Protein AF-A0A934ZP58-F1 (afdb_monomer)

Mean predicted aligned error: 9.8 Å

Structure (mmCIF, N/CA/C/O backbone):
data_AF-A0A934ZP58-F1
#
_entry.id   AF-A0A934ZP58-F1
#
loop_
_atom_site.group_PDB
_atom_site.id
_atom_site.type_symbol
_atom_site.label_atom_id
_atom_site.label_alt_id
_atom_site.label_comp_id
_atom_site.label_asym_id
_atom_site.label_entity_id
_atom_site.label_seq_id
_atom_site.pdbx_PDB_ins_code
_atom_site.Cartn_x
_atom_site.Cartn_y
_atom_site.Cartn_z
_atom_site.occupancy
_atom_site.B_iso_or_equiv
_atom_site.auth_seq_id
_atom_site.auth_comp_id
_atom_site.auth_asym_id
_atom_site.auth_atom_id
_atom_site.pdbx_PDB_model_num
ATOM 1 N N . MET A 1 1 ? -0.140 -4.435 23.234 1.00 43.53 1 MET A N 1
ATOM 2 C CA . MET A 1 1 ? -1.034 -4.916 22.160 1.00 43.53 1 MET A CA 1
ATOM 3 C C . MET A 1 1 ? -0.414 -6.176 21.585 1.00 43.53 1 MET A C 1
ATOM 5 O O . MET A 1 1 ? 0.806 -6.233 21.518 1.00 43.53 1 MET A O 1
ATOM 9 N N . THR A 1 2 ? -1.199 -7.201 21.257 1.00 48.31 2 THR A N 1
ATOM 10 C CA . THR A 1 2 ? -0.703 -8.308 20.422 1.00 48.31 2 THR A CA 1
ATOM 11 C C . THR A 1 2 ? -0.322 -7.741 19.063 1.00 48.31 2 THR A C 1
ATOM 13 O O . THR A 1 2 ? -1.124 -7.032 18.460 1.00 48.31 2 THR A O 1
ATOM 16 N N . THR A 1 3 ? 0.901 -8.007 18.623 1.00 63.03 3 THR A N 1
ATOM 17 C CA . THR A 1 3 ? 1.436 -7.567 17.336 1.00 63.03 3 THR A CA 1
ATOM 18 C C . THR A 1 3 ? 0.561 -8.101 16.199 1.00 63.03 3 THR A C 1
ATOM 20 O O . THR A 1 3 ? 0.217 -9.285 16.192 1.00 63.03 3 THR A O 1
ATOM 23 N N . LEU A 1 4 ? 0.135 -7.229 15.281 1.00 81.12 4 LEU A N 1
ATOM 24 C CA . LEU A 1 4 ? -0.734 -7.603 14.165 1.00 81.12 4 LEU A CA 1
ATOM 25 C C . LEU A 1 4 ? 0.115 -8.249 13.061 1.00 81.12 4 LEU A C 1
ATOM 27 O O . LEU A 1 4 ? 0.864 -7.563 12.376 1.00 81.12 4 LEU A O 1
ATOM 31 N N . ASP A 1 5 ? -0.010 -9.561 12.880 1.00 82.69 5 ASP A N 1
ATOM 32 C CA . ASP A 1 5 ? 0.773 -10.317 11.897 1.00 82.69 5 ASP A CA 1
ATOM 33 C C . ASP A 1 5 ? -0.050 -10.589 10.627 1.00 82.69 5 ASP A C 1
ATOM 35 O O . ASP A 1 5 ? -1.092 -11.259 10.673 1.00 82.69 5 ASP A O 1
ATOM 39 N N . ILE A 1 6 ? 0.447 -10.113 9.477 1.00 84.75 6 ILE A N 1
ATOM 40 C CA . ILE A 1 6 ? -0.181 -10.306 8.162 1.00 84.75 6 ILE A CA 1
ATOM 41 C C . ILE A 1 6 ? -0.447 -11.783 7.838 1.00 84.75 6 ILE A C 1
ATOM 43 O O . ILE A 1 6 ? -1.447 -12.113 7.193 1.00 84.75 6 ILE A O 1
ATOM 47 N N . THR A 1 7 ? 0.405 -12.688 8.324 1.00 82.75 7 THR A N 1
ATOM 48 C CA . THR A 1 7 ? 0.315 -14.129 8.067 1.00 82.75 7 THR A CA 1
ATOM 49 C C . THR A 1 7 ? -0.889 -14.774 8.757 1.00 82.75 7 THR A C 1
ATOM 51 O O . THR A 1 7 ? -1.311 -15.874 8.390 1.00 82.75 7 THR A O 1
ATOM 54 N N . THR A 1 8 ? -1.497 -14.065 9.711 1.00 86.25 8 THR A N 1
ATOM 55 C CA . THR A 1 8 ? -2.640 -14.537 10.499 1.00 86.25 8 THR A CA 1
ATOM 56 C C . THR A 1 8 ? -3.971 -13.896 10.102 1.00 86.25 8 THR A C 1
ATOM 58 O O . THR A 1 8 ? -5.020 -14.358 10.555 1.00 86.25 8 THR A O 1
ATOM 61 N N . LEU A 1 9 ? -3.973 -12.892 9.211 1.00 90.31 9 LEU A N 1
ATOM 62 C CA . LEU A 1 9 ? -5.184 -12.140 8.835 1.00 90.31 9 LEU A CA 1
ATOM 63 C C . LEU A 1 9 ? -6.309 -13.013 8.259 1.00 90.31 9 LEU A C 1
ATOM 65 O O . LEU A 1 9 ? -7.483 -12.679 8.411 1.00 90.31 9 LEU A O 1
ATOM 69 N N . PHE A 1 10 ? -5.961 -14.138 7.626 1.00 89.50 10 PHE A N 1
ATOM 70 C CA . PHE A 1 10 ? -6.914 -15.071 7.013 1.00 89.50 10 PHE A CA 1
ATOM 71 C C . PHE A 1 10 ? -7.105 -16.365 7.808 1.00 89.50 10 PHE A C 1
ATOM 73 O O . PHE A 1 10 ? -7.679 -17.321 7.282 1.00 89.50 10 PHE A O 1
ATOM 80 N N . ALA A 1 11 ? -6.655 -16.422 9.066 1.00 82.38 11 ALA A N 1
ATOM 81 C CA . ALA A 1 11 ? -6.848 -17.595 9.911 1.00 82.38 11 ALA A CA 1
ATOM 82 C C . ALA A 1 11 ? -8.332 -18.048 9.917 1.00 82.38 11 ALA A C 1
ATOM 84 O O . ALA A 1 11 ? -9.234 -17.210 9.975 1.00 82.38 11 ALA A O 1
ATOM 85 N N . PRO A 1 12 ? -8.612 -19.367 9.854 1.00 88.88 12 PRO A N 1
ATOM 86 C CA . PRO A 1 12 ? -7.671 -20.485 9.972 1.00 88.88 12 PRO A CA 1
ATOM 87 C C . PRO A 1 12 ? -6.934 -20.861 8.671 1.00 88.88 12 PRO A C 1
ATOM 89 O O . PRO A 1 12 ? -6.197 -21.847 8.668 1.00 88.88 12 PRO A O 1
ATOM 92 N N . LEU A 1 13 ? -7.115 -20.131 7.563 1.00 86.06 13 LEU A N 1
ATOM 93 C CA . LEU A 1 13 ? -6.308 -20.344 6.360 1.00 86.06 13 LEU A CA 1
ATOM 94 C C . LEU A 1 13 ? -4.852 -19.979 6.670 1.00 86.06 13 LEU A C 1
ATOM 96 O O . LEU A 1 13 ? -4.566 -18.860 7.090 1.00 86.06 13 LEU A O 1
ATOM 100 N N . SER A 1 14 ? -3.932 -20.921 6.459 1.00 83.25 14 SER A N 1
ATOM 101 C CA . SER A 1 14 ? -2.504 -20.644 6.620 1.00 83.25 14 SER A CA 1
ATOM 102 C C . SER A 1 14 ? -2.036 -19.617 5.586 1.00 83.25 14 SER A C 1
ATOM 104 O O . SER A 1 14 ? -2.527 -19.601 4.452 1.00 83.25 14 SER A O 1
ATOM 106 N N . PHE A 1 15 ? -1.035 -18.806 5.930 1.00 85.81 15 PHE A N 1
ATOM 107 C CA . PHE A 1 15 ? -0.452 -17.864 4.975 1.00 85.81 15 PHE A CA 1
ATOM 108 C C . PHE A 1 15 ? 0.101 -18.565 3.725 1.00 85.81 15 PHE A C 1
ATOM 110 O O . PHE A 1 15 ? -0.093 -18.101 2.605 1.00 85.81 15 PHE A O 1
ATOM 117 N N . THR A 1 16 ? 0.698 -19.749 3.883 1.00 81.50 16 THR A N 1
ATOM 118 C CA . THR A 1 16 ? 1.153 -20.573 2.754 1.00 81.50 16 THR A CA 1
ATOM 119 C C . THR A 1 16 ? 0.005 -20.964 1.819 1.00 81.50 16 THR A C 1
ATOM 121 O O . THR A 1 16 ? 0.153 -20.898 0.596 1.00 81.50 16 THR A O 1
ATOM 124 N N . ASP A 1 17 ? -1.153 -21.356 2.357 1.00 80.56 17 ASP A N 1
ATOM 125 C CA . ASP A 1 17 ? -2.325 -21.664 1.534 1.00 80.56 17 ASP A CA 1
ATOM 126 C C . ASP A 1 17 ? -2.921 -20.413 0.885 1.00 80.56 17 ASP A C 1
ATOM 128 O O . ASP A 1 17 ? -3.345 -20.480 -0.272 1.00 80.56 17 ASP A O 1
ATOM 132 N N . PHE A 1 18 ? -2.917 -19.277 1.586 1.00 89.31 18 PHE A N 1
ATOM 133 C CA . PHE A 1 18 ? -3.287 -17.985 1.014 1.00 89.31 18 PHE A CA 1
ATOM 134 C C . PHE A 1 18 ? -2.409 -17.650 -0.201 1.00 89.31 18 PHE A C 1
ATOM 136 O O . PHE A 1 18 ? -2.935 -17.447 -1.298 1.00 89.31 18 PHE A O 1
ATOM 143 N N . VAL A 1 19 ? -1.081 -17.697 -0.055 1.00 86.44 19 VAL A N 1
ATOM 144 C CA . VAL A 1 19 ? -0.133 -17.429 -1.150 1.00 86.44 19 VAL A CA 1
ATOM 145 C C . VAL A 1 19 ? -0.348 -18.393 -2.319 1.00 86.44 19 VAL A C 1
ATOM 147 O O . VAL A 1 19 ? -0.372 -17.996 -3.485 1.00 86.44 19 VAL A O 1
ATOM 150 N N . LYS A 1 20 ? -0.567 -19.678 -2.029 1.00 84.56 20 LYS A N 1
ATOM 151 C CA . LYS A 1 20 ? -0.747 -20.704 -3.062 1.00 84.56 20 LYS A CA 1
ATOM 152 C C . LYS A 1 20 ? -2.055 -20.555 -3.846 1.00 84.56 20 LYS A C 1
ATOM 154 O O . LYS A 1 20 ? -2.086 -20.884 -5.033 1.00 84.56 20 LYS A O 1
ATOM 159 N N . ARG A 1 21 ? -3.145 -20.140 -3.193 1.00 89.81 21 ARG A N 1
ATOM 160 C CA . ARG A 1 21 ? -4.510 -20.226 -3.754 1.00 89.81 21 ARG A CA 1
ATOM 161 C C . ARG A 1 21 ? -5.129 -18.874 -4.109 1.00 89.81 21 ARG A C 1
ATOM 163 O O . ARG A 1 21 ? -5.981 -18.837 -4.997 1.00 89.81 21 ARG A O 1
ATOM 170 N N . HIS A 1 22 ? -4.716 -17.800 -3.441 1.00 93.31 22 HIS A N 1
ATOM 171 C CA . HIS A 1 22 ? -5.360 -16.486 -3.516 1.00 93.31 22 HIS A CA 1
ATOM 172 C C . HIS A 1 22 ? -4.432 -15.394 -4.025 1.00 93.31 22 HIS A C 1
ATOM 174 O O . HIS A 1 22 ? -4.843 -14.655 -4.917 1.00 93.31 22 HIS A O 1
ATOM 180 N N . TRP A 1 23 ? -3.191 -15.331 -3.536 1.00 90.69 23 TRP A N 1
ATOM 181 C CA . TRP A 1 23 ? -2.236 -14.298 -3.942 1.00 90.69 23 TRP A CA 1
ATOM 182 C C . TRP A 1 23 ? -2.124 -14.188 -5.473 1.00 90.69 23 TRP A C 1
ATOM 184 O O . TRP A 1 23 ? -1.882 -15.188 -6.160 1.00 90.69 23 TRP A O 1
ATOM 194 N N . GLU A 1 24 ? -2.376 -12.982 -5.990 1.00 90.25 24 GLU A N 1
ATOM 195 C CA . GLU A 1 24 ? -2.442 -12.591 -7.409 1.00 90.25 24 GLU A CA 1
ATOM 196 C C . GLU A 1 24 ? -3.440 -13.384 -8.275 1.00 90.25 24 GLU A C 1
ATOM 198 O O . GLU A 1 24 ? -3.350 -13.394 -9.503 1.00 90.25 24 GLU A O 1
ATOM 203 N N . ARG A 1 25 ? -4.396 -14.090 -7.659 1.00 93.56 25 ARG A N 1
ATOM 204 C CA . ARG A 1 25 ? -5.281 -15.034 -8.363 1.00 93.56 25 ARG A CA 1
ATOM 205 C C . ARG A 1 25 ? -6.749 -14.875 -8.020 1.00 93.56 25 ARG A C 1
ATOM 207 O O . ARG A 1 25 ? -7.585 -14.941 -8.919 1.00 93.56 25 ARG A O 1
ATOM 214 N N . ARG A 1 26 ? -7.081 -14.765 -6.734 1.00 96.69 26 ARG A N 1
ATOM 215 C CA . ARG A 1 26 ? -8.465 -14.804 -6.252 1.00 96.69 26 ARG A CA 1
ATOM 216 C C . ARG A 1 26 ? -8.662 -13.909 -5.047 1.00 96.69 26 ARG A C 1
ATOM 218 O O . ARG A 1 26 ? -7.870 -13.956 -4.110 1.00 96.69 26 ARG A O 1
ATOM 225 N N . SER A 1 27 ? -9.771 -13.187 -5.057 1.00 98.12 27 SER A N 1
ATOM 226 C CA . SER A 1 27 ? -10.231 -12.399 -3.917 1.00 98.12 27 SER A CA 1
ATOM 227 C C . SER A 1 27 ? -10.552 -13.303 -2.724 1.00 98.12 27 SER A C 1
ATOM 229 O O . SER A 1 27 ? -10.900 -14.478 -2.897 1.00 98.12 27 SER A O 1
ATOM 231 N N . LEU A 1 28 ? -10.418 -12.773 -1.508 1.00 98.25 28 LEU A N 1
ATOM 232 C CA . LEU A 1 28 ? -10.682 -13.519 -0.277 1.00 98.25 28 LEU A CA 1
ATOM 233 C C . LEU A 1 28 ? -11.200 -12.602 0.825 1.00 98.25 28 LEU A C 1
ATOM 235 O O . LEU A 1 28 ? -10.528 -11.652 1.204 1.00 98.25 28 LEU A O 1
ATOM 239 N N . TYR A 1 29 ? -12.361 -12.935 1.378 1.00 98.44 29 TYR A N 1
ATOM 240 C CA . TYR A 1 29 ? -12.896 -12.305 2.580 1.00 98.44 29 TYR A CA 1
ATOM 241 C C . TYR A 1 29 ? -12.623 -13.182 3.806 1.00 98.44 29 TYR A C 1
ATOM 243 O O . TYR A 1 29 ? -12.811 -14.400 3.745 1.00 98.44 29 TYR A O 1
ATOM 251 N N . ALA A 1 30 ? -12.222 -12.561 4.914 1.00 97.12 30 ALA A N 1
ATOM 252 C CA . ALA A 1 30 ? -12.108 -13.201 6.217 1.00 97.12 30 ALA A CA 1
ATOM 253 C C . ALA A 1 30 ? -12.729 -12.316 7.311 1.00 97.12 30 ALA A C 1
ATOM 255 O O . ALA A 1 30 ? -12.262 -11.191 7.520 1.00 97.12 30 ALA A O 1
ATOM 256 N N . PRO A 1 31 ? -13.744 -12.811 8.045 1.00 97.25 31 PRO A N 1
ATOM 257 C CA . PRO A 1 31 ? -14.305 -12.076 9.168 1.00 97.25 31 PRO A CA 1
ATOM 258 C C . PRO A 1 31 ? -13.328 -12.016 10.349 1.00 97.25 31 PRO A C 1
ATOM 260 O O . PRO A 1 31 ? -12.405 -12.838 10.466 1.00 97.25 31 PRO A O 1
ATOM 263 N N . GLY A 1 32 ? -13.543 -11.065 11.256 1.00 95.19 32 GLY A N 1
ATOM 264 C CA . GLY A 1 32 ? -12.750 -10.945 12.478 1.00 95.19 32 GLY A CA 1
ATOM 265 C C . GLY A 1 32 ? -13.500 -10.480 13.715 1.00 95.19 32 GLY A C 1
ATOM 266 O O . GLY A 1 32 ? -14.628 -10.002 13.612 1.00 95.19 32 GLY A O 1
ATOM 267 N N . PRO A 1 33 ? -12.890 -10.633 14.907 1.00 95.50 33 PRO A N 1
ATOM 268 C CA . PRO A 1 33 ? -13.387 -9.967 16.100 1.00 95.50 33 PRO A CA 1
ATOM 269 C C . PRO A 1 33 ? -13.279 -8.451 15.912 1.00 95.50 33 PRO A C 1
ATOM 271 O O . PRO A 1 33 ? -12.327 -7.968 15.296 1.00 95.50 33 PRO A O 1
ATOM 274 N N . ARG A 1 34 ? -14.248 -7.707 16.452 1.00 96.38 34 ARG A N 1
ATOM 275 C CA . ARG A 1 34 ? -14.384 -6.256 16.254 1.00 96.38 34 ARG A CA 1
ATOM 276 C C . ARG A 1 34 ? -13.103 -5.503 16.612 1.00 96.38 34 ARG A C 1
ATOM 278 O O . ARG A 1 34 ? -12.711 -4.575 15.916 1.00 96.38 34 ARG A O 1
ATOM 285 N N . GLU A 1 35 ? -12.483 -5.942 17.693 1.00 94.81 35 GLU A N 1
ATOM 286 C CA . GLU A 1 35 ? -11.302 -5.379 18.329 1.00 94.81 35 GLU A CA 1
ATOM 287 C C . GLU A 1 35 ? -9.980 -5.735 17.626 1.00 94.81 35 GLU A C 1
ATOM 289 O O . GLU A 1 35 ? -8.920 -5.299 18.069 1.00 94.81 35 GLU A O 1
ATOM 294 N N . ARG A 1 36 ? -10.005 -6.527 16.536 1.00 94.56 36 ARG A N 1
ATOM 295 C CA . ARG A 1 36 ? -8.788 -7.026 15.857 1.00 94.56 36 ARG A CA 1
ATOM 296 C C . ARG A 1 36 ? -7.808 -5.906 15.495 1.00 94.56 36 ARG A C 1
ATOM 298 O O . ARG A 1 36 ? -6.604 -6.131 15.548 1.00 94.56 36 ARG A O 1
ATOM 305 N N . PHE A 1 37 ? -8.320 -4.736 15.117 1.00 95.44 37 PHE A N 1
ATOM 306 C CA . PHE A 1 37 ? -7.513 -3.584 14.705 1.00 95.44 37 PHE A CA 1
ATOM 307 C C . PHE A 1 37 ? -7.629 -2.391 15.660 1.00 95.44 37 PHE A C 1
ATOM 309 O O . PHE A 1 37 ? -7.291 -1.268 15.277 1.00 95.44 37 PHE A O 1
ATOM 316 N N . ASP A 1 38 ? -8.109 -2.604 16.888 1.00 93.06 38 ASP A N 1
ATOM 317 C CA . ASP A 1 38 ? -8.183 -1.534 17.882 1.00 93.06 38 ASP A CA 1
ATOM 318 C C . ASP A 1 38 ? -6.792 -0.925 18.096 1.00 93.06 38 ASP A C 1
ATOM 320 O O . ASP A 1 38 ? -5.803 -1.637 18.259 1.00 93.06 38 ASP A O 1
ATOM 324 N N . GLY A 1 39 ? -6.711 0.406 18.067 1.00 90.75 39 GLY A N 1
ATOM 325 C CA . GLY A 1 39 ? -5.463 1.154 18.232 1.00 90.75 39 GLY A CA 1
ATOM 326 C C . GLY A 1 39 ? -4.531 1.172 17.013 1.00 90.75 39 GLY A C 1
ATOM 327 O O . GLY A 1 39 ? -3.530 1.887 17.054 1.00 90.75 39 GLY A O 1
ATOM 328 N N . LEU A 1 40 ? -4.845 0.456 15.922 1.00 94.06 40 LEU A N 1
ATOM 329 C CA . LEU A 1 40 ? -4.023 0.489 14.706 1.00 94.06 40 LEU A CA 1
ATOM 330 C C . LEU A 1 40 ? -4.012 1.894 14.092 1.00 94.06 40 LEU A C 1
ATOM 332 O O . LEU A 1 40 ? -2.947 2.479 13.906 1.00 94.06 40 LEU A O 1
ATOM 336 N N . PHE A 1 41 ? -5.199 2.434 13.805 1.00 96.94 41 PHE A N 1
ATOM 337 C CA . PHE A 1 41 ? -5.390 3.755 13.208 1.00 96.94 41 PHE A CA 1
ATOM 338 C C . PHE A 1 41 ? -6.845 4.209 13.367 1.00 96.94 41 PHE A C 1
ATOM 340 O O . PHE A 1 41 ? -7.756 3.379 13.417 1.00 96.94 41 PHE A O 1
ATOM 347 N N . ASP A 1 42 ? -7.080 5.517 13.435 1.00 96.75 42 ASP A N 1
ATOM 348 C CA . ASP A 1 42 ? -8.413 6.086 13.637 1.00 96.75 42 ASP A CA 1
ATOM 349 C C . ASP A 1 42 ? -8.614 7.400 12.860 1.00 96.75 42 ASP A C 1
ATOM 351 O O . ASP A 1 42 ? -7.750 7.860 12.109 1.00 96.75 42 ASP A O 1
ATOM 355 N N . ARG A 1 43 ? -9.807 7.992 13.006 1.00 95.81 43 ARG A N 1
ATOM 356 C CA . ARG A 1 43 ? -10.176 9.248 12.340 1.00 95.81 43 ARG A CA 1
ATOM 357 C C . ARG A 1 43 ? -9.272 10.405 12.763 1.00 95.81 43 ARG A C 1
ATOM 359 O O . ARG A 1 43 ? -8.945 11.234 11.921 1.00 95.81 43 ARG A O 1
ATOM 366 N N . GLU A 1 44 ? -8.918 10.499 14.042 1.00 94.88 44 GLU A N 1
ATOM 367 C CA . GLU A 1 44 ? -8.103 11.601 14.557 1.00 94.88 44 GLU A CA 1
ATOM 368 C C . GLU A 1 44 ? -6.698 11.545 13.957 1.00 94.88 44 GLU A C 1
ATOM 370 O O . GLU A 1 44 ? -6.212 12.547 13.432 1.00 94.88 44 GLU A O 1
ATOM 375 N N . ARG A 1 45 ? -6.111 10.348 13.905 1.00 95.06 45 ARG A N 1
ATOM 376 C CA . ARG A 1 45 ? -4.800 10.106 13.293 1.00 95.06 45 ARG A CA 1
ATOM 377 C C . ARG A 1 45 ? -4.807 10.354 11.789 1.00 95.06 45 ARG A C 1
ATOM 379 O O . ARG A 1 45 ? -3.865 10.948 11.279 1.00 95.06 45 ARG A O 1
ATOM 386 N N . LEU A 1 46 ? -5.888 10.027 11.073 1.00 95.56 46 LEU A N 1
ATOM 387 C CA . LEU A 1 46 ? -6.040 10.427 9.665 1.00 95.56 46 LEU A CA 1
ATOM 388 C C . LEU A 1 46 ? -5.988 11.951 9.492 1.00 95.56 46 LEU A C 1
ATOM 390 O O . LEU A 1 46 ? -5.342 12.449 8.568 1.00 95.56 46 LEU A O 1
ATOM 394 N N . LEU A 1 47 ? -6.663 12.698 10.369 1.00 91.88 47 LEU A N 1
ATOM 395 C CA . LEU A 1 47 ? -6.663 14.159 10.315 1.00 91.88 47 LEU A CA 1
ATOM 396 C C . LEU A 1 47 ? -5.305 14.761 10.695 1.00 91.88 47 LEU A C 1
ATOM 398 O O . LEU A 1 47 ? -4.914 15.759 10.089 1.00 91.88 47 LEU A O 1
ATOM 402 N N . ASP A 1 48 ? -4.589 14.178 11.657 1.00 89.12 48 ASP A N 1
ATOM 403 C CA . ASP A 1 48 ? -3.228 14.601 12.004 1.00 89.12 48 ASP A CA 1
ATOM 404 C C . ASP A 1 48 ? -2.258 14.332 10.846 1.00 89.12 48 ASP A C 1
ATOM 406 O O . ASP A 1 48 ? -1.589 15.257 10.379 1.00 89.12 48 ASP A O 1
ATOM 410 N N . VAL A 1 49 ? -2.302 13.125 10.268 1.00 89.81 49 VAL A N 1
ATOM 411 C CA . VAL A 1 49 ? -1.546 12.757 9.061 1.00 89.81 49 VAL A CA 1
ATOM 412 C C . VAL A 1 49 ? -1.813 13.738 7.922 1.00 89.81 49 VAL A C 1
ATOM 414 O O . VAL A 1 49 ? -0.877 14.137 7.228 1.00 89.81 49 VAL A O 1
ATOM 417 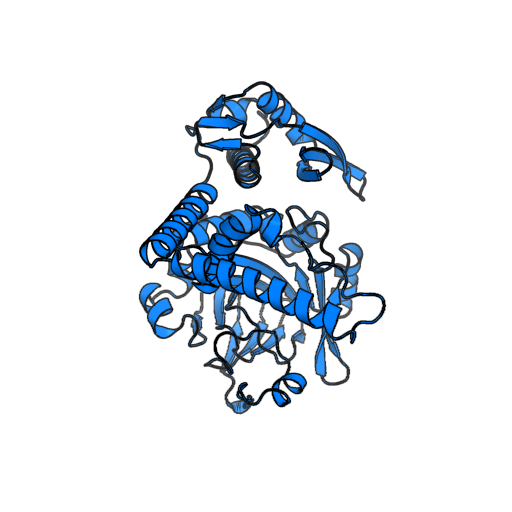N N . ALA A 1 50 ? -3.066 14.154 7.720 1.00 88.94 50 ALA A N 1
ATOM 418 C CA . ALA A 1 50 ? -3.414 15.124 6.689 1.00 88.94 50 ALA A CA 1
ATOM 419 C C . ALA A 1 50 ? -2.785 16.508 6.938 1.00 88.94 50 ALA A C 1
ATOM 421 O O . ALA A 1 50 ? -2.370 17.166 5.984 1.00 88.94 50 ALA A O 1
ATOM 422 N N . ARG A 1 51 ? -2.711 16.958 8.197 1.00 86.69 51 ARG A N 1
ATOM 423 C CA . ARG A 1 51 ? -2.189 18.284 8.579 1.00 86.69 51 ARG A CA 1
ATOM 424 C C . ARG A 1 51 ? -0.668 18.342 8.642 1.00 86.69 51 ARG A C 1
ATOM 426 O O . ARG A 1 51 ? -0.093 19.388 8.348 1.00 86.69 51 ARG A O 1
ATOM 433 N N . ARG A 1 52 ? -0.025 17.248 9.046 1.00 82.81 52 ARG A N 1
ATOM 434 C CA . ARG A 1 52 ? 1.406 17.196 9.371 1.00 82.81 52 ARG A CA 1
ATOM 435 C C . ARG A 1 52 ? 2.119 16.105 8.568 1.00 82.81 52 ARG A C 1
ATOM 437 O O . ARG A 1 52 ? 2.684 15.193 9.165 1.00 82.81 52 ARG A O 1
ATOM 444 N N . PRO A 1 53 ? 2.105 16.170 7.224 1.00 77.44 53 PRO A N 1
ATOM 445 C CA . PRO A 1 53 ? 2.760 15.160 6.408 1.00 77.44 53 PRO A CA 1
ATOM 446 C C . PRO A 1 53 ? 4.265 15.105 6.705 1.00 77.44 53 PRO A C 1
ATOM 448 O O . PRO A 1 53 ? 4.942 16.134 6.756 1.00 77.44 53 PRO A O 1
ATOM 451 N N . LYS A 1 54 ? 4.784 13.890 6.859 1.00 72.00 54 LYS A N 1
ATOM 452 C CA . LYS A 1 54 ? 6.211 13.567 6.965 1.00 72.00 54 LYS A CA 1
ATOM 453 C C . LYS A 1 54 ? 6.579 12.501 5.933 1.00 72.00 54 LYS A C 1
ATOM 455 O O . LYS A 1 54 ? 5.689 11.880 5.358 1.00 72.00 54 LYS A O 1
ATOM 460 N N . GLY A 1 55 ? 7.882 12.334 5.718 1.00 72.44 55 GLY A N 1
ATOM 461 C CA . GLY A 1 55 ? 8.451 11.344 4.809 1.00 72.44 55 GLY A CA 1
ATOM 462 C C . GLY A 1 55 ? 8.742 11.867 3.407 1.00 72.44 55 GLY A C 1
ATOM 463 O O . GLY A 1 55 ? 8.578 13.059 3.103 1.00 72.44 55 GLY A O 1
ATOM 464 N N . ALA A 1 56 ? 9.202 10.947 2.560 1.00 70.94 56 ALA A N 1
ATOM 465 C CA . ALA A 1 56 ? 9.653 11.220 1.201 1.00 70.94 56 ALA A CA 1
ATOM 466 C C . ALA A 1 56 ? 8.548 11.845 0.335 1.00 70.94 56 ALA A C 1
ATOM 468 O O . ALA A 1 56 ? 8.841 12.660 -0.544 1.00 70.94 56 ALA A O 1
ATOM 469 N N . HIS A 1 57 ? 7.280 11.532 0.625 1.00 82.88 57 HIS A N 1
ATOM 470 C CA . HIS A 1 57 ? 6.126 12.010 -0.139 1.00 82.88 57 HIS A CA 1
ATOM 471 C C . HIS A 1 57 ? 5.412 13.207 0.508 1.00 82.88 57 HIS A C 1
ATOM 473 O O . HIS A 1 57 ? 4.322 13.589 0.079 1.00 82.88 57 HIS A O 1
ATOM 479 N N . SER A 1 58 ? 6.009 13.848 1.518 1.00 76.69 58 SER A N 1
ATOM 480 C CA . SER A 1 58 ? 5.370 14.954 2.251 1.00 76.69 58 SER A CA 1
ATOM 481 C C . SER A 1 58 ? 4.964 16.152 1.376 1.00 76.69 58 SER A C 1
ATOM 483 O O . SER A 1 58 ? 3.950 16.795 1.647 1.00 76.69 58 SER A O 1
ATOM 485 N N . GLY A 1 59 ? 5.719 16.436 0.310 1.00 70.69 59 GLY A N 1
ATOM 486 C CA . GLY A 1 59 ? 5.419 17.492 -0.664 1.00 70.69 59 GLY A CA 1
ATOM 487 C C . GLY A 1 59 ? 4.555 17.052 -1.853 1.00 70.69 59 GLY A C 1
ATOM 488 O O . GLY A 1 59 ? 4.303 17.866 -2.744 1.00 70.69 59 GLY A O 1
ATOM 489 N N . ASP A 1 60 ? 4.131 15.786 -1.911 1.00 79.25 60 ASP A N 1
ATOM 490 C CA . ASP A 1 60 ? 3.397 15.251 -3.055 1.00 79.25 60 ASP A CA 1
ATOM 491 C C . ASP A 1 60 ? 1.911 15.659 -3.007 1.00 79.25 60 ASP A C 1
ATOM 493 O O . ASP A 1 60 ? 1.194 15.297 -2.067 1.00 79.25 60 ASP A O 1
ATOM 497 N N . PRO A 1 61 ? 1.384 16.362 -4.028 1.00 79.00 61 PRO A N 1
ATOM 498 C CA . PRO A 1 61 ? -0.025 16.753 -4.063 1.00 79.00 61 PRO A CA 1
ATOM 499 C C . PRO A 1 61 ? -0.994 15.563 -4.161 1.00 79.00 61 PRO A C 1
ATOM 501 O O . PRO A 1 61 ? -2.201 15.739 -3.997 1.00 79.00 61 PRO A O 1
ATOM 504 N N . ARG A 1 62 ? -0.512 14.351 -4.456 1.00 84.81 62 ARG A N 1
ATOM 505 C CA . ARG A 1 62 ? -1.325 13.126 -4.527 1.00 84.81 62 ARG A CA 1
ATOM 506 C C . ARG A 1 62 ? -1.616 12.529 -3.154 1.00 84.81 62 ARG A C 1
ATOM 508 O O . ARG A 1 62 ? -2.461 11.646 -3.072 1.00 84.81 62 ARG A O 1
ATOM 515 N N . ARG A 1 63 ? -0.954 13.010 -2.098 1.00 91.06 63 ARG A N 1
ATOM 516 C CA . ARG A 1 63 ? -1.049 12.442 -0.751 1.00 91.06 63 ARG A CA 1
ATOM 517 C C . ARG A 1 63 ? -2.448 12.504 -0.155 1.00 91.06 63 ARG A C 1
ATOM 519 O O . ARG A 1 63 ? -2.821 11.625 0.609 1.00 91.06 63 ARG A O 1
ATOM 526 N N . LEU A 1 64 ? -3.213 13.541 -0.484 1.00 95.06 64 LEU A N 1
ATOM 527 C CA . LEU A 1 64 ? -4.600 13.672 -0.063 1.00 95.06 64 LEU A CA 1
ATOM 528 C C . LEU A 1 64 ? -5.492 13.821 -1.283 1.00 95.06 64 LEU A C 1
ATOM 530 O O . LEU A 1 64 ? -5.271 14.695 -2.127 1.00 95.06 64 LEU A O 1
ATOM 534 N N . LYS A 1 65 ? -6.537 13.000 -1.337 1.00 96.56 65 LYS A N 1
ATOM 535 C CA . LYS A 1 65 ? -7.532 13.031 -2.405 1.00 96.56 65 LYS A CA 1
ATOM 536 C C . LYS A 1 65 ? -8.938 13.051 -1.831 1.00 96.56 65 LYS A C 1
ATOM 538 O O . LYS A 1 65 ? -9.194 12.498 -0.762 1.00 96.56 65 LYS A O 1
ATOM 543 N N . ALA A 1 66 ? -9.860 13.651 -2.573 1.00 96.69 66 ALA A N 1
ATOM 544 C CA . ALA A 1 66 ? -11.287 13.440 -2.383 1.00 96.69 66 ALA A CA 1
ATOM 545 C C . ALA A 1 66 ? -11.859 12.671 -3.575 1.00 96.69 66 ALA A C 1
ATOM 547 O O . ALA A 1 66 ? -11.838 13.159 -4.706 1.00 96.69 66 ALA A O 1
ATOM 548 N N . GLY A 1 67 ? -12.368 11.473 -3.302 1.00 94.12 67 GLY A N 1
ATOM 549 C CA . GLY A 1 67 ? -13.066 10.617 -4.248 1.00 94.12 67 GLY A CA 1
ATOM 550 C C . GLY A 1 67 ? -14.573 10.857 -4.217 1.00 94.12 67 GLY A C 1
ATOM 551 O O . GLY A 1 67 ? -15.193 10.950 -3.152 1.00 94.12 67 GLY A O 1
ATOM 552 N N . PHE A 1 68 ? -15.180 10.930 -5.397 1.00 90.19 68 PHE A N 1
ATOM 553 C CA . PHE A 1 68 ? -16.620 11.087 -5.571 1.00 90.19 68 PHE A CA 1
ATOM 554 C C . PHE A 1 68 ? -17.105 10.339 -6.818 1.00 90.19 68 PHE A C 1
ATOM 556 O O . PHE A 1 68 ? -16.314 9.815 -7.608 1.00 90.19 68 PHE A O 1
ATOM 563 N N . ARG A 1 69 ? -18.430 10.262 -6.978 1.00 84.19 69 ARG A N 1
ATOM 564 C CA . ARG A 1 69 ? -19.056 9.814 -8.224 1.00 84.19 69 ARG A CA 1
ATOM 565 C C . ARG A 1 69 ? -19.492 11.026 -9.028 1.00 84.19 69 ARG A C 1
ATOM 567 O O . ARG A 1 69 ? -20.176 11.897 -8.488 1.00 84.19 69 ARG A O 1
ATOM 574 N N . ASP A 1 70 ? -19.087 11.089 -10.289 1.00 82.69 70 ASP A N 1
ATOM 575 C CA . ASP A 1 70 ? -19.469 12.178 -11.183 1.00 82.69 70 ASP A CA 1
ATOM 576 C C . ASP A 1 70 ? -20.945 12.069 -11.625 1.00 82.69 70 ASP A C 1
ATOM 578 O O . ASP A 1 70 ? -21.696 11.187 -11.202 1.00 82.69 70 ASP A O 1
ATOM 582 N N . GLN A 1 71 ? -21.386 12.975 -12.501 1.00 79.69 71 GLN A N 1
ATOM 583 C CA . GLN A 1 71 ? -22.767 12.990 -13.006 1.00 79.69 71 GLN A CA 1
ATOM 584 C C . GLN A 1 71 ? -23.138 11.754 -13.842 1.00 79.69 71 GLN A C 1
ATOM 586 O O . GLN A 1 71 ? -24.323 11.486 -14.037 1.00 79.69 71 GLN A O 1
ATOM 591 N N . ARG A 1 72 ? -22.146 11.011 -14.344 1.00 77.81 72 ARG A N 1
ATOM 592 C CA . ARG A 1 72 ? -22.322 9.751 -15.075 1.00 77.81 72 ARG A CA 1
ATOM 593 C C . ARG A 1 72 ? -22.312 8.545 -14.128 1.00 77.81 72 ARG A C 1
ATOM 595 O O . ARG A 1 72 ? -22.592 7.437 -14.571 1.00 77.81 72 ARG A O 1
ATOM 602 N N . GLY A 1 73 ? -22.052 8.761 -12.836 1.00 74.00 73 GLY A N 1
ATOM 603 C CA . GLY A 1 73 ? -21.902 7.714 -11.829 1.00 74.00 73 GLY A CA 1
ATOM 604 C C . GLY A 1 73 ? -20.508 7.085 -11.803 1.00 74.00 73 GLY A C 1
ATOM 605 O O . GLY A 1 73 ? -20.301 6.137 -11.038 1.00 74.00 73 GLY A O 1
ATOM 606 N N . GLU A 1 74 ? -19.578 7.617 -12.599 1.00 77.69 74 GLU A N 1
ATOM 607 C CA . GLU A 1 74 ? -18.206 7.138 -12.722 1.00 77.69 74 GLU A CA 1
ATOM 608 C C . GLU A 1 74 ? -17.343 7.651 -11.576 1.00 77.69 74 GLU A C 1
ATOM 610 O O . GLU A 1 74 ? -17.633 8.665 -10.936 1.00 77.69 74 GLU A O 1
ATOM 615 N N . HIS A 1 75 ? -16.264 6.927 -11.308 1.00 82.88 75 HIS A N 1
ATOM 616 C CA . HIS A 1 75 ? -15.300 7.320 -10.299 1.00 82.88 75 HIS A CA 1
ATOM 617 C C . HIS A 1 75 ? -14.490 8.550 -10.750 1.00 82.88 75 HIS A C 1
ATOM 619 O O . HIS A 1 75 ? -13.920 8.556 -11.841 1.00 82.88 75 HIS A O 1
ATOM 625 N N . ALA A 1 76 ? -14.418 9.570 -9.892 1.00 85.69 76 ALA A N 1
ATOM 626 C CA . ALA A 1 76 ? -13.566 10.738 -10.071 1.00 85.69 76 ALA A CA 1
ATOM 627 C C . ALA A 1 76 ? -12.849 11.115 -8.766 1.00 85.69 76 ALA A C 1
ATOM 629 O O . ALA A 1 76 ? -13.346 10.849 -7.667 1.00 85.69 76 ALA A O 1
ATOM 630 N N . GLU A 1 77 ? -11.696 11.770 -8.903 1.00 91.75 77 GLU A N 1
ATOM 631 C CA . GLU A 1 77 ? -10.857 12.220 -7.791 1.00 91.75 77 GLU A CA 1
ATOM 632 C C . GLU A 1 77 ? -10.332 13.631 -8.029 1.00 91.75 77 GLU A C 1
ATOM 634 O O . GLU A 1 77 ? -10.132 14.060 -9.168 1.00 91.75 77 GLU A O 1
ATOM 639 N N . LEU A 1 78 ? -10.049 14.330 -6.934 1.00 92.88 78 LEU A N 1
ATOM 640 C CA . LEU A 1 78 ? -9.245 15.544 -6.935 1.00 92.88 78 LEU A CA 1
ATOM 641 C C . LEU A 1 78 ? -8.200 15.487 -5.821 1.00 92.88 78 LEU A C 1
ATOM 643 O O . LEU A 1 78 ? -8.489 14.997 -4.732 1.00 92.88 78 LEU A O 1
ATOM 647 N N . SER A 1 79 ? -7.012 16.034 -6.080 1.00 95.38 79 SER A N 1
ATOM 648 C CA . SER A 1 79 ? -6.042 16.357 -5.030 1.00 95.38 79 SER A CA 1
ATOM 649 C C . SER A 1 79 ? -6.584 17.470 -4.137 1.00 95.38 79 SER A C 1
ATOM 651 O O . SER A 1 79 ? -7.163 18.439 -4.638 1.00 95.38 79 SER A O 1
ATOM 653 N N . ILE A 1 80 ? -6.389 17.342 -2.825 1.00 95.12 80 ILE A N 1
ATOM 654 C CA . ILE A 1 80 ? -6.920 18.276 -1.822 1.00 95.12 80 ILE A CA 1
ATOM 655 C C . ILE A 1 80 ? -5.844 18.678 -0.814 1.00 95.12 80 ILE A C 1
ATOM 657 O O . ILE A 1 80 ? -4.810 18.029 -0.686 1.00 95.12 80 ILE A O 1
ATOM 661 N N . THR A 1 81 ? -6.105 19.740 -0.059 1.00 92.44 81 THR A N 1
ATOM 662 C CA . THR A 1 81 ? -5.296 20.139 1.096 1.00 92.44 81 THR A CA 1
ATOM 663 C C . THR A 1 81 ? -5.960 19.725 2.409 1.00 92.44 81 THR A C 1
ATOM 665 O O . THR A 1 81 ? -7.169 19.486 2.473 1.00 92.44 81 THR A O 1
ATOM 668 N N . ALA A 1 82 ? -5.185 19.718 3.497 1.00 90.56 82 ALA A N 1
ATOM 669 C CA . ALA A 1 82 ? -5.680 19.421 4.842 1.00 90.56 82 ALA A CA 1
ATOM 670 C C . ALA A 1 82 ? -6.890 20.284 5.250 1.00 90.56 82 ALA A C 1
ATOM 672 O O . ALA A 1 82 ? -7.836 19.792 5.862 1.00 90.56 82 ALA A O 1
ATOM 673 N N . SER A 1 83 ? -6.896 21.568 4.871 1.00 92.81 83 SER A N 1
ATOM 674 C CA . SER A 1 83 ? -7.983 22.500 5.197 1.00 92.81 83 SER A CA 1
ATOM 675 C C . SER A 1 83 ? -9.297 22.196 4.471 1.00 92.81 83 SER A C 1
ATOM 677 O O . SER A 1 83 ? -10.351 22.660 4.903 1.00 92.81 83 SER A O 1
ATOM 679 N N . GLN A 1 84 ? -9.262 21.409 3.392 1.00 96.12 84 GLN A N 1
ATOM 680 C CA . GLN A 1 84 ? -10.446 21.034 2.617 1.00 96.12 84 GLN A CA 1
ATOM 681 C C . GLN A 1 84 ? -11.111 19.744 3.120 1.00 96.12 84 GLN A C 1
ATOM 683 O O . GLN A 1 84 ? -12.285 19.529 2.820 1.00 96.12 84 GLN A O 1
ATOM 688 N N . VAL A 1 85 ? -10.407 18.914 3.901 1.00 95.44 85 VAL A N 1
ATOM 689 C CA . VAL A 1 85 ? -10.847 17.568 4.325 1.00 95.44 85 VAL A CA 1
ATOM 690 C C . VAL A 1 85 ? -12.256 17.574 4.922 1.00 95.44 85 VAL A C 1
ATOM 692 O O . VAL A 1 85 ? -13.146 16.907 4.401 1.00 95.44 85 VAL A O 1
ATOM 695 N N . GLU A 1 86 ? -12.493 18.372 5.965 1.00 95.25 86 GLU A N 1
ATOM 696 C CA . GLU A 1 86 ? -13.791 18.401 6.659 1.00 95.25 86 GLU A CA 1
ATOM 697 C C . GLU A 1 86 ? -14.929 18.892 5.749 1.00 95.25 86 GLU A C 1
ATOM 699 O O . GLU A 1 86 ? -16.032 18.348 5.764 1.00 95.25 86 GLU A O 1
ATOM 704 N N . SER A 1 87 ? -14.658 19.886 4.896 1.00 96.88 87 SER A N 1
ATOM 705 C CA . SER A 1 87 ? -15.668 20.417 3.969 1.00 96.88 87 SER A CA 1
ATOM 706 C C . SER A 1 87 ? -16.047 19.403 2.887 1.00 96.88 87 SER A C 1
ATOM 708 O O . SER A 1 87 ? -17.209 19.332 2.492 1.00 96.88 87 SER A O 1
ATOM 710 N N . LEU A 1 88 ? -15.090 18.600 2.415 1.00 97.25 88 LEU A N 1
ATOM 711 C CA . LEU A 1 88 ? -15.335 17.592 1.381 1.00 97.25 88 LEU A CA 1
ATOM 712 C C . LEU A 1 88 ? -15.996 16.330 1.949 1.00 97.25 88 LEU A C 1
ATOM 714 O O . LEU A 1 88 ? -16.878 15.770 1.296 1.00 97.25 88 LEU A O 1
ATOM 718 N N . LEU A 1 89 ? -15.682 15.947 3.191 1.00 96.69 89 LEU A N 1
ATOM 719 C CA . LEU A 1 89 ? -16.457 14.941 3.929 1.00 96.69 89 LEU A CA 1
ATOM 720 C C . LEU A 1 89 ? -17.911 15.401 4.117 1.00 96.69 89 LEU A C 1
ATOM 722 O O . LEU A 1 89 ? -18.841 14.648 3.832 1.00 96.69 89 LEU A O 1
ATOM 726 N N . ALA A 1 90 ? -18.133 16.660 4.512 1.00 96.56 90 ALA A N 1
ATOM 727 C CA . ALA A 1 90 ? -19.480 17.229 4.620 1.00 96.56 90 ALA A CA 1
ATOM 728 C C . ALA A 1 90 ? -20.215 17.287 3.264 1.00 96.56 90 ALA A C 1
ATOM 730 O O . ALA A 1 90 ? -21.439 17.164 3.216 1.00 96.56 90 ALA A O 1
ATOM 731 N N . ALA A 1 91 ? -19.476 17.407 2.157 1.00 95.56 91 ALA A N 1
ATOM 732 C CA . ALA A 1 91 ? -19.992 17.302 0.792 1.00 95.56 91 ALA A CA 1
ATOM 733 C C . ALA A 1 91 ? -20.190 15.846 0.311 1.00 95.56 91 ALA A C 1
ATOM 735 O O . ALA A 1 91 ? -20.416 15.616 -0.877 1.00 95.56 91 ALA A O 1
ATOM 736 N N . ASN A 1 92 ? -20.135 14.868 1.223 1.00 95.12 92 ASN A N 1
ATOM 737 C CA . ASN A 1 92 ? -20.326 13.440 0.966 1.00 95.12 92 ASN A CA 1
ATOM 738 C C . ASN A 1 92 ? -19.284 12.819 0.012 1.00 95.12 92 ASN A C 1
ATOM 740 O O . ASN A 1 92 ? -19.582 11.872 -0.721 1.00 95.12 92 ASN A O 1
ATOM 744 N N . MET A 1 93 ? -18.057 13.344 0.022 1.00 96.75 93 MET A N 1
ATOM 745 C CA . MET A 1 93 ? -16.911 12.754 -0.672 1.00 96.75 93 MET A CA 1
ATOM 746 C C . MET A 1 93 ? -16.130 11.839 0.272 1.00 96.75 93 MET A C 1
ATOM 748 O O . MET A 1 93 ? -16.103 12.053 1.482 1.00 96.75 93 MET A O 1
ATOM 752 N N . THR A 1 94 ? -15.484 10.812 -0.278 1.00 97.19 94 THR A N 1
ATOM 753 C CA . THR A 1 94 ? -14.522 10.002 0.479 1.00 97.19 94 THR A CA 1
ATOM 754 C C . THR A 1 94 ? -13.173 10.698 0.482 1.00 97.19 94 THR A C 1
ATOM 756 O O . THR A 1 94 ? -12.698 11.088 -0.577 1.00 97.19 94 THR A O 1
ATOM 759 N N . VAL A 1 95 ? -12.547 10.830 1.647 1.00 97.88 95 VAL A N 1
ATOM 760 C CA . VAL A 1 95 ? -11.171 11.320 1.755 1.00 97.88 95 VAL A CA 1
ATOM 761 C C . VAL A 1 95 ? -10.223 10.133 1.798 1.00 97.88 95 VAL A C 1
ATOM 763 O O . VAL A 1 95 ? -10.410 9.224 2.606 1.00 97.88 95 VAL A O 1
ATOM 766 N N . GLN A 1 96 ? -9.212 10.167 0.937 1.00 97.31 96 GLN A N 1
ATOM 767 C CA . GLN A 1 96 ? -8.101 9.226 0.907 1.00 97.31 96 GLN A CA 1
ATOM 768 C C . GLN A 1 96 ? -6.817 9.942 1.320 1.00 97.31 96 GLN A C 1
ATOM 770 O O . GLN A 1 96 ? -6.526 11.028 0.813 1.00 97.31 96 GLN A O 1
ATOM 775 N N . ALA A 1 97 ? -6.054 9.316 2.211 1.00 97.06 97 ALA A N 1
ATOM 776 C CA . ALA A 1 97 ? -4.690 9.695 2.546 1.00 97.06 97 ALA A CA 1
ATOM 777 C C . ALA A 1 97 ? -3.738 8.571 2.120 1.00 97.06 97 ALA A C 1
ATOM 779 O O . ALA A 1 97 ? -3.908 7.441 2.565 1.00 97.06 97 ALA A O 1
ATOM 780 N N . GLU A 1 98 ? -2.773 8.873 1.258 1.00 95.31 98 GLU A N 1
ATOM 781 C CA . GLU A 1 98 ? -1.731 7.949 0.785 1.00 95.31 98 GLU A CA 1
ATOM 782 C C . GLU A 1 98 ? -0.501 8.011 1.704 1.00 95.31 98 GLU A C 1
ATOM 784 O O . GLU A 1 98 ? -0.292 9.017 2.397 1.00 95.31 98 GLU A O 1
ATOM 789 N N . TRP A 1 99 ? 0.338 6.969 1.681 1.00 94.25 99 TRP A N 1
ATOM 790 C CA . TRP A 1 99 ? 1.591 6.899 2.442 1.00 94.25 99 TRP A CA 1
ATOM 791 C C . TRP A 1 99 ? 1.416 7.260 3.922 1.00 94.25 99 TRP A C 1
ATOM 793 O O . TRP A 1 99 ? 2.216 7.997 4.508 1.00 94.25 99 TRP A O 1
ATOM 803 N N . VAL A 1 100 ? 0.333 6.787 4.552 1.00 95.31 100 VAL A N 1
ATOM 804 C CA . VAL A 1 100 ? 0.050 7.160 5.952 1.00 95.31 100 VAL A CA 1
ATOM 805 C C . VAL A 1 100 ? 1.109 6.600 6.902 1.00 95.31 100 VAL A C 1
ATOM 807 O O . VAL A 1 100 ? 1.411 7.228 7.911 1.00 95.31 100 VAL A O 1
ATOM 810 N N . HIS A 1 101 ? 1.741 5.486 6.523 1.00 92.50 101 HIS A N 1
ATOM 811 C CA . HIS A 1 101 ? 2.861 4.861 7.224 1.00 92.50 101 HIS A CA 1
ATOM 812 C C . HIS A 1 101 ? 4.114 5.751 7.315 1.00 92.50 101 HIS A C 1
ATOM 814 O O . HIS A 1 101 ? 4.913 5.565 8.219 1.00 92.50 101 HIS A O 1
ATOM 820 N N . GLU A 1 102 ? 4.283 6.747 6.439 1.00 87.31 102 GLU A N 1
ATOM 821 C CA . GLU A 1 102 ? 5.415 7.688 6.517 1.00 87.31 102 GLU A CA 1
ATOM 822 C C . GLU A 1 102 ? 5.252 8.755 7.609 1.00 87.31 102 GLU A C 1
ATOM 824 O O . GLU A 1 102 ? 6.172 9.517 7.900 1.00 87.31 102 GLU A O 1
ATOM 829 N N . THR A 1 103 ? 4.046 8.898 8.155 1.00 85.69 103 THR A N 1
ATOM 830 C CA . THR A 1 103 ? 3.725 9.938 9.143 1.00 85.69 103 THR A CA 1
ATOM 831 C C . THR A 1 103 ? 3.182 9.366 10.434 1.00 85.69 103 THR A C 1
ATOM 833 O O . THR A 1 103 ? 3.395 9.965 11.481 1.00 85.69 103 THR A O 1
ATOM 836 N N . ASP A 1 104 ? 2.464 8.249 10.360 1.00 89.69 104 ASP A N 1
ATOM 837 C CA . ASP A 1 104 ? 1.804 7.638 11.495 1.00 89.69 104 ASP A CA 1
ATOM 838 C C . ASP A 1 104 ? 2.635 6.478 12.084 1.00 89.69 104 ASP A C 1
ATOM 840 O O . ASP A 1 104 ? 2.733 5.421 11.456 1.00 89.69 104 ASP A O 1
ATOM 844 N N . PRO A 1 105 ? 3.170 6.632 13.310 1.00 83.50 105 PRO A N 1
ATOM 845 C CA . PRO A 1 105 ? 3.915 5.609 14.042 1.00 83.50 105 PRO A CA 1
ATOM 846 C C . PRO A 1 105 ? 3.306 4.209 14.102 1.00 83.50 105 PRO A C 1
ATOM 848 O O . PRO A 1 105 ? 4.010 3.215 13.945 1.00 83.50 105 PRO A O 1
ATOM 851 N N . GLY A 1 106 ? 2.002 4.099 14.367 1.00 87.31 106 GLY A N 1
ATOM 852 C CA . GLY A 1 106 ? 1.372 2.790 14.548 1.00 87.31 106 GLY A CA 1
ATOM 853 C C . GLY A 1 106 ? 1.196 2.045 13.230 1.00 87.31 106 GLY A C 1
ATOM 854 O O . GLY A 1 106 ? 1.391 0.831 13.193 1.00 87.31 106 GLY A O 1
ATOM 855 N N . ILE A 1 107 ? 0.889 2.755 12.140 1.00 93.31 107 ILE A N 1
ATOM 856 C CA . ILE A 1 107 ? 0.925 2.163 10.806 1.00 93.31 107 ILE A CA 1
ATOM 857 C C . ILE A 1 107 ? 2.372 1.843 10.409 1.00 93.31 107 ILE A C 1
ATOM 859 O O . ILE A 1 107 ? 2.586 0.765 9.869 1.00 93.31 107 ILE A O 1
ATOM 863 N N . ALA A 1 108 ? 3.354 2.709 10.685 1.00 88.50 108 ALA A N 1
ATOM 864 C CA . ALA A 1 108 ? 4.767 2.430 10.398 1.00 88.50 108 ALA A CA 1
ATOM 865 C C . ALA A 1 108 ? 5.228 1.122 11.062 1.00 88.50 108 ALA A C 1
ATOM 867 O O . ALA A 1 108 ? 5.702 0.212 10.386 1.00 88.50 108 ALA A O 1
ATOM 868 N N . ALA A 1 109 ? 4.956 0.971 12.362 1.00 85.56 109 ALA A N 1
ATOM 869 C CA . ALA A 1 109 ? 5.258 -0.250 13.102 1.00 85.56 109 ALA A CA 1
ATOM 870 C C . ALA A 1 109 ? 4.559 -1.482 12.504 1.00 85.56 109 ALA A C 1
ATOM 872 O O . ALA A 1 109 ? 5.181 -2.537 12.373 1.00 85.56 109 ALA A O 1
ATOM 873 N N . PHE A 1 110 ? 3.293 -1.342 12.087 1.00 90.62 110 PHE A N 1
ATOM 874 C CA . PHE A 1 110 ? 2.573 -2.404 11.386 1.00 90.62 110 PHE A CA 1
ATOM 875 C C . PHE A 1 110 ? 3.229 -2.758 10.042 1.00 90.62 110 PHE A C 1
ATOM 877 O O . PHE A 1 110 ? 3.387 -3.937 9.739 1.00 90.62 110 PHE A O 1
ATOM 884 N N . VAL A 1 111 ? 3.646 -1.775 9.242 1.00 90.94 111 VAL A N 1
ATOM 885 C CA . VAL A 1 111 ? 4.374 -2.009 7.985 1.00 90.94 111 VAL A CA 1
ATOM 886 C C . VAL A 1 111 ? 5.674 -2.770 8.236 1.00 90.94 111 VAL A C 1
ATOM 888 O O . VAL A 1 111 ? 5.972 -3.725 7.515 1.00 90.94 111 VAL A O 1
ATOM 891 N N . ASP A 1 112 ? 6.411 -2.414 9.284 1.00 86.12 112 ASP A N 1
ATOM 892 C CA . ASP A 1 112 ? 7.644 -3.109 9.643 1.00 86.12 112 ASP A CA 1
ATOM 893 C C . ASP A 1 112 ? 7.372 -4.543 10.126 1.00 86.12 112 ASP A C 1
ATOM 895 O O . ASP A 1 112 ? 8.102 -5.466 9.763 1.00 86.12 112 ASP A O 1
ATOM 899 N N . ASP A 1 113 ? 6.287 -4.778 10.875 1.00 86.44 113 ASP A N 1
ATOM 900 C CA . ASP A 1 113 ? 5.810 -6.131 11.200 1.00 86.44 113 ASP A CA 1
ATOM 901 C C . ASP A 1 113 ? 5.510 -6.950 9.939 1.00 86.44 113 ASP A C 1
ATOM 903 O O . ASP A 1 113 ? 5.892 -8.123 9.852 1.00 86.44 113 ASP A O 1
ATOM 907 N N . VAL A 1 114 ? 4.857 -6.342 8.943 1.00 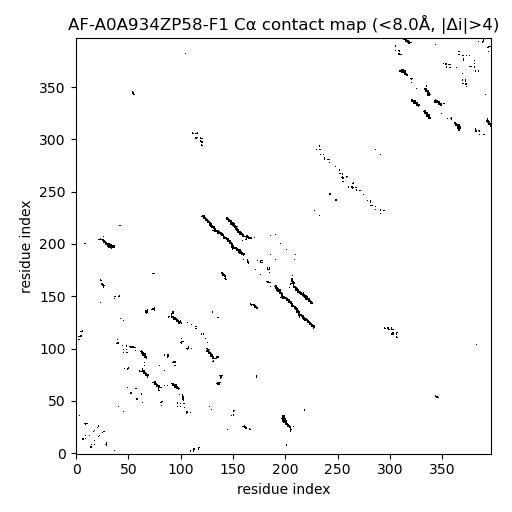88.81 114 VAL A N 1
ATOM 908 C CA . VAL A 1 114 ? 4.576 -6.993 7.659 1.00 88.81 114 VAL A CA 1
ATOM 909 C C . VAL A 1 114 ? 5.872 -7.362 6.941 1.00 88.81 114 VAL A C 1
ATOM 911 O O . VAL A 1 114 ? 6.015 -8.518 6.538 1.00 88.81 114 VAL A O 1
ATOM 914 N N . ARG A 1 115 ? 6.830 -6.434 6.820 1.00 87.06 115 ARG A N 1
ATOM 915 C CA . ARG A 1 115 ? 8.135 -6.693 6.184 1.00 87.06 115 ARG A CA 1
ATOM 916 C C . ARG A 1 115 ? 8.859 -7.864 6.844 1.00 87.06 115 ARG A C 1
ATOM 918 O O . ARG A 1 115 ? 9.229 -8.820 6.161 1.00 87.06 115 ARG A O 1
ATOM 925 N N . ARG A 1 116 ? 8.952 -7.854 8.179 1.00 83.12 116 ARG A N 1
ATOM 926 C CA . ARG A 1 116 ? 9.565 -8.945 8.960 1.00 83.12 116 ARG A CA 1
ATOM 927 C C . ARG A 1 116 ? 8.871 -10.287 8.738 1.00 83.12 116 ARG A C 1
ATOM 929 O O . ARG A 1 116 ? 9.535 -11.315 8.642 1.00 83.12 116 ARG A O 1
ATOM 936 N N . SER A 1 117 ? 7.542 -10.285 8.665 1.00 83.69 117 SER A N 1
ATOM 937 C CA . SER A 1 117 ? 6.752 -11.513 8.524 1.00 83.69 117 SER A CA 1
ATOM 938 C C . SER A 1 117 ? 6.833 -12.115 7.117 1.00 83.69 117 SER A C 1
ATOM 940 O O . SER A 1 117 ? 6.741 -13.333 6.962 1.00 83.69 117 SER A O 1
ATOM 942 N N . LEU A 1 118 ? 6.994 -11.277 6.088 1.00 83.25 118 LEU A N 1
ATOM 943 C CA . LEU A 1 118 ? 7.117 -11.715 4.696 1.00 83.25 118 LEU A CA 1
ATOM 944 C C . LEU A 1 118 ? 8.535 -12.183 4.349 1.00 83.25 118 LEU A C 1
ATOM 946 O O . LEU A 1 118 ? 8.666 -13.159 3.607 1.00 83.25 118 LEU A O 1
ATOM 950 N N . ALA A 1 119 ? 9.564 -11.512 4.883 1.00 77.38 119 ALA A N 1
ATOM 951 C CA . ALA A 1 119 ? 10.982 -11.816 4.662 1.00 77.38 119 ALA A CA 1
ATOM 952 C C . ALA A 1 119 ? 11.368 -11.951 3.170 1.00 77.38 119 ALA A C 1
ATOM 954 O O . ALA A 1 119 ? 12.171 -12.805 2.788 1.00 77.38 119 ALA A O 1
ATOM 955 N N . VAL A 1 120 ? 10.752 -11.130 2.316 1.00 79.56 120 VAL A N 1
ATOM 956 C CA . VAL A 1 120 ? 11.032 -11.023 0.878 1.00 79.56 120 VAL A CA 1
ATOM 957 C C . VAL A 1 120 ? 10.921 -9.562 0.448 1.00 79.56 120 VAL A C 1
ATOM 959 O O . VAL A 1 120 ? 10.130 -8.845 1.063 1.00 79.56 120 VAL A O 1
ATOM 962 N N . PRO A 1 121 ? 11.618 -9.139 -0.624 1.00 80.50 121 PRO A N 1
ATOM 963 C CA . PRO A 1 121 ? 11.616 -7.760 -1.067 1.00 80.50 121 PRO A CA 1
ATOM 964 C C . PRO A 1 121 ? 10.229 -7.388 -1.577 1.00 80.50 121 PRO A C 1
ATOM 966 O O . PRO A 1 121 ? 9.703 -7.996 -2.528 1.00 80.50 121 PRO A O 1
ATOM 969 N N . VAL A 1 122 ? 9.612 -6.413 -0.925 1.00 84.38 122 VAL A N 1
ATOM 970 C CA . VAL A 1 122 ? 8.251 -5.994 -1.228 1.00 84.38 122 VAL A CA 1
ATOM 971 C C . VAL A 1 122 ? 8.118 -4.491 -1.101 1.00 84.38 122 VAL A C 1
ATOM 973 O O . VAL A 1 122 ? 8.300 -3.892 -0.044 1.00 84.38 122 VAL A O 1
ATOM 976 N N . GLU A 1 123 ? 7.688 -3.875 -2.195 1.00 86.12 123 GLU A N 1
ATOM 977 C CA . GLU A 1 123 ? 7.236 -2.500 -2.134 1.00 86.12 123 GLU A CA 1
ATOM 978 C C . GLU A 1 123 ? 5.840 -2.473 -1.517 1.00 86.12 123 GLU A C 1
ATOM 980 O O . GLU A 1 123 ? 4.917 -3.174 -1.954 1.00 86.12 123 GLU A O 1
ATOM 985 N N . LEU A 1 124 ? 5.708 -1.676 -0.465 1.00 90.62 124 LEU A N 1
ATOM 986 C CA . LEU A 1 124 ? 4.544 -1.640 0.397 1.00 90.62 124 LEU A CA 1
ATOM 987 C C . LEU A 1 124 ? 4.088 -0.198 0.553 1.00 90.62 124 LEU A C 1
ATOM 989 O O . LEU A 1 124 ? 4.898 0.693 0.791 1.00 90.62 124 LEU A O 1
ATOM 993 N N . ASP A 1 125 ? 2.785 0.014 0.424 1.00 93.62 125 ASP A N 1
ATOM 994 C CA . ASP A 1 125 ? 2.163 1.298 0.726 1.00 93.62 125 ASP A CA 1
ATOM 995 C C . ASP A 1 125 ? 0.853 1.091 1.490 1.00 93.62 125 ASP A C 1
ATOM 997 O O . ASP A 1 125 ? 0.180 0.067 1.337 1.00 93.62 125 ASP A O 1
ATOM 1001 N N . VAL A 1 126 ? 0.497 2.068 2.320 1.00 96.69 126 VAL A N 1
ATOM 1002 C CA . VAL A 1 126 ? -0.731 2.079 3.109 1.00 96.69 126 VAL A CA 1
ATOM 1003 C C . VAL A 1 126 ? -1.497 3.360 2.826 1.00 96.69 126 VAL A C 1
ATOM 1005 O O . VAL A 1 126 ? -1.034 4.458 3.143 1.00 96.69 126 VAL A O 1
ATOM 1008 N N . ALA A 1 127 ? -2.706 3.185 2.305 1.00 97.31 127 ALA A N 1
ATOM 1009 C CA . ALA A 1 127 ? -3.670 4.253 2.098 1.00 97.31 127 ALA A CA 1
ATOM 1010 C C . ALA A 1 127 ? -4.814 4.139 3.111 1.00 97.31 127 ALA A C 1
ATOM 1012 O O . ALA A 1 127 ? -5.325 3.046 3.350 1.00 97.31 127 ALA A O 1
ATOM 1013 N N . ALA A 1 128 ? -5.250 5.251 3.696 1.00 98.25 128 ALA A N 1
ATOM 1014 C CA . ALA A 1 128 ? -6.403 5.305 4.589 1.00 98.25 128 ALA A CA 1
ATOM 1015 C C . ALA A 1 128 ? -7.581 6.011 3.918 1.00 98.25 128 ALA A C 1
ATOM 1017 O O . ALA A 1 128 ? -7.408 7.038 3.267 1.00 98.25 128 ALA A O 1
ATOM 1018 N N . PHE A 1 129 ? -8.791 5.495 4.124 1.00 98.25 129 PHE A N 1
ATOM 1019 C CA . PHE A 1 129 ? -10.002 6.001 3.485 1.00 98.25 129 PHE A CA 1
ATOM 1020 C C . PHE A 1 129 ? -11.099 6.263 4.509 1.00 98.25 129 PHE A C 1
ATOM 1022 O O . PHE A 1 129 ? -11.617 5.324 5.125 1.00 98.25 129 PHE A O 1
ATOM 1029 N N . LEU A 1 130 ? -11.516 7.522 4.611 1.00 98.44 130 LEU A N 1
ATOM 1030 C CA . LEU A 1 130 ? -12.636 7.966 5.432 1.00 98.44 130 LEU A CA 1
ATOM 1031 C C . LEU A 1 130 ? -13.827 8.331 4.545 1.00 98.44 130 LEU A C 1
ATOM 1033 O O . LEU A 1 130 ? -13.766 9.258 3.739 1.00 98.44 130 LEU A O 1
ATOM 1037 N N . SER A 1 131 ? -14.923 7.594 4.701 1.00 98.19 131 SER A N 1
ATOM 1038 C CA . SER A 1 131 ? -16.117 7.714 3.866 1.00 98.19 131 SER A CA 1
ATOM 1039 C C . SER A 1 131 ? -17.354 8.033 4.704 1.00 98.19 131 SER A C 1
ATOM 1041 O O . SER A 1 131 ? -17.751 7.197 5.520 1.00 98.19 131 SER A O 1
ATOM 1043 N N . PRO A 1 132 ? -18.025 9.171 4.464 1.00 97.75 132 PRO A N 1
ATOM 1044 C CA . PRO A 1 132 ? -19.371 9.428 4.970 1.00 97.75 132 PRO A CA 1
ATOM 1045 C C . PRO A 1 132 ? -20.390 8.399 4.458 1.00 97.75 132 PRO A C 1
ATOM 1047 O O . PRO A 1 132 ? -20.183 7.768 3.415 1.00 97.75 132 PRO A O 1
ATOM 1050 N N . VAL A 1 133 ? -21.519 8.257 5.159 1.00 97.56 133 VAL A N 1
ATOM 1051 C CA . VAL A 1 133 ? -22.604 7.330 4.789 1.00 97.56 133 VAL A CA 1
ATOM 1052 C C . VAL A 1 133 ? -23.051 7.557 3.344 1.00 97.56 133 VAL A C 1
ATOM 1054 O O . VAL A 1 133 ? -23.428 8.656 2.954 1.00 97.56 133 VAL A O 1
ATOM 1057 N N . GLY A 1 134 ? -23.082 6.493 2.547 1.00 94.75 134 GLY A N 1
ATOM 1058 C CA . GLY A 1 134 ? -23.554 6.534 1.167 1.00 94.75 134 GLY A CA 1
ATOM 1059 C C . GLY A 1 134 ? -22.517 6.997 0.142 1.00 94.75 134 GLY A C 1
ATOM 1060 O O . GLY A 1 134 ? -22.790 6.860 -1.053 1.00 94.75 134 GLY A O 1
ATOM 1061 N N . SER A 1 135 ? -21.349 7.478 0.576 1.00 94.69 135 SER A N 1
ATOM 1062 C CA . SER A 1 135 ? -20.200 7.760 -0.293 1.00 94.69 135 SER A CA 1
ATOM 1063 C C . SER A 1 135 ? -19.391 6.491 -0.604 1.00 94.69 135 SER A C 1
ATOM 1065 O O . SER A 1 135 ? -19.589 5.436 0.005 1.00 94.69 135 SER A O 1
ATOM 1067 N N . GLY A 1 136 ? -18.482 6.574 -1.573 1.00 90.50 136 GLY A N 1
ATOM 1068 C CA . GLY A 1 136 ? -17.587 5.485 -1.954 1.00 90.50 136 GLY A CA 1
ATOM 1069 C C . GLY A 1 136 ? -17.105 5.627 -3.393 1.00 90.50 136 GLY A C 1
ATOM 1070 O O . GLY A 1 136 ? -17.298 6.667 -4.022 1.00 90.50 136 GLY A O 1
ATOM 1071 N N . TYR A 1 137 ? -16.510 4.562 -3.920 1.00 91.31 137 TYR A N 1
ATOM 1072 C CA . TYR A 1 137 ? -15.891 4.554 -5.242 1.00 91.31 137 TYR A CA 1
ATOM 1073 C C . TYR A 1 137 ? -16.788 3.874 -6.282 1.00 91.31 137 TYR A C 1
ATOM 1075 O O . TYR A 1 137 ? -17.596 2.991 -5.966 1.00 91.31 137 TYR A O 1
ATOM 1083 N N . GLY A 1 138 ? -16.690 4.349 -7.527 1.00 90.88 138 GLY A N 1
ATOM 1084 C CA . GLY A 1 138 ? -17.280 3.703 -8.702 1.00 90.88 138 GLY A CA 1
ATOM 1085 C C . GLY A 1 138 ? -16.576 2.385 -9.030 1.00 90.88 138 GLY A C 1
ATOM 1086 O O . GLY A 1 138 ? -15.644 1.986 -8.337 1.00 90.88 138 GLY A O 1
ATOM 1087 N N . LEU A 1 139 ? -17.036 1.691 -10.068 1.00 92.31 139 LEU A N 1
ATOM 1088 C CA . LEU A 1 139 ? -16.409 0.443 -10.493 1.00 92.31 139 LEU A CA 1
ATOM 1089 C C . LEU A 1 139 ? -15.047 0.708 -11.131 1.00 92.31 139 LEU A C 1
ATOM 1091 O O . LEU A 1 139 ? -14.941 1.517 -12.046 1.00 92.31 139 LEU A O 1
ATOM 1095 N N . HIS A 1 140 ? -14.020 0.029 -10.633 1.00 93.75 140 HIS A N 1
ATOM 1096 C CA . HIS A 1 140 ? -12.656 0.105 -11.143 1.00 93.75 140 HIS A CA 1
ATOM 1097 C C . HIS A 1 140 ? -11.871 -1.160 -10.777 1.00 93.75 140 HIS A C 1
ATOM 1099 O O . HIS A 1 140 ? -12.368 -2.027 -10.057 1.00 93.75 140 HIS A O 1
ATOM 1105 N N . PHE A 1 141 ? -10.653 -1.283 -11.292 1.00 94.88 141 PHE A N 1
ATOM 1106 C CA . PHE A 1 141 ? -9.630 -2.139 -10.703 1.00 94.88 141 PHE A CA 1
ATOM 1107 C C . PHE A 1 141 ? -8.294 -1.401 -10.638 1.00 94.88 141 PHE A C 1
ATOM 1109 O O . PHE A 1 141 ? -8.032 -0.502 -11.447 1.00 94.88 141 PHE A O 1
ATOM 1116 N N . ASP A 1 142 ? -7.426 -1.864 -9.742 1.00 93.75 142 ASP A N 1
ATOM 1117 C CA . ASP A 1 142 ? -6.095 -1.302 -9.521 1.00 93.75 142 ASP A CA 1
ATOM 1118 C C . ASP A 1 142 ? -4.976 -2.202 -10.044 1.00 93.75 142 ASP A C 1
ATOM 1120 O O . ASP A 1 142 ? -5.158 -3.406 -10.260 1.00 93.75 142 ASP A O 1
ATOM 1124 N N . THR A 1 143 ? -3.796 -1.613 -10.234 1.00 91.75 143 THR A N 1
ATOM 1125 C CA . THR A 1 143 ? -2.559 -2.314 -10.620 1.00 91.75 143 THR A CA 1
ATOM 1126 C C . THR A 1 143 ? -1.930 -3.130 -9.498 1.00 91.75 143 THR A C 1
ATOM 1128 O O . THR A 1 143 ? -1.105 -4.001 -9.779 1.00 91.75 143 THR A O 1
ATOM 1131 N N . THR A 1 144 ? -2.296 -2.874 -8.244 1.00 91.50 144 THR A N 1
ATOM 1132 C CA . THR A 1 144 ? -1.701 -3.504 -7.064 1.00 91.50 144 THR A CA 1
ATOM 1133 C C . THR A 1 144 ? -2.685 -4.439 -6.374 1.00 91.50 144 THR A C 1
ATOM 1135 O O . THR A 1 144 ? -3.901 -4.279 -6.450 1.00 91.50 144 THR A O 1
ATOM 1138 N N . SER A 1 145 ? -2.146 -5.468 -5.716 1.00 93.62 145 SER A N 1
ATOM 1139 C CA . SER A 1 145 ? -2.946 -6.306 -4.824 1.00 93.62 145 SER A CA 1
ATOM 1140 C C . SER A 1 145 ? -3.077 -5.604 -3.475 1.00 93.62 145 SER A C 1
ATOM 1142 O O . SER A 1 145 ? -2.090 -5.063 -2.972 1.00 93.62 145 SER A O 1
ATOM 1144 N N . MET A 1 146 ? -4.266 -5.645 -2.876 1.00 95.44 146 MET A N 1
ATOM 1145 C CA . MET A 1 146 ? -4.563 -4.925 -1.638 1.00 95.44 146 MET A CA 1
ATOM 1146 C C . MET A 1 146 ? -5.201 -5.811 -0.570 1.00 95.44 146 MET A C 1
ATOM 1148 O O . MET A 1 146 ? -6.007 -6.696 -0.867 1.00 95.44 146 MET A O 1
ATOM 1152 N N . PHE A 1 147 ? -4.860 -5.523 0.683 1.00 97.69 147 PHE A N 1
ATOM 1153 C CA . PHE A 1 147 ? -5.528 -6.003 1.885 1.00 97.69 147 PHE A CA 1
ATOM 1154 C C . PHE A 1 147 ? -6.289 -4.832 2.497 1.00 97.69 147 PHE A C 1
ATOM 1156 O O . PHE A 1 147 ? -5.700 -3.892 3.026 1.00 97.69 147 PHE A O 1
ATOM 1163 N N . VAL A 1 148 ? -7.607 -4.901 2.414 1.00 98.44 148 VAL A N 1
ATOM 1164 C CA . VAL A 1 148 ? -8.537 -3.965 3.034 1.00 98.44 148 VAL A CA 1
ATOM 1165 C C . VAL A 1 148 ? -8.729 -4.393 4.485 1.00 98.44 148 VAL A C 1
ATOM 1167 O O . VAL A 1 148 ? -9.256 -5.479 4.735 1.00 98.44 148 VAL A O 1
ATOM 1170 N N . LEU A 1 149 ? -8.325 -3.548 5.432 1.00 98.44 149 LEU A N 1
ATOM 1171 C CA . LEU A 1 149 ? -8.537 -3.740 6.868 1.00 98.44 149 LEU A CA 1
ATOM 1172 C C . LEU A 1 149 ? -9.616 -2.761 7.335 1.00 98.44 149 LEU A C 1
ATOM 1174 O O . LEU A 1 149 ? -9.397 -1.546 7.364 1.00 98.44 149 LEU A O 1
ATOM 1178 N N . GLN A 1 150 ? -10.802 -3.269 7.668 1.00 98.69 150 GLN A N 1
ATOM 1179 C CA . GLN A 1 150 ? -11.918 -2.426 8.093 1.00 98.69 150 GLN A CA 1
ATOM 1180 C C . GLN A 1 150 ? -11.735 -2.028 9.564 1.00 98.69 150 GLN A C 1
ATOM 1182 O O . GLN A 1 150 ? -11.750 -2.886 10.445 1.00 98.69 150 GLN A O 1
ATOM 1187 N N . LEU A 1 151 ? -11.576 -0.730 9.838 1.00 98.38 151 LEU A N 1
ATOM 1188 C CA . LEU A 1 151 ? -11.215 -0.219 11.169 1.00 98.38 151 LEU A CA 1
ATOM 1189 C C . LEU A 1 151 ? -12.413 0.347 11.930 1.00 98.38 151 LEU A C 1
ATOM 1191 O O . LEU A 1 151 ? -12.579 0.101 13.119 1.00 98.38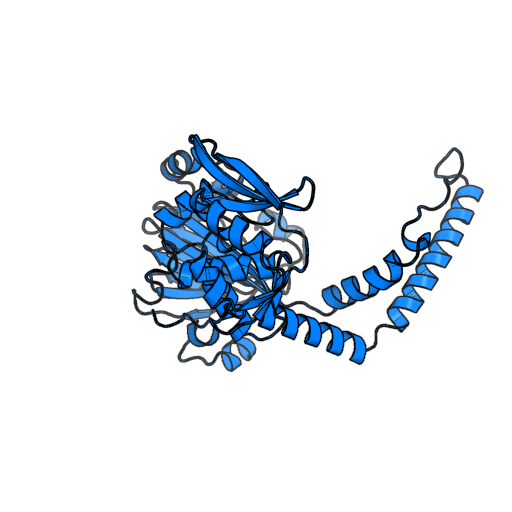 151 LEU A O 1
ATOM 1195 N N . ALA A 1 152 ? -13.278 1.097 11.246 1.00 98.50 152 ALA A N 1
ATOM 1196 C CA . ALA A 1 152 ? -14.463 1.685 11.857 1.00 98.50 152 ALA A CA 1
ATOM 1197 C C . ALA A 1 152 ? -15.653 1.670 10.902 1.00 98.50 152 ALA A C 1
ATOM 1199 O O . ALA A 1 152 ? -15.511 1.800 9.682 1.00 98.50 152 ALA A O 1
ATOM 1200 N N . GLY A 1 153 ? -16.845 1.537 11.483 1.00 98.38 153 GLY A N 1
ATOM 1201 C CA . GLY A 1 153 ? -18.096 1.499 10.740 1.00 98.38 153 GLY A CA 1
ATOM 1202 C C . GLY A 1 153 ? -18.167 0.381 9.705 1.00 98.38 153 GLY A C 1
ATOM 1203 O O . GLY A 1 153 ? -17.466 -0.622 9.806 1.00 98.38 153 GLY A O 1
ATOM 1204 N N . THR A 1 154 ? -19.031 0.557 8.709 1.00 98.69 154 THR A N 1
ATOM 1205 C CA . THR A 1 154 ? -19.381 -0.479 7.738 1.00 98.69 154 THR A CA 1
ATOM 1206 C C . THR A 1 154 ? -19.320 0.035 6.309 1.00 98.69 154 THR A C 1
ATOM 1208 O O . THR A 1 154 ? -19.722 1.167 6.009 1.00 98.69 154 THR A O 1
ATOM 1211 N N . LYS A 1 155 ? -18.822 -0.814 5.410 1.00 98.69 155 LYS A N 1
ATOM 1212 C CA . LYS A 1 155 ? -18.741 -0.524 3.979 1.00 98.69 155 LYS A CA 1
ATOM 1213 C C . LYS A 1 155 ? -19.097 -1.765 3.179 1.00 98.69 155 LYS A C 1
ATOM 1215 O O . LYS A 1 155 ? -18.576 -2.850 3.423 1.00 98.69 155 LYS A O 1
ATOM 1220 N N . ARG A 1 156 ? -19.991 -1.594 2.208 1.00 98.69 156 ARG A N 1
ATOM 1221 C CA . ARG A 1 156 ? -20.386 -2.640 1.272 1.00 98.69 156 ARG A CA 1
ATOM 1222 C C . ARG A 1 156 ? -19.454 -2.637 0.075 1.00 98.69 156 ARG A C 1
ATOM 1224 O O . ARG A 1 156 ? -19.383 -1.644 -0.648 1.00 98.69 156 ARG A O 1
ATOM 1231 N N . TRP A 1 157 ? -18.799 -3.762 -0.138 1.00 98.62 157 TRP A N 1
ATOM 1232 C CA . TRP A 1 157 ? -17.930 -4.042 -1.266 1.00 98.62 157 TRP A CA 1
ATOM 1233 C C . TRP A 1 157 ? -18.669 -4.937 -2.249 1.00 98.62 157 TRP A C 1
ATOM 1235 O O . TRP A 1 157 ? -19.269 -5.927 -1.830 1.00 98.62 157 TRP A O 1
ATOM 1245 N N . HIS A 1 158 ? -18.612 -4.600 -3.537 1.00 98.31 158 HIS A N 1
ATOM 1246 C CA . HIS A 1 158 ? -18.865 -5.584 -4.587 1.00 98.31 158 HIS A CA 1
ATOM 1247 C C . HIS A 1 158 ? -17.567 -5.782 -5.345 1.00 98.31 158 HIS A C 1
ATOM 1249 O O . HIS A 1 158 ? -16.923 -4.794 -5.696 1.00 98.31 158 HIS A O 1
ATOM 1255 N N . TYR A 1 159 ? -17.156 -7.028 -5.541 1.00 98.38 159 TYR A N 1
ATOM 1256 C CA . TYR A 1 159 ? -15.846 -7.342 -6.095 1.00 98.38 159 TYR A CA 1
ATOM 1257 C C . TYR A 1 159 ? -15.854 -8.649 -6.881 1.00 98.38 159 TYR A C 1
ATOM 1259 O O . TYR A 1 159 ? -16.582 -9.593 -6.572 1.00 98.38 159 TYR A O 1
ATOM 1267 N N . ALA A 1 160 ? -15.020 -8.715 -7.910 1.00 97.81 160 ALA A N 1
ATOM 1268 C CA . ALA A 1 160 ? -14.861 -9.907 -8.715 1.00 97.81 160 ALA A CA 1
ATOM 1269 C C . ALA A 1 160 ? -14.104 -10.990 -7.923 1.00 97.81 160 ALA A C 1
ATOM 1271 O O . ALA A 1 160 ? -13.140 -10.685 -7.213 1.00 97.81 160 ALA A O 1
ATOM 1272 N N . PRO A 1 161 ? -14.482 -12.273 -8.059 1.00 96.88 161 PRO A N 1
ATOM 1273 C CA . PRO A 1 161 ? -13.763 -13.375 -7.418 1.00 96.88 161 PRO A CA 1
ATOM 1274 C C . PRO A 1 161 ? -12.363 -13.605 -8.014 1.00 96.88 161 PRO A C 1
ATOM 1276 O O . PRO A 1 161 ? -11.499 -14.180 -7.352 1.00 96.88 161 PRO A O 1
ATOM 1279 N N . THR A 1 162 ? -12.136 -13.174 -9.256 1.00 96.44 162 THR A N 1
ATOM 1280 C CA . THR A 1 162 ? -10.881 -13.309 -10.010 1.00 96.44 162 THR A CA 1
ATOM 1281 C C . THR A 1 162 ? -10.575 -12.014 -10.762 1.00 96.44 162 THR A C 1
ATOM 1283 O O . THR A 1 162 ? -11.515 -11.309 -11.137 1.00 96.44 162 THR A O 1
ATOM 1286 N N . PRO A 1 163 ? -9.296 -11.709 -11.035 1.00 95.31 163 PRO A N 1
ATOM 1287 C CA . PRO A 1 163 ? -8.924 -10.510 -11.768 1.00 95.31 163 PRO A CA 1
ATOM 1288 C C . PRO A 1 163 ? -9.379 -10.567 -13.230 1.00 95.31 163 PRO A C 1
ATOM 1290 O O . PRO A 1 163 ? -9.362 -11.622 -13.866 1.00 95.31 163 PRO A O 1
ATOM 1293 N N . ALA A 1 164 ? -9.749 -9.408 -13.765 1.00 94.62 164 ALA A N 1
ATOM 1294 C CA . ALA A 1 164 ? -10.071 -9.206 -15.173 1.00 94.62 164 ALA A CA 1
ATOM 1295 C C . ALA A 1 164 ? -8.843 -9.263 -16.084 1.00 94.62 164 ALA A C 1
ATOM 1297 O O . ALA A 1 164 ? -8.950 -9.592 -17.263 1.00 94.62 164 ALA A O 1
ATOM 1298 N N . VAL A 1 165 ? -7.679 -8.923 -15.538 1.00 92.38 165 VAL A N 1
ATOM 1299 C CA . VAL A 1 165 ? -6.377 -9.037 -16.186 1.00 92.38 165 VAL A CA 1
ATOM 1300 C C . VAL A 1 165 ? -5.327 -9.252 -15.102 1.00 92.38 165 VAL A C 1
ATOM 1302 O O . VAL A 1 165 ? -5.343 -8.584 -14.072 1.00 92.38 165 VAL A O 1
ATOM 1305 N N . ALA A 1 166 ? -4.419 -10.201 -15.309 1.00 87.44 166 ALA A N 1
ATOM 1306 C CA . ALA A 1 166 ? -3.319 -10.417 -14.377 1.00 87.44 166 ALA A CA 1
ATOM 1307 C C . ALA A 1 166 ? -2.254 -9.327 -14.559 1.00 87.44 166 ALA A C 1
ATOM 1309 O O . ALA A 1 166 ? -1.809 -9.099 -15.685 1.00 87.44 166 ALA A O 1
ATOM 1310 N N . ARG A 1 167 ? -1.807 -8.719 -13.450 1.00 83.38 167 ARG A N 1
ATOM 1311 C CA . ARG A 1 167 ? -0.749 -7.688 -13.408 1.00 83.38 167 ARG A CA 1
ATOM 1312 C C . ARG A 1 167 ? -1.018 -6.529 -14.386 1.00 83.38 167 ARG A C 1
ATOM 1314 O O . ARG A 1 167 ? -0.293 -6.377 -15.373 1.00 83.38 167 ARG A O 1
ATOM 1321 N N . PRO A 1 168 ? -2.080 -5.736 -14.154 1.00 88.88 168 PRO A N 1
ATOM 1322 C CA . PRO A 1 168 ? -2.379 -4.593 -15.002 1.00 88.88 168 PRO A CA 1
ATOM 1323 C C . PRO A 1 168 ? -1.265 -3.547 -14.921 1.00 88.88 168 PRO A C 1
ATOM 1325 O O . PRO A 1 168 ? -0.624 -3.379 -13.889 1.00 88.88 168 PRO A O 1
ATOM 1328 N N . VAL A 1 169 ? -1.076 -2.804 -16.009 1.00 85.19 169 VAL A N 1
ATOM 1329 C CA . VAL A 1 169 ? -0.080 -1.719 -16.093 1.00 85.19 169 VAL A CA 1
ATOM 1330 C C . VAL A 1 169 ? -0.657 -0.340 -15.755 1.00 85.19 169 VAL A C 1
ATOM 1332 O O . VAL A 1 169 ? 0.084 0.632 -15.657 1.00 85.19 169 VAL A O 1
ATOM 1335 N N . SER A 1 170 ? -1.977 -0.242 -15.595 1.00 87.88 170 SER A N 1
ATOM 1336 C CA . SER A 1 170 ? -2.690 0.978 -15.214 1.00 87.88 170 SER A CA 1
ATOM 1337 C C . SER A 1 170 ? -3.982 0.638 -14.473 1.00 87.88 170 SER A C 1
ATOM 1339 O O . SER A 1 170 ? -4.566 -0.416 -14.729 1.00 87.88 170 SER A O 1
ATOM 1341 N N . ASN A 1 171 ? -4.444 1.541 -13.606 1.00 89.94 171 ASN A N 1
ATOM 1342 C CA . ASN A 1 171 ? -5.787 1.468 -13.027 1.00 89.94 171 ASN A CA 1
ATOM 1343 C C . ASN A 1 171 ? -6.818 1.723 -14.132 1.00 89.94 171 ASN A C 1
ATOM 1345 O O . ASN A 1 171 ? -6.553 2.484 -15.070 1.00 89.94 171 ASN A O 1
ATOM 1349 N N . VAL A 1 172 ? -7.979 1.075 -14.053 1.00 89.81 172 VAL A N 1
ATOM 1350 C CA . VAL A 1 172 ? -8.966 1.104 -15.142 1.00 89.81 172 VAL A CA 1
ATOM 1351 C C . VAL A 1 172 ? -10.381 1.248 -14.602 1.00 89.81 172 VAL A C 1
ATOM 1353 O O . VAL A 1 172 ? -10.785 0.544 -13.682 1.00 89.81 172 VAL A O 1
ATOM 1356 N N . ILE A 1 173 ? -11.146 2.125 -15.253 1.00 88.56 173 ILE A N 1
ATOM 1357 C CA . ILE A 1 173 ? -12.609 2.224 -15.160 1.00 88.56 173 ILE A CA 1
ATOM 1358 C C . ILE A 1 173 ? -13.262 1.557 -16.391 1.00 88.56 173 ILE A C 1
ATOM 1360 O O . ILE A 1 173 ? -12.602 1.444 -17.432 1.00 88.56 173 ILE A O 1
ATOM 1364 N N . PRO A 1 174 ? -14.541 1.138 -16.337 1.00 83.94 174 PRO A N 1
ATOM 1365 C CA . PRO A 1 174 ? -15.212 0.419 -17.426 1.00 83.94 174 PRO A CA 1
ATOM 1366 C C . PRO A 1 174 ? -15.075 1.056 -18.818 1.00 83.94 174 PRO A C 1
ATOM 1368 O O . PRO A 1 174 ? -14.728 0.365 -19.778 1.00 83.94 174 PRO A O 1
ATOM 1371 N N . ASP A 1 175 ? -15.251 2.377 -18.930 1.00 75.06 175 ASP A N 1
ATOM 1372 C CA . ASP A 1 175 ? -15.120 3.113 -20.201 1.00 75.06 175 ASP A CA 1
ATOM 1373 C C . ASP A 1 175 ? -13.710 2.984 -20.822 1.00 75.06 175 ASP A C 1
ATOM 1375 O O . ASP A 1 175 ? -13.548 2.998 -22.048 1.00 75.06 175 ASP A O 1
ATOM 1379 N N . ALA A 1 176 ? -12.671 2.852 -19.990 1.00 67.88 176 ALA A N 1
ATOM 1380 C CA . ALA A 1 176 ? -11.293 2.660 -20.435 1.00 67.88 176 ALA A CA 1
ATOM 1381 C C . ALA A 1 176 ? -10.998 1.191 -20.790 1.00 67.88 176 ALA A C 1
ATOM 1383 O O . ALA A 1 176 ? -10.275 0.942 -21.756 1.00 67.88 176 ALA A O 1
ATOM 1384 N N . ALA A 1 177 ? -11.601 0.227 -20.083 1.00 66.06 177 ALA A N 1
ATOM 1385 C CA . ALA A 1 177 ? -11.438 -1.206 -20.354 1.00 66.06 177 ALA A CA 1
ATOM 1386 C C . ALA A 1 177 ? -11.882 -1.601 -21.767 1.00 66.06 177 ALA A C 1
ATOM 1388 O O . ALA A 1 177 ? -11.231 -2.421 -22.410 1.00 66.06 177 ALA A O 1
ATOM 1389 N N . ALA A 1 178 ? -12.929 -0.959 -22.298 1.00 64.31 178 ALA A N 1
ATOM 1390 C CA . ALA A 1 178 ? -13.413 -1.194 -23.662 1.00 64.31 178 ALA A CA 1
ATOM 1391 C C . ALA A 1 178 ? -12.351 -0.946 -24.758 1.00 64.31 178 ALA A C 1
ATOM 1393 O O . ALA A 1 178 ? -12.544 -1.338 -25.910 1.00 64.31 178 ALA A O 1
ATOM 1394 N N . ARG A 1 179 ? -11.233 -0.290 -24.420 1.00 71.00 179 ARG A N 1
ATOM 1395 C CA . ARG A 1 179 ? -10.139 0.043 -25.343 1.00 71.00 179 ARG A CA 1
ATOM 1396 C C . ARG A 1 179 ? -9.017 -0.997 -25.364 1.00 71.00 179 ARG A C 1
ATOM 1398 O O . ARG A 1 179 ? -8.155 -0.910 -26.236 1.00 71.00 179 ARG A O 1
ATOM 1405 N N . ASP A 1 180 ? -9.022 -1.967 -24.449 1.00 79.75 180 ASP A N 1
ATOM 1406 C CA . ASP A 1 180 ? -8.012 -3.022 -24.368 1.00 79.75 180 ASP A CA 1
ATOM 1407 C C . ASP A 1 180 ? -8.666 -4.408 -24.355 1.00 79.75 180 ASP A C 1
ATOM 1409 O O . ASP A 1 180 ? -9.227 -4.851 -23.357 1.00 79.75 180 ASP A O 1
ATOM 1413 N N . ALA A 1 181 ? -8.538 -5.130 -25.469 1.00 81.25 181 ALA A N 1
ATOM 1414 C CA . ALA A 1 181 ? -9.119 -6.462 -25.645 1.00 81.25 181 ALA A CA 1
ATOM 1415 C C . ALA A 1 181 ? -8.559 -7.530 -24.682 1.00 81.25 181 ALA A C 1
ATOM 1417 O O . ALA A 1 181 ? -9.099 -8.634 -24.619 1.00 81.25 181 ALA A O 1
ATOM 1418 N N . ARG A 1 182 ? -7.474 -7.233 -23.954 1.00 85.25 182 ARG A N 1
ATOM 1419 C CA . ARG A 1 182 ? -6.901 -8.124 -22.932 1.00 85.25 182 ARG A CA 1
ATOM 1420 C C . ARG A 1 182 ? -7.649 -8.046 -21.604 1.00 85.25 182 ARG A C 1
ATOM 1422 O O . ARG A 1 182 ? -7.485 -8.939 -20.778 1.00 85.25 182 ARG A O 1
ATOM 1429 N N . ILE A 1 183 ? -8.420 -6.982 -21.384 1.00 87.62 183 ILE A N 1
ATOM 1430 C CA . ILE A 1 183 ? -9.173 -6.773 -20.153 1.00 87.62 183 ILE A CA 1
ATOM 1431 C C . ILE A 1 183 ? -10.520 -7.472 -20.293 1.00 87.62 183 ILE A C 1
ATOM 1433 O O . ILE A 1 183 ? -11.346 -7.110 -21.132 1.00 87.62 183 ILE A O 1
ATOM 1437 N N . HIS A 1 184 ? -10.761 -8.473 -19.450 1.00 86.88 184 HIS A N 1
ATOM 1438 C CA . HIS A 1 184 ? -12.082 -9.075 -19.365 1.00 86.88 184 HIS A CA 1
ATOM 1439 C C . HIS A 1 184 ? -13.074 -8.079 -18.747 1.00 86.88 184 HIS A C 1
ATOM 1441 O O . HIS A 1 184 ? -12.794 -7.431 -17.736 1.00 86.88 184 HIS A O 1
ATOM 1447 N N . GLY A 1 185 ? -14.248 -7.949 -19.366 1.00 85.94 185 GLY A N 1
ATOM 1448 C CA . GLY A 1 185 ? -15.338 -7.157 -18.802 1.00 85.94 185 GLY A CA 1
ATOM 1449 C C . GLY A 1 185 ? -15.810 -7.706 -17.453 1.00 85.94 185 GLY A C 1
ATOM 1450 O O . GLY A 1 185 ? -15.335 -8.736 -16.970 1.00 85.94 185 GLY A O 1
ATOM 1451 N N . TYR A 1 186 ? -16.776 -7.023 -16.857 1.00 86.50 186 TYR A N 1
ATOM 1452 C CA . TYR A 1 186 ? -17.425 -7.465 -15.630 1.00 86.50 186 TYR A CA 1
ATOM 1453 C C . TYR A 1 186 ? -18.886 -7.835 -15.902 1.00 86.50 186 TYR A C 1
ATOM 1455 O O . TYR A 1 186 ? -19.516 -7.307 -16.818 1.00 86.50 186 TYR A O 1
ATOM 1463 N N . ASP A 1 187 ? -19.412 -8.740 -15.083 1.00 87.94 187 ASP A N 1
ATOM 1464 C CA . ASP A 1 187 ? -20.842 -8.995 -14.949 1.00 87.94 187 ASP A CA 1
ATOM 1465 C C . ASP A 1 187 ? -21.228 -8.596 -13.526 1.00 87.94 187 ASP A C 1
ATOM 1467 O O . ASP A 1 187 ? -20.746 -9.191 -12.562 1.00 87.94 187 ASP A O 1
ATOM 1471 N N . GLU A 1 188 ? -22.070 -7.572 -13.399 1.00 89.44 188 GLU A N 1
ATOM 1472 C CA . GLU A 1 188 ? -22.522 -7.051 -12.106 1.00 89.44 188 GLU A CA 1
ATOM 1473 C C . GLU A 1 188 ? -23.153 -8.154 -11.240 1.00 89.44 188 GLU A C 1
ATOM 1475 O O . GLU A 1 188 ? -22.973 -8.175 -10.025 1.00 89.44 188 GLU A O 1
ATOM 1480 N N . SER A 1 189 ? -23.846 -9.115 -11.863 1.00 92.44 189 SER A N 1
ATOM 1481 C CA . SER A 1 189 ? -24.479 -10.236 -11.159 1.00 92.44 189 SER A CA 1
ATOM 1482 C C . SER A 1 189 ? -23.486 -11.302 -10.683 1.00 92.44 189 SER A C 1
ATOM 1484 O O . SER A 1 189 ? -23.821 -12.111 -9.817 1.00 92.44 189 SER A O 1
ATOM 1486 N N . ALA A 1 190 ? -22.262 -11.289 -11.220 1.00 93.38 190 ALA A N 1
ATOM 1487 C CA . ALA A 1 190 ? -21.176 -12.184 -10.834 1.00 93.38 190 ALA A CA 1
ATOM 1488 C C . ALA A 1 190 ? -20.253 -11.584 -9.759 1.00 93.38 190 ALA A C 1
ATOM 1490 O O . ALA A 1 190 ? -19.361 -12.283 -9.266 1.00 93.38 190 ALA A O 1
ATOM 1491 N N . LEU A 1 191 ? -20.437 -10.309 -9.392 1.00 97.31 191 LEU A N 1
ATOM 1492 C CA . LEU A 1 191 ? -19.692 -9.697 -8.298 1.00 97.31 191 LEU A CA 1
ATOM 1493 C C . LEU A 1 191 ? -20.145 -10.288 -6.959 1.00 97.31 191 LEU A C 1
ATOM 1495 O O . LEU A 1 191 ? -21.334 -10.398 -6.659 1.00 97.31 191 LEU A O 1
ATOM 1499 N N . LEU A 1 192 ? -19.173 -10.647 -6.126 1.00 98.25 192 LEU A N 1
ATOM 1500 C CA . LEU A 1 192 ? -19.418 -11.012 -4.738 1.00 98.25 192 LEU A CA 1
ATOM 1501 C C . LEU A 1 192 ? -19.753 -9.750 -3.954 1.00 98.25 192 LEU A C 1
ATOM 1503 O O . LEU A 1 192 ? -19.084 -8.736 -4.126 1.00 98.25 192 LEU A O 1
ATOM 1507 N N . VAL A 1 193 ? -20.748 -9.824 -3.071 1.00 98.44 193 VAL A N 1
ATOM 1508 C CA . VAL A 1 193 ? -21.161 -8.701 -2.223 1.00 98.44 193 VAL A CA 1
ATOM 1509 C C . VAL A 1 193 ? -20.836 -9.020 -0.775 1.00 98.44 193 VAL A C 1
ATOM 1511 O O . VAL A 1 193 ? -21.317 -10.019 -0.244 1.00 98.44 193 VAL A O 1
ATOM 1514 N N . GLN A 1 194 ? -20.049 -8.163 -0.129 1.00 98.62 194 GLN A N 1
ATOM 1515 C CA . GLN A 1 194 ? -19.702 -8.302 1.282 1.00 98.62 194 GLN A CA 1
ATOM 1516 C C . GLN A 1 194 ? -19.850 -6.966 2.005 1.00 98.62 194 GLN A C 1
ATOM 1518 O O . GLN A 1 194 ? -19.354 -5.938 1.550 1.00 98.62 194 GLN A O 1
ATOM 1523 N N . GLU A 1 195 ? -20.519 -6.980 3.153 1.00 98.62 195 GLU A N 1
ATOM 1524 C CA . GLU A 1 195 ? -20.508 -5.858 4.088 1.00 98.62 195 GLU A CA 1
ATOM 1525 C C . GLU A 1 195 ? -19.365 -6.093 5.077 1.00 98.62 195 GLU A C 1
ATOM 1527 O O . GLU A 1 195 ? -19.393 -7.073 5.821 1.00 98.62 195 GLU A O 1
ATOM 1532 N N . LEU A 1 196 ? -18.330 -5.252 5.021 1.00 98.75 196 LEU A N 1
ATOM 1533 C CA . LEU A 1 196 ? -17.216 -5.309 5.964 1.00 98.75 196 LEU A CA 1
ATOM 1534 C C . LEU A 1 196 ? -17.577 -4.524 7.221 1.00 98.75 196 LEU A C 1
ATOM 1536 O O . LEU A 1 196 ? -18.057 -3.390 7.126 1.00 98.75 196 LEU A O 1
ATOM 1540 N N . SER A 1 197 ? -17.307 -5.121 8.378 1.00 98.62 197 SER A N 1
ATOM 1541 C CA . SER A 1 197 ? -17.405 -4.503 9.708 1.00 98.62 197 SER A CA 1
ATOM 1542 C C . SER A 1 197 ? -16.024 -4.421 10.370 1.00 98.62 197 SER A C 1
ATOM 1544 O O . SER A 1 197 ? -15.092 -5.052 9.874 1.00 98.62 197 SER A O 1
ATOM 1546 N N . PRO A 1 198 ? -15.841 -3.648 11.461 1.00 98.62 198 PRO A N 1
ATOM 1547 C CA . PRO A 1 198 ? -14.535 -3.534 12.104 1.00 98.62 198 PRO A CA 1
ATOM 1548 C C . PRO A 1 198 ? -13.953 -4.907 12.440 1.00 98.62 198 PRO A C 1
ATOM 1550 O O . PRO A 1 198 ? -14.680 -5.769 12.932 1.00 98.62 198 PRO A O 1
ATOM 1553 N N . GLY A 1 199 ? -12.674 -5.103 12.132 1.00 97.69 199 GLY A N 1
ATOM 1554 C CA . GLY A 1 199 ? -11.972 -6.375 12.302 1.00 97.69 199 GLY A CA 1
ATOM 1555 C C . GLY A 1 199 ? -11.986 -7.293 11.079 1.00 97.69 199 GLY A C 1
ATOM 1556 O O . GLY A 1 199 ? -11.170 -8.214 10.999 1.00 97.69 199 GLY A O 1
ATOM 1557 N N . ASP A 1 200 ? -12.840 -7.035 10.093 1.00 98.56 200 ASP A N 1
ATOM 1558 C CA . ASP A 1 200 ? -12.872 -7.808 8.854 1.00 98.56 200 ASP A CA 1
ATOM 1559 C C . ASP A 1 200 ? -11.707 -7.471 7.914 1.00 98.56 200 ASP A C 1
ATOM 1561 O O . ASP A 1 200 ? -11.220 -6.336 7.865 1.00 98.56 200 ASP A O 1
ATOM 1565 N N . VAL A 1 201 ? -11.312 -8.465 7.114 1.00 98.38 201 VAL A N 1
ATOM 1566 C CA . VAL A 1 201 ? -10.284 -8.343 6.075 1.00 98.38 201 VAL A CA 1
ATOM 1567 C C . VAL A 1 201 ? -10.845 -8.755 4.721 1.00 98.38 201 VAL A C 1
ATOM 1569 O O . VAL A 1 201 ? -11.499 -9.793 4.596 1.00 98.38 201 VAL A O 1
ATOM 1572 N N . LEU A 1 202 ? -10.536 -7.978 3.684 1.00 98.69 202 LEU A N 1
ATOM 1573 C CA . LEU A 1 202 ? -10.767 -8.352 2.290 1.00 98.69 202 LEU A CA 1
ATOM 1574 C C . LEU A 1 202 ? -9.464 -8.231 1.496 1.00 98.69 202 LEU A C 1
ATOM 1576 O O . LEU A 1 202 ? -8.872 -7.162 1.417 1.00 98.69 202 LEU A O 1
ATOM 1580 N N . TYR A 1 203 ? -9.031 -9.325 0.881 1.00 98.31 203 TYR A N 1
ATOM 1581 C CA . TYR A 1 203 ? -7.962 -9.330 -0.109 1.00 98.31 203 TYR A CA 1
ATOM 1582 C C . TYR A 1 203 ? -8.541 -9.224 -1.517 1.00 98.31 203 TYR A C 1
ATOM 1584 O O . TYR A 1 203 ? -9.418 -10.015 -1.885 1.00 98.31 203 TYR A O 1
ATOM 1592 N N . LEU A 1 204 ? -7.996 -8.303 -2.311 1.00 97.69 204 LEU A N 1
ATOM 1593 C CA . LEU A 1 204 ? -8.277 -8.161 -3.736 1.00 97.69 204 LEU A CA 1
ATOM 1594 C C . LEU A 1 204 ? -6.960 -8.258 -4.521 1.00 97.69 204 LEU A C 1
ATOM 1596 O O . LEU A 1 204 ? -6.040 -7.480 -4.257 1.00 97.69 204 LEU A O 1
ATOM 1600 N N . PRO A 1 205 ? -6.832 -9.193 -5.480 1.00 95.94 205 PRO A N 1
ATOM 1601 C CA . PRO A 1 205 ? -5.672 -9.226 -6.355 1.00 95.94 205 PRO A CA 1
ATOM 1602 C C . PRO A 1 205 ? -5.722 -8.064 -7.356 1.00 95.94 205 PRO A C 1
ATOM 1604 O O . PRO A 1 205 ? -6.802 -7.636 -7.772 1.00 95.94 205 PRO A O 1
ATOM 1607 N N . ALA A 1 206 ? -4.548 -7.619 -7.802 1.00 94.25 206 ALA A N 1
ATOM 1608 C CA . ALA A 1 206 ? -4.421 -6.653 -8.890 1.00 94.25 206 ALA A CA 1
ATOM 1609 C C . ALA A 1 206 ? -5.289 -7.049 -10.099 1.00 94.25 206 ALA A C 1
ATOM 1611 O O . ALA A 1 206 ? -5.257 -8.199 -10.546 1.00 94.25 206 ALA A O 1
ATOM 1612 N N . GLY A 1 207 ? -6.056 -6.098 -10.634 1.00 94.88 207 GLY A N 1
ATOM 1613 C CA . GLY A 1 207 ? -6.976 -6.327 -11.749 1.00 94.88 207 GLY A CA 1
ATOM 1614 C C . GLY A 1 207 ? -8.364 -6.854 -11.371 1.00 94.88 207 GLY A C 1
ATOM 1615 O O . GLY A 1 207 ? -9.167 -7.107 -12.269 1.00 94.88 207 GLY A O 1
ATOM 1616 N N . ALA A 1 208 ? -8.685 -7.048 -10.089 1.00 96.75 208 ALA A N 1
ATOM 1617 C CA . ALA A 1 208 ? -10.040 -7.410 -9.667 1.00 96.75 208 ALA A CA 1
ATOM 1618 C C . ALA A 1 208 ? -10.986 -6.202 -9.717 1.00 96.75 208 ALA A C 1
ATOM 1620 O O . ALA A 1 208 ? -10.805 -5.234 -8.979 1.00 96.75 208 ALA A O 1
ATOM 1621 N N . TRP A 1 209 ? -12.022 -6.282 -10.562 1.00 96.75 209 TRP A N 1
ATOM 1622 C CA . TRP A 1 209 ? -13.104 -5.296 -10.590 1.00 96.75 209 TRP A CA 1
ATOM 1623 C C . TRP A 1 209 ? -13.752 -5.176 -9.218 1.00 96.75 209 TRP A C 1
ATOM 1625 O O . TRP A 1 209 ? -14.127 -6.193 -8.635 1.00 96.75 209 TRP A O 1
ATOM 1635 N N . HIS A 1 210 ? -13.923 -3.957 -8.723 1.00 96.94 210 HIS A N 1
ATOM 1636 C CA . HIS A 1 210 ? -14.616 -3.705 -7.475 1.00 96.94 210 HIS A CA 1
ATOM 1637 C C . HIS A 1 210 ? -15.205 -2.293 -7.411 1.00 96.94 210 HIS A C 1
ATOM 1639 O O . HIS A 1 210 ? -14.755 -1.360 -8.075 1.00 96.94 210 HIS A O 1
ATOM 1645 N N . HIS A 1 211 ? -16.252 -2.143 -6.607 1.00 95.44 211 HIS A N 1
ATOM 1646 C CA . HIS A 1 211 ? -16.791 -0.850 -6.208 1.00 95.44 211 HIS A CA 1
ATOM 1647 C C . HIS A 1 211 ? -17.251 -0.902 -4.755 1.00 95.44 211 HIS A C 1
ATOM 1649 O O . HIS A 1 211 ? -17.455 -1.979 -4.181 1.00 95.44 211 HIS A O 1
ATOM 1655 N N . VAL A 1 212 ? -17.421 0.264 -4.137 1.00 96.06 212 VAL A N 1
ATOM 1656 C CA . VAL A 1 212 ? -17.742 0.319 -2.710 1.00 96.06 212 VAL A CA 1
ATOM 1657 C C . VAL A 1 212 ? -18.735 1.410 -2.385 1.00 96.06 212 VAL A C 1
ATOM 1659 O O . VAL A 1 212 ? -18.774 2.460 -3.028 1.00 96.06 212 VAL A O 1
ATOM 1662 N N . LYS A 1 213 ? -19.513 1.173 -1.331 1.00 96.50 213 LYS A N 1
ATOM 1663 C CA . LYS A 1 213 ? -20.406 2.167 -0.748 1.00 96.50 213 LYS A CA 1
ATOM 1664 C C . LYS A 1 213 ? -20.429 2.026 0.765 1.00 96.50 213 LYS A C 1
ATOM 1666 O O . LYS A 1 213 ? -20.738 0.958 1.288 1.00 96.50 213 LYS A O 1
ATOM 1671 N N . ALA A 1 214 ? -20.107 3.100 1.468 1.00 98.06 214 ALA A N 1
ATOM 1672 C CA . ALA A 1 214 ? -20.174 3.152 2.917 1.00 98.06 214 ALA A CA 1
ATOM 1673 C C . ALA A 1 214 ? -21.638 3.051 3.379 1.00 98.06 214 ALA A C 1
ATOM 1675 O O . ALA A 1 214 ? -22.515 3.747 2.858 1.00 98.06 214 ALA A O 1
ATOM 1676 N N . THR A 1 215 ? -21.913 2.158 4.325 1.00 98.25 215 THR A N 1
ATOM 1677 C CA . THR A 1 215 ? -23.252 1.920 4.899 1.00 98.25 215 THR A CA 1
ATOM 1678 C C . THR A 1 215 ? -23.412 2.574 6.271 1.00 98.25 215 THR A C 1
ATOM 1680 O O . THR A 1 215 ? -24.532 2.850 6.692 1.00 98.25 215 THR A O 1
ATOM 1683 N N . SER A 1 216 ? -22.299 2.921 6.916 1.00 98.25 216 SER A N 1
ATOM 1684 C CA . SER A 1 216 ? -22.197 3.935 7.969 1.00 98.25 216 SER A CA 1
ATOM 1685 C C . SER A 1 216 ? -21.059 4.907 7.615 1.00 98.25 216 SER A C 1
ATOM 1687 O O . SER A 1 216 ? -20.442 4.755 6.563 1.00 98.25 216 SER A O 1
ATOM 1689 N N . GLU A 1 217 ? -20.733 5.879 8.473 1.00 97.81 217 GLU A N 1
ATOM 1690 C CA . GLU A 1 217 ? -19.398 6.487 8.390 1.00 97.81 217 GLU A CA 1
ATOM 1691 C C . GLU A 1 217 ? -18.368 5.366 8.552 1.00 97.81 217 GLU A C 1
ATOM 1693 O O . GLU A 1 217 ? -18.535 4.521 9.434 1.00 97.81 217 GLU A O 1
ATOM 1698 N N . SER A 1 218 ? -17.387 5.293 7.656 1.00 98.56 218 SER A N 1
ATOM 1699 C CA . SER A 1 218 ? -16.484 4.151 7.545 1.00 98.56 218 SER A CA 1
ATOM 1700 C C . SER A 1 218 ? -15.036 4.593 7.407 1.00 98.56 218 SER A C 1
ATOM 1702 O O . SER A 1 218 ? -14.727 5.446 6.578 1.00 98.56 218 SER A O 1
ATOM 1704 N N . LEU A 1 219 ? -14.161 3.930 8.164 1.00 98.62 219 LEU A N 1
ATOM 1705 C CA . LEU A 1 219 ? -12.711 4.026 8.052 1.00 98.62 219 LEU A CA 1
ATOM 1706 C C . LEU A 1 219 ? -12.138 2.645 7.735 1.00 98.62 219 LEU A C 1
ATOM 1708 O O . LEU A 1 219 ? -12.442 1.670 8.426 1.00 98.62 219 LEU A O 1
ATOM 1712 N N . HIS A 1 220 ? -11.296 2.573 6.714 1.00 98.69 220 HIS A N 1
ATOM 1713 C CA . HIS A 1 220 ? -10.463 1.404 6.451 1.00 98.69 220 HIS A CA 1
ATOM 1714 C C . HIS A 1 220 ? -9.080 1.845 5.987 1.00 98.69 220 HIS A C 1
ATOM 1716 O O . HIS A 1 220 ? -8.920 2.965 5.494 1.00 98.69 220 HIS A O 1
ATOM 1722 N N . VAL A 1 221 ? -8.106 0.952 6.128 1.00 98.31 221 VAL A N 1
ATOM 1723 C CA . VAL A 1 221 ? -6.796 1.090 5.490 1.00 98.31 221 VAL A CA 1
ATOM 1724 C C . VAL A 1 221 ? -6.632 0.005 4.434 1.00 98.31 221 VAL A C 1
ATOM 1726 O O . VAL A 1 221 ? -7.077 -1.126 4.627 1.00 98.31 221 VAL A O 1
ATOM 1729 N N . CYS A 1 222 ? -6.012 0.356 3.316 1.00 97.75 222 CYS A N 1
ATOM 1730 C CA . CYS A 1 222 ? -5.585 -0.575 2.286 1.00 97.75 222 CYS A CA 1
ATOM 1731 C C . CYS A 1 222 ? -4.073 -0.708 2.370 1.00 97.75 222 CYS A C 1
ATOM 1733 O O . CYS A 1 222 ? -3.348 0.228 2.040 1.00 97.75 222 CYS A O 1
ATOM 1735 N N . LEU A 1 223 ? -3.616 -1.880 2.792 1.00 96.75 223 LEU A N 1
ATOM 1736 C CA . LEU A 1 223 ? -2.230 -2.286 2.653 1.00 96.75 223 LEU A CA 1
ATOM 1737 C C . LEU A 1 223 ? -2.040 -2.835 1.240 1.00 96.75 223 LEU A C 1
ATOM 1739 O O . LEU A 1 223 ? -2.624 -3.862 0.891 1.00 96.75 223 LEU A O 1
ATOM 1743 N N . THR A 1 224 ? -1.231 -2.171 0.431 1.00 94.50 224 THR A N 1
ATOM 1744 C CA . THR A 1 224 ? -0.853 -2.656 -0.894 1.00 94.50 224 THR A CA 1
ATOM 1745 C C . THR A 1 224 ? 0.503 -3.330 -0.820 1.00 94.50 224 THR A C 1
ATOM 1747 O O . THR A 1 224 ? 1.423 -2.829 -0.180 1.00 94.50 224 THR A O 1
ATOM 1750 N N . LEU A 1 225 ? 0.609 -4.489 -1.462 1.00 87.75 225 LEU A N 1
ATOM 1751 C CA . LEU A 1 225 ? 1.853 -5.237 -1.568 1.00 87.75 225 LEU A CA 1
ATOM 1752 C C . LEU A 1 225 ? 2.173 -5.436 -3.044 1.00 87.75 225 LEU A C 1
ATOM 1754 O O . LEU A 1 225 ? 1.367 -5.995 -3.800 1.00 87.75 225 LEU A O 1
ATOM 1758 N N . ARG A 1 226 ? 3.372 -5.021 -3.440 1.00 85.12 226 ARG A N 1
ATOM 1759 C CA . ARG A 1 226 ? 3.943 -5.311 -4.747 1.00 85.12 226 ARG A CA 1
ATOM 1760 C C . ARG A 1 226 ? 5.295 -5.990 -4.552 1.00 85.12 226 ARG A C 1
ATOM 1762 O O . ARG A 1 226 ? 6.280 -5.315 -4.266 1.00 85.12 226 ARG A O 1
ATOM 1769 N N . PRO A 1 227 ? 5.356 -7.319 -4.724 1.00 78.69 227 PRO A N 1
ATOM 1770 C CA . PRO A 1 227 ? 6.617 -8.031 -4.714 1.00 78.69 227 PRO A CA 1
ATOM 1771 C C . PRO A 1 227 ? 7.537 -7.428 -5.766 1.00 78.69 227 PRO A C 1
ATOM 1773 O O . PRO A 1 227 ? 7.104 -7.175 -6.900 1.00 78.69 227 PRO A O 1
ATOM 1776 N N . VAL A 1 228 ? 8.799 -7.240 -5.394 1.00 82.88 228 VAL A N 1
ATOM 1777 C CA . VAL A 1 228 ? 9.846 -6.993 -6.380 1.00 82.88 228 VAL A CA 1
ATOM 1778 C C . VAL A 1 228 ? 9.795 -8.149 -7.379 1.00 82.88 228 VAL A C 1
ATOM 1780 O O . VAL A 1 228 ? 9.500 -9.296 -7.031 1.00 82.88 228 VAL A O 1
ATOM 1783 N N . ASN A 1 229 ? 9.988 -7.864 -8.659 1.00 82.56 229 ASN A N 1
ATOM 1784 C CA . ASN A 1 229 ? 10.027 -8.906 -9.675 1.00 82.56 229 ASN A CA 1
ATOM 1785 C C . ASN A 1 229 ? 11.341 -8.863 -10.458 1.00 82.56 229 ASN A C 1
ATOM 1787 O O . ASN A 1 229 ? 12.173 -7.973 -10.303 1.00 82.56 229 ASN A O 1
ATOM 1791 N N . VAL A 1 230 ? 11.536 -9.854 -11.329 1.00 85.06 230 VAL A N 1
ATOM 1792 C CA . VAL A 1 230 ? 12.767 -9.977 -12.118 1.00 85.06 230 VAL A CA 1
ATOM 1793 C C . VAL A 1 230 ? 13.049 -8.744 -12.982 1.00 85.06 230 VAL A C 1
ATOM 1795 O O . VAL A 1 230 ? 14.213 -8.448 -13.230 1.00 85.06 230 VAL A O 1
ATOM 1798 N N . LEU A 1 231 ? 12.021 -8.021 -13.441 1.00 84.06 231 LEU A N 1
ATOM 1799 C CA . LEU A 1 231 ? 12.198 -6.797 -14.222 1.00 84.06 231 LEU A CA 1
ATOM 1800 C C . LEU A 1 231 ? 12.706 -5.652 -13.349 1.00 84.06 231 LEU A C 1
ATOM 1802 O O . LEU A 1 231 ? 13.558 -4.906 -13.819 1.00 84.06 231 LEU A O 1
ATOM 1806 N N . ASP A 1 232 ? 12.233 -5.546 -12.107 1.00 83.75 232 ASP A N 1
ATOM 1807 C CA . ASP A 1 232 ? 12.706 -4.540 -11.150 1.00 83.75 232 ASP A CA 1
ATOM 1808 C C . ASP A 1 232 ? 14.184 -4.786 -10.816 1.00 83.75 232 ASP A C 1
ATOM 1810 O O . ASP A 1 232 ? 15.018 -3.914 -11.044 1.00 83.75 232 ASP A O 1
ATOM 1814 N N . LEU A 1 233 ? 14.541 -6.023 -10.442 1.00 85.25 233 LEU A N 1
ATOM 1815 C CA . LEU A 1 233 ? 15.938 -6.404 -10.195 1.00 85.25 233 LEU A CA 1
ATOM 1816 C C . LEU A 1 233 ? 16.832 -6.182 -11.422 1.00 85.25 233 LEU A C 1
ATOM 1818 O O . LEU A 1 233 ? 17.943 -5.670 -11.315 1.00 85.25 233 LEU A O 1
ATOM 1822 N N . SER A 1 234 ? 16.358 -6.590 -12.606 1.00 85.75 234 SER A N 1
ATOM 1823 C CA . SER A 1 234 ? 17.126 -6.436 -13.846 1.00 85.75 234 SER A CA 1
ATOM 1824 C C . SER A 1 234 ? 17.322 -4.966 -14.183 1.00 85.75 234 SER A C 1
ATOM 1826 O O . SER A 1 234 ? 18.398 -4.593 -14.638 1.00 85.75 234 SER A O 1
ATOM 1828 N N . ARG A 1 235 ? 16.300 -4.128 -13.975 1.00 85.38 235 ARG A N 1
ATOM 1829 C CA . ARG A 1 235 ? 16.398 -2.681 -14.169 1.00 85.38 235 ARG A CA 1
ATOM 1830 C C . ARG A 1 235 ? 17.490 -2.114 -13.273 1.00 85.38 235 ARG A C 1
ATOM 1832 O O . ARG A 1 235 ? 18.358 -1.430 -13.799 1.00 85.38 235 ARG A O 1
ATOM 1839 N N . ASP A 1 236 ? 17.464 -2.413 -11.981 1.00 81.94 236 ASP A N 1
ATOM 1840 C CA . ASP A 1 236 ? 18.386 -1.813 -11.014 1.00 81.94 236 ASP A CA 1
ATOM 1841 C C . ASP A 1 236 ? 19.837 -2.246 -11.297 1.00 81.94 236 ASP A C 1
ATOM 1843 O O . ASP A 1 236 ? 20.710 -1.399 -11.487 1.00 81.94 236 ASP A O 1
ATOM 1847 N N . LEU A 1 237 ? 20.073 -3.547 -11.516 1.00 82.12 237 LEU A N 1
ATOM 1848 C CA . LEU A 1 237 ? 21.398 -4.075 -11.872 1.00 82.12 237 LEU A CA 1
ATOM 1849 C C . LEU A 1 237 ? 21.932 -3.538 -13.212 1.00 82.12 237 LEU A C 1
ATOM 1851 O O . LEU A 1 237 ? 23.131 -3.293 -13.355 1.00 82.12 237 LEU A O 1
ATOM 1855 N N . LEU A 1 238 ? 21.065 -3.368 -14.218 1.00 82.69 238 LEU A N 1
ATOM 1856 C CA . LEU A 1 238 ? 21.468 -2.798 -15.509 1.00 82.69 238 LEU A CA 1
ATOM 1857 C C . LEU A 1 238 ? 21.722 -1.297 -15.410 1.00 82.69 238 LEU A C 1
ATOM 1859 O O . LEU A 1 238 ? 22.625 -0.798 -16.079 1.00 82.69 238 LEU A O 1
ATOM 1863 N N . LEU A 1 239 ? 20.920 -0.567 -14.632 1.00 74.75 239 LEU A N 1
ATOM 1864 C CA . LEU A 1 239 ? 21.097 0.868 -14.449 1.00 74.75 239 LEU A CA 1
ATOM 1865 C C . LEU A 1 239 ? 22.419 1.162 -13.752 1.00 74.75 239 LEU A C 1
ATOM 1867 O O . LEU A 1 239 ? 23.127 2.044 -14.227 1.00 74.75 239 LEU A O 1
ATOM 1871 N N . ASP A 1 240 ? 22.799 0.413 -12.722 1.00 70.44 240 ASP A N 1
ATOM 1872 C CA . ASP A 1 240 ? 24.085 0.608 -12.043 1.00 70.44 240 ASP A CA 1
ATOM 1873 C C . ASP A 1 240 ? 25.267 0.478 -13.014 1.00 70.44 240 ASP A C 1
ATOM 1875 O O . ASP A 1 240 ? 26.139 1.350 -13.089 1.00 70.44 240 ASP A O 1
ATOM 1879 N N . ASP A 1 241 ? 25.246 -0.565 -13.841 1.00 68.81 241 ASP A N 1
ATOM 1880 C CA . ASP A 1 241 ? 26.278 -0.832 -14.839 1.00 68.81 241 ASP A CA 1
ATOM 1881 C C . ASP A 1 241 ? 26.284 0.237 -15.953 1.00 68.81 241 ASP A C 1
ATOM 1883 O O . ASP A 1 241 ? 27.325 0.815 -16.276 1.00 68.81 241 ASP A O 1
ATOM 1887 N N . LEU A 1 242 ? 25.114 0.597 -16.493 1.00 67.69 242 LEU A N 1
ATOM 1888 C CA . LEU A 1 242 ? 24.986 1.554 -17.601 1.00 67.69 242 LEU A CA 1
ATOM 1889 C C . LEU A 1 242 ? 25.177 3.020 -17.181 1.00 67.69 242 LEU A C 1
ATOM 1891 O O . LEU A 1 242 ? 25.662 3.823 -17.984 1.00 67.69 242 LEU A O 1
ATOM 1895 N N . LEU A 1 243 ? 24.805 3.397 -15.954 1.00 64.69 243 LEU A N 1
ATOM 1896 C CA . LEU A 1 243 ? 25.004 4.746 -15.409 1.00 64.69 243 LEU A CA 1
ATOM 1897 C C . LEU A 1 243 ? 26.466 4.984 -15.023 1.00 64.69 243 LEU A C 1
ATOM 1899 O O . LEU A 1 243 ? 26.952 6.120 -15.160 1.00 64.69 243 LEU A O 1
ATOM 1903 N N . SER A 1 244 ? 27.182 3.929 -14.616 1.00 64.19 244 SER A N 1
ATOM 1904 C CA . SER A 1 244 ? 28.627 3.995 -14.378 1.00 64.19 244 SER A CA 1
ATOM 1905 C C . SER A 1 244 ? 29.393 4.428 -15.641 1.00 64.19 244 SER A C 1
ATOM 1907 O O . SER A 1 244 ? 30.370 5.181 -15.563 1.00 64.19 244 SER A O 1
ATOM 1909 N N . GLU A 1 245 ? 28.884 4.097 -16.833 1.00 65.50 245 GLU A N 1
ATOM 1910 C CA . GLU A 1 245 ? 29.436 4.557 -18.103 1.00 65.50 245 GLU A CA 1
ATOM 1911 C C . GLU A 1 245 ? 28.931 5.963 -18.493 1.00 65.50 245 GLU A C 1
ATOM 1913 O O . GLU A 1 245 ? 27.779 6.173 -18.873 1.00 65.50 245 GLU A O 1
ATOM 1918 N N . VAL A 1 246 ? 29.827 6.960 -18.535 1.00 56.59 246 VAL A N 1
ATOM 1919 C CA . VAL A 1 246 ? 29.531 8.340 -19.008 1.00 56.59 246 VAL A CA 1
ATOM 1920 C C . VAL A 1 246 ? 28.850 8.356 -20.391 1.00 56.59 246 VAL A C 1
ATOM 1922 O O . VAL A 1 246 ? 28.007 9.204 -20.693 1.00 56.59 246 VAL A O 1
ATOM 1925 N N . ARG A 1 247 ? 29.189 7.382 -21.242 1.00 58.91 247 ARG A N 1
ATOM 1926 C CA . ARG A 1 247 ? 28.637 7.217 -22.592 1.00 58.91 247 ARG A CA 1
ATOM 1927 C C . ARG A 1 247 ? 27.203 6.674 -22.613 1.00 58.91 247 ARG A C 1
ATOM 1929 O O . ARG A 1 247 ? 26.500 6.951 -23.586 1.00 58.91 247 ARG A O 1
ATOM 1936 N N . GLY A 1 248 ? 26.774 5.947 -21.579 1.00 59.62 248 GLY A N 1
ATOM 1937 C CA . GLY A 1 248 ? 25.391 5.487 -21.404 1.00 59.62 248 GLY A CA 1
ATOM 1938 C C . GLY A 1 248 ? 24.420 6.633 -21.105 1.00 59.62 248 GLY A C 1
ATOM 1939 O O . GLY A 1 248 ? 23.245 6.554 -21.442 1.00 59.62 248 GLY A O 1
ATOM 1940 N N . ARG A 1 249 ? 24.940 7.746 -20.571 1.00 65.50 249 ARG A N 1
ATOM 1941 C CA . ARG A 1 249 ? 24.185 8.964 -20.226 1.00 65.50 249 ARG A CA 1
ATOM 1942 C C . ARG A 1 249 ? 24.202 10.051 -21.308 1.00 65.50 249 ARG A C 1
ATOM 1944 O O . ARG A 1 249 ? 23.591 11.101 -21.141 1.00 65.50 249 ARG A O 1
ATOM 1951 N N . SER A 1 250 ? 24.942 9.841 -22.396 1.00 69.50 250 SER A N 1
ATOM 1952 C CA . SER A 1 250 ? 25.121 10.843 -23.454 1.00 69.50 250 SER A CA 1
ATOM 1953 C C . SER A 1 250 ? 24.009 10.760 -24.501 1.00 69.50 250 SER A C 1
ATOM 1955 O O . SER A 1 250 ? 23.534 9.674 -24.813 1.00 69.50 250 SER A O 1
ATOM 1957 N N . LEU A 1 251 ? 23.635 11.892 -25.096 1.00 72.12 251 LEU A N 1
ATOM 1958 C CA . LEU A 1 251 ? 22.793 11.916 -26.295 1.00 72.12 251 LEU A CA 1
ATOM 1959 C C . LEU A 1 251 ? 23.641 11.653 -27.551 1.00 72.12 251 LEU A C 1
ATOM 1961 O O . LEU A 1 251 ? 24.840 11.961 -27.548 1.00 72.12 251 LEU A O 1
ATOM 1965 N N . PRO A 1 252 ? 23.054 11.117 -28.640 1.00 74.06 252 PRO A N 1
ATOM 1966 C CA . PRO A 1 252 ? 23.727 11.134 -29.931 1.00 74.06 252 PRO A CA 1
ATOM 1967 C C . PRO A 1 252 ? 24.028 12.583 -30.334 1.00 74.06 252 PRO A C 1
ATOM 1969 O O . PRO A 1 252 ? 23.270 13.503 -30.016 1.00 74.06 252 PRO A O 1
ATOM 1972 N N . GLU A 1 253 ? 25.123 12.795 -31.063 1.00 70.31 253 GLU A N 1
ATOM 1973 C CA . GLU A 1 253 ? 25.404 14.104 -31.654 1.00 70.31 253 GLU A CA 1
ATOM 1974 C C . GLU A 1 253 ? 24.230 14.562 -32.531 1.00 70.31 253 GLU A C 1
ATOM 1976 O O . GLU A 1 253 ? 23.570 13.750 -33.188 1.00 70.31 253 GLU A O 1
ATOM 1981 N N . ARG A 1 254 ? 23.974 15.877 -32.553 1.00 68.44 254 ARG A N 1
ATOM 1982 C CA . ARG A 1 254 ? 22.863 16.466 -33.309 1.00 68.44 254 ARG A CA 1
ATOM 1983 C C . ARG A 1 254 ? 22.917 15.998 -34.778 1.00 68.44 254 ARG A C 1
ATOM 1985 O O . ARG A 1 254 ? 23.933 16.236 -35.441 1.00 68.44 254 ARG A O 1
ATOM 1992 N N . PRO A 1 255 ? 21.841 15.392 -35.321 1.00 63.66 255 PRO A N 1
ATOM 1993 C CA . PRO A 1 255 ? 21.783 14.950 -36.712 1.00 63.66 255 PRO A CA 1
ATOM 1994 C C . PRO A 1 255 ? 21.603 16.161 -37.638 1.00 63.66 255 PRO A C 1
ATOM 1996 O O . PRO A 1 255 ? 20.528 16.416 -38.164 1.00 63.66 255 PRO A O 1
ATOM 1999 N N . GLY A 1 256 ? 22.658 16.965 -37.784 1.00 66.44 256 GLY A N 1
ATOM 2000 C CA . GLY A 1 256 ? 22.678 18.121 -38.675 1.00 66.44 256 GLY A CA 1
ATOM 2001 C C . GLY A 1 256 ? 21.593 19.178 -38.383 1.00 66.44 256 GLY A C 1
ATOM 2002 O O . GLY A 1 256 ? 21.009 19.227 -37.294 1.00 66.44 256 GLY A O 1
ATOM 2003 N N . PRO A 1 257 ? 21.338 20.091 -39.337 1.00 67.81 257 PRO A N 1
ATOM 2004 C CA . PRO A 1 257 ? 20.339 21.146 -39.179 1.00 67.81 257 PRO A CA 1
ATOM 2005 C C . PRO A 1 257 ? 18.890 20.638 -39.281 1.00 67.81 257 PRO A C 1
ATOM 2007 O O . PRO A 1 257 ? 18.009 21.292 -38.726 1.00 67.81 257 PRO A O 1
ATOM 2010 N N . HIS A 1 258 ? 18.640 19.493 -39.935 1.00 68.38 258 HIS A N 1
ATOM 2011 C CA . HIS A 1 258 ? 17.299 18.943 -40.164 1.00 68.38 258 HIS A CA 1
ATOM 2012 C C . HIS A 1 258 ? 17.196 17.472 -39.707 1.00 68.38 258 HIS A C 1
ATOM 2014 O O . HIS A 1 258 ? 18.058 16.680 -40.087 1.00 68.38 258 HIS A O 1
ATOM 2020 N N . PRO A 1 259 ? 16.126 17.056 -38.993 1.00 63.72 259 PRO A N 1
ATOM 2021 C CA . PRO A 1 259 ? 15.959 15.687 -38.470 1.00 63.72 259 PRO A CA 1
ATOM 2022 C C . PRO A 1 259 ? 15.987 14.559 -39.515 1.00 63.72 259 PRO A C 1
ATOM 2024 O O . PRO A 1 259 ? 16.122 13.392 -39.162 1.00 63.72 259 PRO A O 1
ATOM 2027 N N . THR A 1 260 ? 15.832 14.894 -40.798 1.00 70.81 260 THR A N 1
ATOM 2028 C CA . THR A 1 260 ? 15.789 13.942 -41.919 1.00 70.81 260 THR A CA 1
ATOM 2029 C C . THR A 1 260 ? 17.057 13.950 -42.781 1.00 70.81 260 THR A C 1
ATOM 2031 O O . THR A 1 260 ? 17.037 13.358 -43.858 1.00 70.81 260 THR A O 1
ATOM 2034 N N . ASP A 1 261 ? 18.136 14.630 -42.364 1.00 79.56 261 ASP A N 1
ATOM 2035 C CA . ASP A 1 261 ? 19.430 14.557 -43.060 1.00 79.56 261 ASP A CA 1
ATOM 2036 C C . ASP A 1 261 ? 19.932 13.098 -43.073 1.00 79.56 261 ASP A C 1
ATOM 2038 O O . ASP A 1 261 ? 20.185 12.543 -41.998 1.00 79.56 261 ASP A O 1
ATOM 2042 N N . PRO A 1 262 ? 20.104 12.459 -44.249 1.00 79.69 262 PRO A N 1
ATOM 2043 C CA . PRO A 1 262 ? 20.534 11.064 -44.333 1.00 79.69 262 PRO A CA 1
ATOM 2044 C C . PRO A 1 262 ? 21.874 10.801 -43.637 1.00 79.69 262 PRO A C 1
ATOM 2046 O O . PRO A 1 262 ? 22.060 9.743 -43.036 1.00 79.69 262 PRO A O 1
ATOM 2049 N N . THR A 1 263 ? 22.794 11.771 -43.671 1.00 80.38 263 THR A N 1
ATOM 2050 C CA . THR A 1 263 ? 24.123 11.628 -43.054 1.00 80.38 263 THR A CA 1
ATOM 2051 C C . THR A 1 263 ? 24.034 11.730 -41.532 1.00 80.38 263 THR A C 1
ATOM 2053 O O . THR A 1 263 ? 24.638 10.928 -40.817 1.00 80.38 263 THR A O 1
ATOM 2056 N N . GLY A 1 264 ? 23.259 12.693 -41.023 1.00 80.75 264 GLY A N 1
ATOM 2057 C CA . GLY A 1 264 ? 22.912 12.802 -39.608 1.00 80.75 264 GLY A CA 1
ATOM 2058 C C . GLY A 1 264 ? 22.233 11.539 -39.087 1.00 80.75 264 GLY A C 1
ATOM 2059 O O . GLY A 1 264 ? 22.679 10.983 -38.085 1.00 80.75 264 GLY A O 1
ATOM 2060 N N . ARG A 1 265 ? 21.233 11.029 -39.817 1.00 82.81 265 ARG A N 1
ATOM 2061 C CA . ARG A 1 265 ? 20.523 9.794 -39.469 1.00 82.81 265 ARG A CA 1
ATOM 2062 C C . ARG A 1 265 ? 21.464 8.591 -39.377 1.00 82.81 265 ARG A C 1
ATOM 2064 O O . ARG A 1 265 ? 21.416 7.884 -38.377 1.00 82.81 265 ARG A O 1
ATOM 2071 N N . ALA A 1 266 ? 22.347 8.384 -40.356 1.00 84.50 266 ALA A N 1
ATOM 2072 C CA . ALA A 1 266 ? 23.290 7.262 -40.340 1.00 84.50 266 ALA A CA 1
ATOM 2073 C C . ALA A 1 266 ? 24.254 7.311 -39.136 1.00 84.50 266 ALA A C 1
ATOM 2075 O O . ALA A 1 266 ? 24.525 6.283 -38.514 1.00 84.50 266 ALA A O 1
ATOM 2076 N N . ARG A 1 267 ? 24.740 8.505 -38.755 1.00 82.38 267 ARG A N 1
ATOM 2077 C CA . ARG A 1 267 ? 25.563 8.671 -37.540 1.00 82.38 267 ARG A CA 1
ATOM 2078 C C . ARG A 1 267 ? 24.774 8.361 -36.269 1.00 82.38 267 ARG A C 1
ATOM 2080 O O . ARG A 1 267 ? 25.289 7.677 -35.387 1.00 82.38 267 ARG A O 1
ATOM 2087 N N . THR A 1 268 ? 23.530 8.831 -36.182 1.00 83.56 268 THR A N 1
ATOM 2088 C CA . THR A 1 268 ? 22.634 8.532 -35.059 1.00 83.56 268 THR A CA 1
ATOM 2089 C C . THR A 1 268 ? 22.338 7.032 -34.953 1.00 83.56 268 THR A C 1
ATOM 2091 O O . THR A 1 268 ? 22.401 6.480 -33.858 1.00 83.56 268 THR A O 1
ATOM 2094 N N . GLU A 1 269 ? 22.088 6.346 -36.071 1.00 86.31 269 GLU A N 1
ATOM 2095 C CA . GLU A 1 269 ? 21.878 4.891 -36.102 1.00 86.31 269 GLU A CA 1
ATOM 2096 C C . GLU A 1 269 ? 23.120 4.121 -35.638 1.00 86.31 269 GLU A C 1
ATOM 2098 O O . GLU A 1 269 ? 23.000 3.230 -34.798 1.00 86.31 269 GLU A O 1
ATOM 2103 N N . ALA A 1 270 ? 24.318 4.493 -36.103 1.00 86.56 270 ALA A N 1
ATOM 2104 C CA . ALA A 1 270 ? 25.567 3.880 -35.645 1.00 86.56 270 ALA A CA 1
ATOM 2105 C C . ALA A 1 270 ? 25.800 4.091 -34.137 1.00 86.56 270 ALA A C 1
ATOM 2107 O O . ALA A 1 270 ? 26.246 3.179 -33.436 1.00 86.56 270 ALA A O 1
ATOM 2108 N N . TRP A 1 271 ? 25.454 5.274 -33.620 1.00 84.94 271 TRP A N 1
ATOM 2109 C CA . TRP A 1 271 ? 25.520 5.564 -32.189 1.00 84.94 271 TRP A CA 1
ATOM 2110 C C . TRP A 1 271 ? 24.561 4.673 -31.384 1.00 84.94 271 TRP A C 1
ATOM 2112 O O . TRP A 1 271 ? 24.982 4.045 -30.409 1.00 84.94 271 TRP A O 1
ATOM 2122 N N . PHE A 1 272 ? 23.299 4.546 -31.815 1.00 85.62 272 PHE A N 1
ATOM 2123 C CA . PHE A 1 272 ? 22.331 3.656 -31.165 1.00 85.62 272 PHE A CA 1
ATOM 2124 C C . PHE A 1 272 ? 22.733 2.184 -31.273 1.00 85.62 272 PHE A C 1
ATOM 2126 O O . PHE A 1 272 ? 22.568 1.450 -30.304 1.00 85.62 272 PHE A O 1
ATOM 2133 N N . ALA A 1 273 ? 23.317 1.750 -32.392 1.00 89.62 273 ALA A N 1
ATOM 2134 C CA . ALA A 1 273 ? 23.831 0.390 -32.539 1.00 89.62 273 ALA A CA 1
ATOM 2135 C C . ALA A 1 273 ? 24.909 0.078 -31.487 1.00 89.62 273 ALA A C 1
ATOM 2137 O O . ALA A 1 273 ? 24.847 -0.965 -30.838 1.00 89.62 273 ALA A O 1
ATOM 2138 N N . ALA A 1 274 ? 25.841 1.007 -31.245 1.00 84.56 274 ALA A N 1
ATOM 2139 C CA . ALA A 1 274 ? 26.855 0.856 -30.202 1.00 84.56 274 ALA A CA 1
ATOM 2140 C C . ALA A 1 274 ? 26.258 0.843 -28.779 1.00 84.56 274 ALA A C 1
ATOM 2142 O O . ALA A 1 274 ? 26.767 0.140 -27.907 1.00 84.56 274 ALA A O 1
ATOM 2143 N N . ARG A 1 275 ? 25.181 1.602 -28.520 1.00 84.62 275 ARG A N 1
ATOM 2144 C CA . ARG A 1 275 ? 24.457 1.548 -27.234 1.00 84.62 275 ARG A CA 1
ATOM 2145 C C . ARG A 1 275 ? 23.684 0.249 -27.046 1.00 84.62 275 ARG A C 1
ATOM 2147 O O . ARG A 1 275 ? 23.721 -0.318 -25.961 1.00 84.62 275 ARG A O 1
ATOM 2154 N N . LEU A 1 276 ? 23.036 -0.246 -28.096 1.00 86.94 276 LEU A N 1
ATOM 2155 C CA . LEU A 1 276 ? 22.340 -1.529 -28.065 1.00 86.94 276 LEU A CA 1
ATOM 2156 C C . LEU A 1 276 ? 23.312 -2.695 -27.861 1.00 86.94 276 LEU A C 1
ATOM 2158 O O . LEU A 1 276 ? 22.967 -3.636 -27.158 1.00 86.94 276 LEU A O 1
ATOM 2162 N N . ASP A 1 277 ? 24.515 -2.643 -28.436 1.00 87.44 277 ASP A N 1
ATOM 2163 C CA . ASP A 1 277 ? 25.563 -3.643 -28.189 1.00 87.44 277 ASP A CA 1
ATOM 2164 C C . ASP A 1 277 ? 26.035 -3.636 -26.724 1.00 87.44 277 ASP A C 1
ATOM 2166 O O . ASP A 1 277 ? 26.129 -4.692 -26.101 1.00 87.44 277 ASP A O 1
ATOM 2170 N N . ALA A 1 278 ? 26.248 -2.452 -26.137 1.00 82.25 278 ALA A N 1
ATOM 2171 C CA . ALA A 1 278 ? 26.578 -2.323 -24.716 1.00 82.25 278 ALA A CA 1
ATOM 2172 C C . ALA A 1 278 ? 25.459 -2.877 -23.815 1.00 82.25 278 ALA A C 1
ATOM 2174 O O . ALA A 1 278 ? 25.735 -3.667 -22.914 1.00 82.25 278 ALA A O 1
ATOM 2175 N N . LEU A 1 279 ? 24.197 -2.540 -24.111 1.00 84.25 279 LEU A N 1
ATOM 2176 C CA . LEU A 1 279 ? 23.038 -3.062 -23.386 1.00 84.25 279 LEU A CA 1
ATOM 2177 C C . LEU A 1 279 ? 22.930 -4.589 -23.501 1.00 84.25 279 LEU A C 1
ATOM 2179 O O . LEU A 1 279 ? 22.694 -5.251 -22.497 1.00 84.25 279 LEU A O 1
ATOM 2183 N N . ARG A 1 280 ? 23.139 -5.170 -24.692 1.00 87.94 280 ARG A N 1
ATOM 2184 C CA . ARG A 1 280 ? 23.152 -6.635 -24.871 1.00 87.94 280 ARG A CA 1
ATOM 2185 C C . ARG A 1 280 ? 24.211 -7.288 -23.992 1.00 87.94 280 ARG A C 1
ATOM 2187 O O . ARG A 1 280 ? 23.894 -8.233 -23.283 1.00 87.94 280 ARG A O 1
ATOM 2194 N N . LYS A 1 281 ? 25.430 -6.745 -23.978 1.00 86.00 281 LYS A N 1
ATOM 2195 C CA . LYS A 1 281 ? 26.523 -7.247 -23.132 1.00 86.00 281 LYS A CA 1
ATOM 2196 C C . LYS A 1 281 ? 26.215 -7.122 -21.640 1.00 86.00 281 LYS A C 1
ATOM 2198 O O . LYS A 1 281 ? 26.614 -7.993 -20.877 1.00 86.00 281 LYS A O 1
ATOM 2203 N N . ALA A 1 282 ? 25.538 -6.054 -21.218 1.00 84.31 282 ALA A N 1
ATOM 2204 C CA . ALA A 1 282 ? 25.090 -5.890 -19.835 1.00 84.31 282 ALA A CA 1
ATOM 2205 C C . ALA A 1 282 ? 24.026 -6.937 -19.468 1.00 84.31 282 ALA A C 1
ATOM 2207 O O . ALA A 1 282 ? 24.149 -7.613 -18.452 1.00 84.31 282 ALA A O 1
ATOM 2208 N N . VAL A 1 283 ? 23.046 -7.163 -20.348 1.00 87.56 283 VAL A N 1
ATOM 2209 C CA . VAL A 1 283 ? 22.033 -8.217 -20.174 1.00 87.56 283 VAL A CA 1
ATOM 2210 C C . VAL A 1 283 ? 22.668 -9.610 -20.138 1.00 87.56 283 VAL A C 1
ATOM 2212 O O . VAL A 1 283 ? 22.273 -10.430 -19.321 1.00 87.56 283 VAL A O 1
ATOM 2215 N N . GLU A 1 284 ? 23.686 -9.882 -20.956 1.00 87.69 284 GLU A N 1
ATOM 2216 C CA . GLU A 1 284 ? 24.431 -11.152 -20.929 1.00 87.69 284 GLU A CA 1
ATOM 2217 C C . GLU A 1 284 ? 25.179 -11.392 -19.604 1.00 87.69 284 GLU A C 1
ATOM 2219 O O . GLU A 1 284 ? 25.451 -12.542 -19.260 1.00 87.69 284 GLU A O 1
ATOM 2224 N N . ARG A 1 285 ? 25.496 -10.333 -18.842 1.00 83.88 285 ARG A N 1
ATOM 2225 C CA . ARG A 1 285 ? 26.083 -10.439 -17.495 1.00 83.88 285 ARG A CA 1
ATOM 2226 C C . ARG A 1 285 ? 25.047 -10.718 -16.404 1.00 83.88 285 ARG A C 1
ATOM 2228 O O . ARG A 1 285 ? 25.439 -11.140 -15.316 1.00 83.88 285 ARG A O 1
ATOM 2235 N N . LEU A 1 286 ? 23.753 -10.522 -16.670 1.00 88.44 286 LEU A N 1
ATOM 2236 C CA . LEU A 1 286 ? 22.696 -10.884 -15.728 1.00 88.44 286 LEU A CA 1
ATOM 2237 C C . LEU A 1 286 ? 22.574 -12.407 -15.664 1.00 88.44 286 LEU A C 1
ATOM 2239 O O . LEU A 1 286 ? 21.979 -13.055 -16.526 1.00 88.44 286 LEU A O 1
ATOM 2243 N N . THR A 1 287 ? 23.149 -12.989 -14.618 1.00 90.06 287 THR A N 1
ATOM 2244 C CA . THR A 1 287 ? 23.031 -14.421 -14.338 1.00 90.06 287 THR A CA 1
ATOM 2245 C C . THR A 1 287 ? 21.921 -14.680 -13.317 1.00 90.06 287 THR A C 1
ATOM 2247 O O . THR A 1 287 ? 21.621 -13.805 -12.502 1.00 90.06 287 THR A O 1
ATOM 2250 N N . PRO A 1 288 ? 21.337 -15.894 -13.284 1.00 92.31 288 PRO A N 1
ATOM 2251 C CA . PRO A 1 288 ? 20.417 -16.276 -12.215 1.00 92.31 288 PRO A CA 1
ATOM 2252 C C . PRO A 1 288 ? 21.015 -16.108 -10.811 1.00 92.31 288 PRO A C 1
ATOM 2254 O O . PRO A 1 288 ? 20.291 -15.738 -9.897 1.00 92.31 288 PRO A O 1
ATOM 2257 N N . ALA A 1 289 ? 22.325 -16.339 -10.652 1.00 91.75 289 ALA A N 1
ATOM 2258 C CA . ALA A 1 289 ? 23.025 -16.134 -9.386 1.00 91.75 289 ALA A CA 1
ATOM 2259 C C . ALA A 1 289 ? 23.042 -14.652 -8.986 1.00 91.75 289 ALA A C 1
ATOM 2261 O O . ALA A 1 289 ? 22.611 -14.331 -7.892 1.00 91.75 289 ALA A O 1
ATOM 2262 N N . ALA A 1 290 ? 23.408 -13.746 -9.899 1.00 88.06 290 ALA A N 1
ATOM 2263 C CA . ALA A 1 290 ? 23.409 -12.307 -9.619 1.00 88.06 290 ALA A CA 1
ATOM 2264 C C . ALA A 1 290 ? 22.014 -11.773 -9.242 1.00 88.06 290 ALA A C 1
ATOM 2266 O O . ALA A 1 290 ? 21.889 -10.942 -8.349 1.00 88.06 290 ALA A O 1
ATOM 2267 N N . LEU A 1 291 ? 20.957 -12.271 -9.896 1.00 90.38 291 LEU A N 1
ATOM 2268 C CA . LEU A 1 291 ? 19.577 -11.921 -9.547 1.00 90.38 291 LEU A CA 1
ATOM 2269 C C . LEU A 1 291 ? 19.167 -12.482 -8.177 1.00 90.38 291 LEU A C 1
ATOM 2271 O O . LEU A 1 291 ? 18.484 -11.794 -7.425 1.00 90.38 291 LEU A O 1
ATOM 2275 N N . ALA A 1 292 ? 19.577 -13.710 -7.846 1.00 89.25 292 ALA A N 1
ATOM 2276 C CA . ALA A 1 292 ? 19.312 -14.313 -6.541 1.00 89.25 292 ALA A CA 1
ATOM 2277 C C . ALA A 1 292 ? 20.074 -13.604 -5.411 1.00 89.25 292 ALA A C 1
ATOM 2279 O O . ALA A 1 292 ? 19.499 -13.370 -4.350 1.00 89.25 292 ALA A O 1
ATOM 2280 N N . ASP A 1 293 ? 21.329 -13.221 -5.648 1.00 89.56 293 ASP A N 1
ATOM 2281 C CA . ASP A 1 293 ? 22.143 -12.449 -4.709 1.00 89.56 293 ASP A CA 1
ATOM 2282 C C . ASP A 1 293 ? 21.520 -11.067 -4.476 1.00 89.56 293 ASP A C 1
ATOM 2284 O O . ASP A 1 293 ? 21.335 -10.670 -3.330 1.00 89.56 293 ASP A O 1
ATOM 2288 N N . ALA A 1 294 ? 21.109 -10.366 -5.542 1.00 86.50 294 ALA A N 1
ATOM 2289 C CA . ALA A 1 294 ? 20.433 -9.071 -5.436 1.00 86.50 294 ALA A CA 1
ATOM 2290 C C . ALA A 1 294 ? 19.100 -9.169 -4.677 1.00 86.50 294 ALA A C 1
ATOM 2292 O O . ALA A 1 294 ? 18.833 -8.360 -3.793 1.00 86.50 294 ALA A O 1
ATOM 2293 N N . TRP A 1 295 ? 18.288 -10.188 -4.976 1.00 88.25 295 TRP A N 1
ATOM 2294 C CA . TRP A 1 295 ? 17.053 -10.466 -4.239 1.00 88.25 295 TRP A CA 1
ATOM 2295 C C . TRP A 1 295 ? 17.315 -10.717 -2.754 1.00 88.25 295 TRP A C 1
ATOM 2297 O O . TRP A 1 295 ? 16.612 -10.186 -1.897 1.00 88.25 295 TRP A O 1
ATOM 2307 N N . SER A 1 296 ? 18.320 -11.539 -2.445 1.00 85.94 296 SER A N 1
ATOM 2308 C CA . SER A 1 296 ? 18.649 -11.910 -1.066 1.00 85.94 296 SER A CA 1
ATOM 2309 C C . SER A 1 296 ? 19.171 -10.701 -0.297 1.00 85.94 296 SER A C 1
ATOM 2311 O O . SER A 1 296 ? 18.687 -10.434 0.795 1.00 85.94 296 SER A O 1
ATOM 2313 N N . ALA A 1 297 ? 20.053 -9.907 -0.907 1.00 85.06 297 ALA A N 1
ATOM 2314 C CA . ALA A 1 297 ? 20.563 -8.671 -0.325 1.00 85.06 297 ALA A CA 1
ATOM 2315 C C . ALA A 1 297 ? 19.447 -7.647 -0.055 1.00 85.06 297 ALA A C 1
ATOM 2317 O O . ALA A 1 297 ? 19.432 -7.042 1.011 1.00 85.06 297 ALA A O 1
ATOM 2318 N N . GLN A 1 298 ? 18.488 -7.477 -0.975 1.00 81.56 298 GLN A N 1
ATOM 2319 C CA . GLN A 1 298 ? 17.316 -6.625 -0.728 1.00 81.56 298 GLN A CA 1
ATOM 2320 C C . GLN A 1 298 ? 16.428 -7.184 0.393 1.00 81.56 298 GLN A C 1
ATOM 2322 O O . GLN A 1 298 ? 15.944 -6.420 1.219 1.00 81.56 298 GLN A O 1
ATOM 2327 N N . SER A 1 299 ? 16.256 -8.509 0.466 1.00 81.56 299 SER A N 1
ATOM 2328 C CA . SER A 1 299 ? 15.458 -9.153 1.523 1.00 81.56 299 SER A CA 1
ATOM 2329 C C . SER A 1 299 ? 16.080 -8.932 2.903 1.00 81.56 299 SER A C 1
ATOM 2331 O O . SER A 1 299 ? 15.372 -8.653 3.869 1.00 81.56 299 SER A O 1
ATOM 2333 N N . GLU A 1 300 ? 17.405 -9.072 2.991 1.00 79.44 300 GLU A N 1
ATOM 2334 C CA . GLU A 1 300 ? 18.183 -8.826 4.206 1.00 79.44 300 GLU A CA 1
ATOM 2335 C C . GLU A 1 300 ? 18.120 -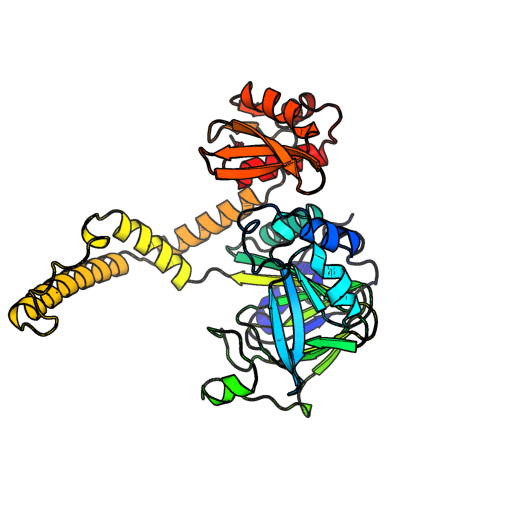7.349 4.601 1.00 79.44 300 GLU A C 1
ATOM 2337 O O . GLU A 1 300 ? 17.792 -7.052 5.745 1.00 79.44 300 GLU A O 1
ATOM 2342 N N . ALA A 1 301 ? 18.328 -6.431 3.652 1.00 75.31 301 ALA A N 1
ATOM 2343 C CA . ALA A 1 301 ? 18.252 -4.993 3.902 1.00 75.31 301 ALA A CA 1
ATOM 2344 C C . ALA A 1 301 ? 16.867 -4.559 4.411 1.00 75.31 301 ALA A C 1
ATOM 2346 O O . ALA A 1 301 ? 16.785 -3.892 5.439 1.00 75.31 301 ALA A O 1
ATOM 2347 N N . GLU A 1 302 ? 15.780 -4.986 3.758 1.00 72.38 302 GLU A N 1
ATOM 2348 C CA . GLU A 1 302 ? 14.414 -4.684 4.214 1.00 72.38 302 GLU A CA 1
ATOM 2349 C C . GLU A 1 302 ? 14.121 -5.281 5.596 1.00 72.38 302 GLU A C 1
ATOM 2351 O O . GLU A 1 302 ? 13.423 -4.667 6.406 1.00 72.38 302 GLU A O 1
ATOM 2356 N N . SER A 1 303 ? 14.653 -6.473 5.884 1.00 71.81 303 SER A N 1
ATOM 2357 C CA . SER A 1 303 ? 14.490 -7.111 7.193 1.00 71.81 303 SER A CA 1
ATOM 2358 C C . SER A 1 303 ? 15.237 -6.347 8.285 1.00 71.81 303 SER A C 1
ATOM 2360 O O . SER A 1 303 ? 14.666 -6.117 9.351 1.00 71.81 303 SER A O 1
ATOM 2362 N N . ASP A 1 304 ? 16.478 -5.933 8.017 1.00 70.38 304 ASP A N 1
ATOM 2363 C CA . ASP A 1 304 ? 17.335 -5.187 8.941 1.00 70.38 304 ASP A CA 1
ATOM 2364 C C . ASP A 1 304 ? 16.807 -3.769 9.206 1.00 70.38 304 ASP A C 1
ATOM 2366 O O . ASP A 1 304 ? 16.807 -3.316 10.356 1.00 70.38 304 ASP A O 1
ATOM 2370 N N . GLU A 1 305 ? 16.327 -3.074 8.168 1.00 69.25 305 GLU A N 1
ATOM 2371 C CA . GLU A 1 305 ? 15.666 -1.767 8.289 1.00 69.25 305 GLU A CA 1
ATOM 2372 C C . GLU A 1 305 ? 14.381 -1.868 9.109 1.00 69.25 305 GLU A C 1
ATOM 2374 O O . GLU A 1 305 ? 14.141 -1.040 9.987 1.00 69.25 305 GLU A O 1
ATOM 2379 N N . ALA A 1 306 ? 13.589 -2.917 8.881 1.00 71.25 306 ALA A N 1
ATOM 2380 C CA . ALA A 1 306 ? 12.373 -3.157 9.639 1.00 71.25 306 ALA A CA 1
ATOM 2381 C C . ALA A 1 306 ? 12.651 -3.610 11.080 1.00 71.25 306 ALA A C 1
ATOM 2383 O O . ALA A 1 306 ? 11.710 -3.697 11.863 1.00 71.25 306 ALA A O 1
ATOM 2384 N N . MET A 1 307 ? 13.878 -3.944 11.496 1.00 76.31 307 MET A N 1
ATOM 2385 C CA . MET A 1 307 ? 14.116 -4.323 12.892 1.00 76.31 307 MET A CA 1
ATOM 2386 C C . MET A 1 307 ? 13.960 -3.107 13.821 1.00 76.31 307 MET A C 1
ATOM 2388 O O . MET A 1 307 ? 14.647 -2.102 13.624 1.00 76.31 307 MET A O 1
ATOM 2392 N N . PRO A 1 308 ? 13.150 -3.194 14.897 1.00 79.50 308 PRO A N 1
ATOM 2393 C CA . PRO A 1 308 ? 13.102 -2.144 15.909 1.00 79.50 308 PRO A CA 1
ATOM 2394 C C . PRO A 1 308 ? 14.478 -1.931 16.541 1.00 79.50 308 PRO A C 1
ATOM 2396 O O . PRO A 1 308 ? 15.249 -2.881 16.717 1.00 79.50 308 PRO A O 1
ATOM 2399 N N . VAL A 1 309 ? 14.802 -0.691 16.905 1.00 84.25 309 VAL A N 1
ATOM 2400 C CA . VAL A 1 309 ? 16.026 -0.404 17.659 1.00 84.25 309 VAL A CA 1
ATOM 2401 C C . VAL A 1 309 ? 15.860 -0.931 19.085 1.00 84.25 309 VAL A C 1
ATOM 2403 O O . VAL A 1 309 ? 15.039 -0.450 19.864 1.00 84.25 309 VAL A O 1
ATOM 2406 N N . GLY A 1 310 ? 16.635 -1.954 19.426 1.00 86.12 310 GLY A N 1
ATOM 2407 C CA . GLY A 1 310 ? 16.760 -2.513 20.760 1.00 86.12 310 GLY A CA 1
ATOM 2408 C C . GLY A 1 310 ? 17.666 -1.666 21.651 1.00 86.12 310 GLY A C 1
ATOM 2409 O O . GLY A 1 310 ? 18.546 -0.945 21.193 1.00 86.12 310 GLY A O 1
ATOM 2410 N N . ARG A 1 311 ? 17.482 -1.777 22.970 1.00 88.12 311 ARG A N 1
ATOM 2411 C CA . ARG A 1 311 ? 18.234 -0.988 23.968 1.00 88.12 311 ARG A CA 1
ATOM 2412 C C . ARG A 1 311 ? 19.745 -1.165 23.887 1.00 88.12 311 ARG A C 1
ATOM 2414 O O . ARG A 1 311 ? 20.488 -0.216 24.133 1.00 88.12 311 ARG A O 1
ATOM 2421 N N . ASP A 1 312 ? 20.184 -2.376 23.580 1.00 90.19 312 ASP A N 1
ATOM 2422 C CA . ASP A 1 312 ? 21.599 -2.729 23.521 1.00 90.19 312 ASP A CA 1
ATOM 2423 C C . ASP A 1 312 ? 22.187 -2.614 22.109 1.00 90.19 312 ASP A C 1
ATOM 2425 O O . ASP A 1 312 ? 23.375 -2.883 21.930 1.00 90.19 312 ASP A O 1
ATOM 2429 N N . ASP A 1 313 ? 21.394 -2.173 21.127 1.00 90.00 313 ASP A N 1
ATOM 2430 C CA . ASP A 1 313 ? 21.897 -1.926 19.782 1.00 90.00 313 ASP A CA 1
ATOM 2431 C C . ASP A 1 313 ? 22.915 -0.793 19.808 1.00 90.00 313 ASP A C 1
ATOM 2433 O O . ASP A 1 313 ? 22.711 0.250 20.435 1.00 90.00 313 ASP A O 1
ATOM 2437 N N . VAL A 1 314 ? 24.024 -0.998 19.105 1.00 91.25 314 VAL A N 1
ATOM 2438 C CA . VAL A 1 314 ? 25.043 0.029 18.927 1.00 91.25 314 VAL A CA 1
ATOM 2439 C C . VAL A 1 314 ? 24.787 0.718 17.598 1.00 91.25 314 VAL A C 1
ATOM 2441 O O . VAL A 1 314 ? 24.773 0.079 16.548 1.00 91.25 314 VAL A O 1
ATOM 2444 N N . LEU A 1 315 ? 24.585 2.030 17.651 1.00 91.75 315 LEU A N 1
ATOM 2445 C CA . LEU A 1 315 ? 24.355 2.871 16.486 1.00 91.75 315 LEU A CA 1
ATOM 2446 C C . LEU A 1 315 ? 25.560 3.780 16.256 1.00 91.75 315 LEU A C 1
ATOM 2448 O O . LEU A 1 315 ? 26.271 4.158 17.192 1.00 91.75 315 LEU A O 1
ATOM 2452 N N . ALA A 1 316 ? 25.803 4.128 14.999 1.00 90.44 316 ALA A N 1
ATOM 2453 C CA . ALA A 1 316 ? 26.838 5.067 14.595 1.00 90.44 316 ALA A CA 1
ATOM 2454 C C . ALA A 1 316 ? 26.326 6.011 13.508 1.00 90.44 316 ALA A C 1
ATOM 2456 O O . ALA A 1 316 ? 25.427 5.661 12.746 1.00 90.44 316 ALA A O 1
ATOM 2457 N N . HIS A 1 317 ? 26.937 7.188 13.398 1.00 88.31 317 HIS A N 1
ATOM 2458 C CA . HIS A 1 317 ? 26.629 8.116 12.311 1.00 88.31 317 HIS A CA 1
ATOM 2459 C C . HIS A 1 317 ? 27.007 7.505 10.957 1.00 88.31 317 HIS A C 1
ATOM 2461 O O . HIS A 1 317 ? 28.134 7.035 10.761 1.00 88.31 317 HIS A O 1
ATOM 2467 N N . ALA A 1 318 ? 26.059 7.532 10.024 1.00 84.94 318 ALA A N 1
ATOM 2468 C CA . ALA A 1 318 ? 26.305 7.287 8.608 1.00 84.94 318 ALA A CA 1
ATOM 2469 C C . ALA A 1 318 ? 26.573 8.610 7.862 1.00 84.94 318 ALA A C 1
ATOM 2471 O O . ALA A 1 318 ? 27.374 8.633 6.928 1.00 84.94 318 ALA A O 1
ATOM 2472 N N . MET A 1 319 ? 26.013 9.724 8.349 1.00 81.94 319 MET A N 1
ATOM 2473 C CA . MET A 1 319 ? 26.273 11.089 7.874 1.00 81.94 319 MET A CA 1
ATOM 2474 C C . MET A 1 319 ? 26.194 12.122 9.020 1.00 81.94 319 MET A C 1
ATOM 2476 O O . MET A 1 319 ? 25.751 11.786 10.121 1.00 81.94 319 MET A O 1
ATOM 2480 N N . PRO A 1 320 ? 26.658 13.375 8.823 1.00 82.69 320 PRO A N 1
ATOM 2481 C CA . PRO A 1 320 ? 26.550 14.418 9.840 1.00 82.69 320 PRO A CA 1
ATOM 2482 C C . PRO A 1 320 ? 25.091 14.776 10.151 1.00 82.69 320 PRO A C 1
ATOM 2484 O O . PRO A 1 320 ? 24.338 15.157 9.262 1.00 82.69 320 PRO A O 1
ATOM 2487 N N . VAL A 1 321 ? 24.715 14.743 11.430 1.00 82.81 321 VAL A N 1
ATOM 2488 C CA . VAL A 1 321 ? 23.387 15.184 11.877 1.00 82.81 321 VAL A CA 1
ATOM 2489 C C . VAL A 1 321 ? 23.338 16.712 11.882 1.00 82.81 321 VAL A C 1
ATOM 2491 O O . VAL A 1 321 ? 24.021 17.363 12.681 1.00 82.81 321 VAL A O 1
ATOM 2494 N N . THR A 1 322 ? 22.526 17.293 11.000 1.00 87.62 322 THR A N 1
ATOM 2495 C CA . THR A 1 322 ? 22.241 18.734 10.987 1.00 87.62 322 THR A CA 1
ATOM 2496 C C . THR A 1 322 ? 20.744 18.979 11.106 1.00 87.62 322 THR A C 1
ATOM 2498 O O . THR A 1 322 ? 19.944 18.169 10.648 1.00 87.62 322 THR A O 1
ATOM 2501 N N . TRP A 1 323 ? 20.349 20.070 11.762 1.00 90.19 323 TRP A N 1
ATOM 2502 C CA . TRP A 1 323 ? 18.943 20.439 11.897 1.00 90.19 323 TRP A CA 1
ATOM 2503 C C . TRP A 1 323 ? 18.752 21.951 11.952 1.00 90.19 323 TRP A C 1
ATOM 2505 O O . TRP A 1 323 ? 19.688 22.709 12.221 1.00 90.19 323 TRP A O 1
ATOM 2515 N N . ARG A 1 324 ? 17.514 22.388 11.717 1.00 91.75 324 ARG A N 1
ATOM 2516 C CA . ARG A 1 324 ? 17.076 23.774 11.913 1.00 91.75 324 ARG A CA 1
ATOM 2517 C C . ARG A 1 324 ? 15.736 23.824 12.632 1.00 91.75 324 ARG A C 1
ATOM 2519 O O . ARG A 1 324 ? 14.908 22.932 12.465 1.00 91.75 324 ARG A O 1
ATOM 2526 N N . ARG A 1 325 ? 15.488 24.909 13.362 1.00 92.12 325 ARG A N 1
ATOM 2527 C CA . ARG A 1 325 ? 14.152 25.211 13.881 1.00 92.12 325 ARG A CA 1
ATOM 2528 C C . ARG A 1 325 ? 13.253 25.704 12.752 1.00 92.12 325 ARG A C 1
ATOM 2530 O O . ARG A 1 325 ? 13.673 26.508 11.918 1.00 92.12 325 ARG A O 1
ATOM 2537 N N . ALA A 1 326 ? 12.020 25.232 12.746 1.00 88.19 326 ALA A N 1
ATOM 2538 C CA . ALA A 1 326 ? 10.968 25.626 11.827 1.00 88.19 326 ALA A CA 1
ATOM 2539 C C . ALA A 1 326 ? 9.682 25.912 12.610 1.00 88.19 326 ALA A C 1
ATOM 2541 O O . ALA A 1 326 ? 9.586 25.624 13.803 1.00 88.19 326 ALA A O 1
ATOM 2542 N N . LYS A 1 327 ? 8.693 26.494 11.932 1.00 85.81 327 LYS A N 1
ATOM 2543 C CA . LYS A 1 327 ? 7.336 26.610 12.463 1.00 85.81 327 LYS A CA 1
ATOM 2544 C C . LYS A 1 327 ? 6.359 25.925 11.528 1.00 85.81 327 LYS A C 1
ATOM 2546 O O . LYS A 1 327 ? 6.508 26.036 10.309 1.00 85.81 327 LYS A O 1
ATOM 2551 N N . SER A 1 328 ? 5.383 25.223 12.092 1.00 74.56 328 SER A N 1
ATOM 2552 C CA . SER A 1 328 ? 4.263 24.699 11.315 1.00 74.56 328 SER A CA 1
ATOM 2553 C C . SER A 1 328 ? 3.430 25.861 10.744 1.00 74.56 328 SER A C 1
ATOM 2555 O O . SER A 1 328 ? 3.515 26.987 11.249 1.00 74.56 328 SER A O 1
ATOM 2557 N N . PRO A 1 329 ? 2.593 25.622 9.717 1.00 61.66 329 PRO A N 1
ATOM 2558 C CA . PRO A 1 329 ? 1.614 26.610 9.254 1.00 61.66 329 PRO A CA 1
ATOM 2559 C C . PRO A 1 329 ? 0.684 27.122 10.366 1.00 61.66 329 PRO A C 1
ATOM 2561 O O . PRO A 1 329 ? 0.219 28.257 10.295 1.00 61.66 329 PRO A O 1
ATOM 2564 N N . ASP A 1 330 ? 0.467 26.307 11.402 1.00 70.94 330 ASP A N 1
ATOM 2565 C CA . ASP A 1 330 ? -0.377 26.609 12.561 1.00 70.94 330 ASP A CA 1
ATOM 2566 C C . ASP A 1 330 ? 0.394 27.304 13.707 1.00 70.94 330 ASP A C 1
ATOM 2568 O O . ASP A 1 330 ? -0.204 27.718 14.698 1.00 70.94 330 ASP A O 1
ATOM 2572 N N . GLY A 1 331 ? 1.712 27.497 13.561 1.00 78.31 331 GLY A N 1
ATOM 2573 C CA . GLY A 1 331 ? 2.562 28.236 14.500 1.00 78.31 331 GLY A CA 1
ATOM 2574 C C . GLY A 1 331 ? 3.316 27.388 15.528 1.00 78.31 331 GLY A C 1
ATOM 2575 O O . GLY A 1 331 ? 4.069 27.964 16.318 1.00 78.31 331 GLY A O 1
ATOM 2576 N N . ASP A 1 332 ? 3.167 26.061 15.493 1.00 77.62 332 ASP A N 1
ATOM 2577 C CA . ASP A 1 332 ? 3.883 25.129 16.375 1.00 77.62 332 ASP A CA 1
ATOM 2578 C C . ASP A 1 332 ? 5.390 25.164 16.093 1.00 77.62 332 ASP A C 1
ATOM 2580 O O . ASP A 1 332 ? 5.805 25.248 14.934 1.00 77.62 332 ASP A O 1
ATOM 2584 N N . GLU A 1 333 ? 6.220 25.070 17.132 1.00 86.44 333 GLU A N 1
ATOM 2585 C CA . GLU A 1 333 ? 7.672 24.959 16.971 1.00 86.44 333 GLU A CA 1
ATOM 2586 C C . GLU A 1 333 ? 8.066 23.530 16.571 1.00 86.44 333 GLU A C 1
ATOM 2588 O O . GLU A 1 333 ? 7.617 22.550 17.162 1.00 86.44 333 GLU A O 1
ATOM 2593 N N . L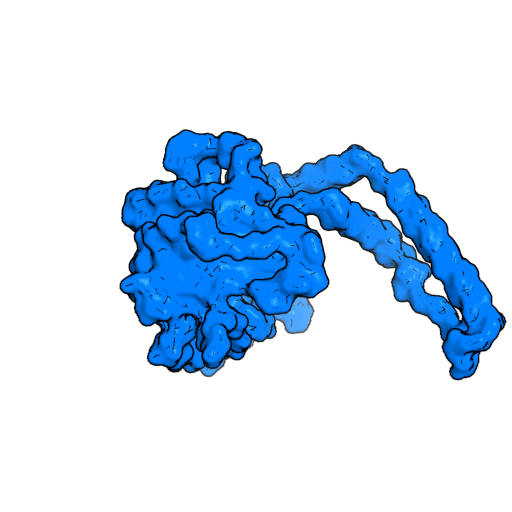EU A 1 334 ? 8.907 23.416 15.542 1.00 83.38 334 LEU A N 1
ATOM 2594 C CA . LEU A 1 334 ? 9.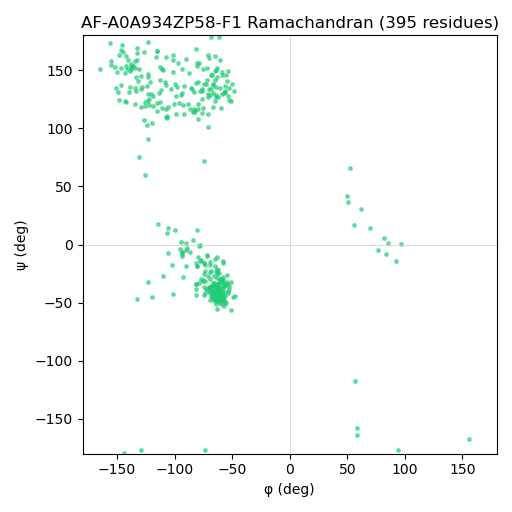343 22.153 14.951 1.00 83.38 334 LEU A CA 1
ATOM 2595 C C . LEU A 1 334 ? 10.859 22.151 14.758 1.00 83.38 334 LEU A C 1
ATOM 2597 O O . LEU A 1 334 ? 11.485 23.206 14.616 1.00 83.38 334 LEU A O 1
ATOM 2601 N N . VAL A 1 335 ? 11.442 20.962 14.651 1.00 85.25 335 VAL A N 1
ATOM 2602 C CA . VAL A 1 335 ? 12.842 20.773 14.261 1.00 85.25 335 VAL A CA 1
ATOM 2603 C C . VAL A 1 335 ? 12.898 19.965 12.974 1.00 85.25 335 VAL A C 1
ATOM 2605 O O . VAL A 1 335 ? 12.295 18.906 12.867 1.00 85.25 335 VAL A O 1
ATOM 2608 N N . GLN A 1 336 ? 13.617 20.465 11.975 1.00 84.19 336 GLN A N 1
ATOM 2609 C CA . GLN A 1 336 ? 13.810 19.785 10.698 1.00 84.19 336 GLN A CA 1
ATOM 2610 C C . GLN A 1 336 ? 15.223 19.230 10.623 1.00 84.19 336 GLN A C 1
ATOM 2612 O O . GLN A 1 336 ? 16.171 20.013 10.666 1.00 84.19 336 GLN A O 1
ATOM 2617 N N . VAL A 1 337 ? 15.354 17.909 10.506 1.00 81.06 337 VAL A N 1
ATOM 2618 C CA . VAL A 1 337 ? 16.624 17.225 10.236 1.00 81.06 337 VAL A CA 1
ATOM 2619 C C . VAL A 1 337 ? 16.961 17.412 8.760 1.00 81.06 337 VAL A C 1
ATOM 2621 O O . VAL A 1 337 ? 16.086 17.262 7.907 1.00 81.06 337 VAL A O 1
ATOM 2624 N N . MET A 1 338 ? 18.209 17.765 8.465 1.00 82.44 338 MET A N 1
ATOM 2625 C CA . MET A 1 338 ? 18.649 18.217 7.148 1.00 82.44 338 MET A CA 1
ATOM 2626 C C . MET A 1 338 ? 19.793 17.357 6.598 1.00 82.44 338 MET A C 1
ATOM 2628 O O . MET A 1 338 ? 20.708 16.996 7.345 1.00 82.44 338 MET A O 1
ATOM 2632 N N . ASP A 1 339 ? 19.780 17.143 5.282 1.00 77.25 339 ASP A N 1
ATOM 2633 C CA . ASP A 1 339 ? 20.946 16.769 4.472 1.00 77.25 339 ASP A CA 1
ATOM 2634 C C . ASP A 1 339 ? 21.175 17.848 3.406 1.00 77.25 339 ASP A C 1
ATOM 2636 O O . ASP A 1 339 ? 20.404 18.003 2.454 1.00 77.25 339 ASP A O 1
ATOM 2640 N N . GLY A 1 340 ? 22.195 18.681 3.620 1.00 79.38 340 GLY A N 1
ATOM 2641 C CA . GLY A 1 340 ? 22.379 19.912 2.854 1.00 79.38 340 GLY A CA 1
ATOM 2642 C C . GLY A 1 340 ? 21.147 20.820 2.956 1.00 79.38 340 GLY A C 1
ATOM 2643 O O . GLY A 1 340 ? 20.794 21.280 4.042 1.00 79.38 340 GLY A O 1
ATOM 2644 N N . ASP A 1 341 ? 20.494 21.068 1.820 1.00 77.31 341 ASP A N 1
ATOM 2645 C CA . ASP A 1 341 ? 19.265 21.870 1.737 1.00 77.31 341 ASP A CA 1
ATOM 2646 C C . ASP A 1 341 ? 17.975 21.024 1.813 1.00 77.31 341 ASP A C 1
ATOM 2648 O O . ASP A 1 341 ? 16.876 21.585 1.887 1.00 77.31 341 ASP A O 1
ATOM 2652 N N . ALA A 1 342 ? 18.080 19.690 1.803 1.00 70.44 342 ALA A N 1
ATOM 2653 C CA . ALA A 1 342 ? 16.937 18.782 1.844 1.00 70.44 342 ALA A CA 1
ATOM 2654 C C . ALA A 1 342 ? 16.485 18.513 3.286 1.00 70.44 342 ALA A C 1
ATOM 2656 O O . ALA A 1 342 ? 17.302 18.241 4.164 1.00 70.44 342 ALA A O 1
ATOM 2657 N N . VAL A 1 343 ? 15.173 18.564 3.531 1.00 75.94 343 VAL A N 1
ATOM 2658 C CA . VAL A 1 343 ? 14.574 18.168 4.815 1.00 75.94 343 VAL A CA 1
ATOM 2659 C C . VAL A 1 343 ? 14.373 16.653 4.799 1.00 75.94 343 VAL A C 1
ATOM 2661 O O . VAL A 1 343 ? 13.560 16.163 4.021 1.00 75.94 343 VAL A O 1
ATOM 2664 N N . LEU A 1 344 ? 15.093 15.927 5.656 1.00 65.50 344 LEU A N 1
ATOM 2665 C CA . LEU A 1 344 ? 14.964 14.473 5.808 1.00 65.50 344 LEU A CA 1
ATOM 2666 C C . LEU A 1 344 ? 13.784 14.095 6.709 1.00 65.50 344 LEU A C 1
ATOM 2668 O O . LEU A 1 344 ? 13.022 13.187 6.400 1.00 65.50 344 LEU A O 1
ATOM 2672 N N . ALA A 1 345 ? 13.623 14.810 7.823 1.00 66.75 345 ALA A N 1
ATOM 2673 C CA . ALA A 1 345 ? 12.554 14.578 8.788 1.00 66.75 345 ALA A CA 1
ATOM 2674 C C . ALA A 1 345 ? 12.105 15.889 9.426 1.00 66.75 345 ALA A C 1
ATOM 2676 O O . ALA A 1 345 ? 12.892 16.825 9.574 1.00 66.75 345 ALA A O 1
ATOM 2677 N N . THR A 1 346 ? 10.842 15.947 9.846 1.00 73.00 346 THR A N 1
ATOM 2678 C CA . THR A 1 346 ? 10.315 17.034 10.680 1.00 73.00 346 THR A CA 1
ATOM 2679 C C . THR A 1 346 ? 9.834 16.447 12.002 1.00 73.00 346 THR A C 1
ATOM 2681 O O . THR A 1 346 ? 8.949 15.595 12.032 1.00 73.00 346 THR A O 1
ATOM 2684 N N . LEU A 1 347 ? 10.428 16.897 13.096 1.00 73.44 347 LEU A N 1
ATOM 2685 C CA . LEU A 1 347 ? 10.207 16.442 14.462 1.00 73.44 347 LEU A CA 1
ATOM 2686 C C . LEU A 1 347 ? 9.614 17.583 15.295 1.00 73.44 347 LEU A C 1
ATOM 2688 O O . LEU A 1 347 ? 9.614 18.744 14.874 1.00 73.44 347 LEU A O 1
ATOM 2692 N N . SER A 1 348 ? 9.098 17.254 16.474 1.00 74.00 348 SER A N 1
ATOM 2693 C CA . SER A 1 348 ? 8.651 18.266 17.427 1.00 74.00 348 SER A CA 1
ATOM 2694 C C . SER A 1 348 ? 9.848 19.009 18.044 1.00 74.00 348 SER A C 1
ATOM 2696 O O . SER A 1 348 ? 10.993 18.554 17.949 1.00 74.00 348 SER A O 1
ATOM 2698 N N . ALA A 1 349 ? 9.609 20.172 18.654 1.00 79.94 349 ALA A N 1
ATOM 2699 C CA . ALA A 1 349 ? 10.668 20.973 19.274 1.00 79.94 349 ALA A CA 1
ATOM 2700 C C . ALA A 1 349 ? 11.405 20.233 20.405 1.00 79.94 349 ALA A C 1
ATOM 2702 O O . ALA A 1 349 ? 12.601 20.438 20.606 1.00 79.94 349 ALA A O 1
ATOM 2703 N N . GLU A 1 350 ? 10.720 19.325 21.100 1.00 76.06 350 GLU A N 1
ATOM 2704 C CA . GLU A 1 350 ? 11.272 18.520 22.193 1.00 76.06 350 GLU A CA 1
ATOM 2705 C C . GLU A 1 350 ? 12.387 17.571 21.723 1.00 76.06 350 GLU A C 1
ATOM 2707 O O . GLU A 1 350 ? 13.258 17.200 22.510 1.00 76.06 350 GLU A O 1
ATOM 2712 N N . ALA A 1 351 ? 12.423 17.229 20.430 1.00 75.81 351 ALA A N 1
ATOM 2713 C CA . ALA A 1 351 ? 13.474 16.397 19.851 1.00 75.81 351 ALA A CA 1
ATOM 2714 C C . ALA A 1 351 ? 14.830 17.123 19.725 1.00 75.81 351 ALA A C 1
ATOM 2716 O O . ALA A 1 351 ? 15.837 16.487 19.419 1.00 75.81 351 ALA A O 1
ATOM 2717 N N . GLU A 1 352 ? 14.902 18.440 19.954 1.00 82.94 352 GLU A N 1
ATOM 2718 C CA . GLU A 1 352 ? 16.153 19.193 19.792 1.00 82.94 352 GLU A CA 1
ATOM 2719 C C . GLU A 1 352 ? 17.250 18.729 20.760 1.0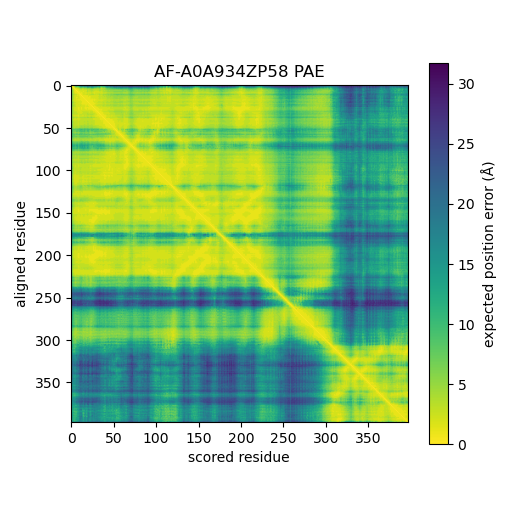0 82.94 352 GLU A C 1
ATOM 2721 O O . GLU A 1 352 ? 18.382 18.502 20.335 1.00 82.94 352 GLU A O 1
ATOM 2726 N N . GLY A 1 353 ? 16.913 18.504 22.036 1.00 81.25 353 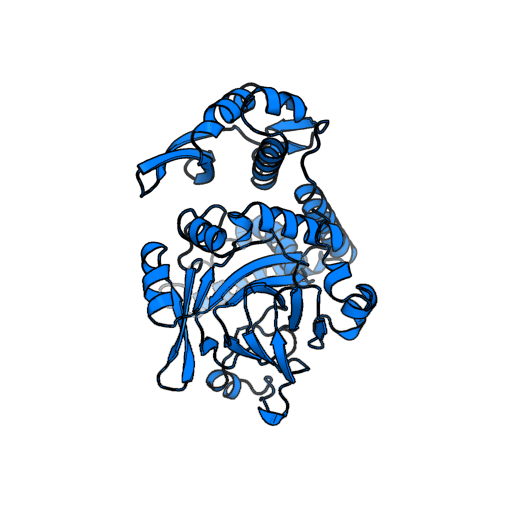GLY A N 1
ATOM 2727 C CA . GLY A 1 353 ? 17.876 18.009 23.030 1.00 81.25 353 GLY A CA 1
ATOM 2728 C C . GLY A 1 353 ? 18.409 16.614 22.688 1.00 81.25 353 GLY A C 1
ATOM 2729 O O . GLY A 1 353 ? 19.596 16.327 22.855 1.00 81.25 353 GLY A O 1
ATOM 2730 N N . PHE A 1 354 ? 17.553 15.772 22.104 1.00 83.12 354 PHE A N 1
ATOM 2731 C CA . PHE A 1 354 ? 17.953 14.469 21.583 1.00 83.12 354 PHE A CA 1
ATOM 2732 C C . PHE A 1 354 ? 18.973 14.601 20.442 1.00 83.12 354 PHE A C 1
ATOM 2734 O O . PHE A 1 354 ? 20.006 13.929 20.449 1.00 83.12 354 PHE A O 1
ATOM 2741 N N . LEU A 1 355 ? 18.719 15.497 19.481 1.00 85.19 355 LEU A N 1
ATOM 2742 C CA . LEU A 1 355 ? 19.609 15.741 18.341 1.00 85.19 355 LEU A CA 1
ATOM 2743 C C . LEU A 1 355 ? 20.957 16.347 18.762 1.00 85.19 355 LEU A C 1
ATOM 2745 O O . LEU A 1 355 ? 21.987 16.029 18.162 1.00 85.19 355 LEU A O 1
ATOM 2749 N N . GLU A 1 356 ? 20.982 17.173 19.813 1.00 86.75 356 GLU A N 1
ATOM 2750 C CA . GLU A 1 356 ? 22.224 17.678 20.413 1.00 86.75 356 GLU A CA 1
ATOM 2751 C C . GLU A 1 356 ? 23.089 16.549 20.984 1.00 86.75 356 GLU A C 1
ATOM 2753 O O . GLU A 1 356 ? 24.283 16.468 20.669 1.00 86.75 356 GLU A O 1
ATOM 2758 N N . GLY A 1 357 ? 22.487 15.649 21.769 1.00 85.50 357 GLY A N 1
ATOM 2759 C CA . GLY A 1 357 ? 23.172 14.469 22.303 1.00 85.50 357 GLY A CA 1
ATOM 2760 C C . GLY A 1 357 ? 23.673 13.533 21.200 1.00 85.50 357 GLY A C 1
ATOM 2761 O O . GLY A 1 357 ? 24.815 13.058 21.253 1.00 85.50 357 GLY A O 1
ATOM 2762 N N . LEU A 1 358 ? 22.860 13.360 20.154 1.00 86.75 358 LEU A N 1
ATOM 2763 C CA . LEU A 1 358 ? 23.197 12.571 18.976 1.00 86.75 358 LEU A CA 1
ATOM 2764 C C . LEU A 1 358 ? 24.425 13.143 18.263 1.00 86.75 358 LEU A C 1
ATOM 2766 O O . LEU A 1 358 ? 25.415 12.445 18.060 1.00 86.75 358 LEU A O 1
ATOM 2770 N N . ARG A 1 359 ? 24.430 14.450 17.977 1.00 87.81 359 ARG A N 1
ATOM 2771 C CA . ARG A 1 359 ? 25.548 15.132 17.308 1.00 87.81 359 ARG A CA 1
ATOM 2772 C C . ARG A 1 359 ? 26.882 14.965 18.040 1.00 87.81 359 ARG A C 1
ATOM 2774 O O . ARG A 1 359 ? 27.925 14.916 17.385 1.00 87.81 359 ARG A O 1
ATOM 2781 N N . ALA A 1 360 ? 26.861 14.894 19.370 1.00 84.88 360 ALA A N 1
ATOM 2782 C CA . ALA A 1 360 ? 28.054 14.741 20.200 1.00 84.88 360 ALA A CA 1
ATOM 2783 C C . ALA A 1 360 ? 28.615 13.303 20.231 1.00 84.88 360 ALA A C 1
ATOM 2785 O O . ALA A 1 360 ? 29.762 13.107 20.642 1.00 84.88 360 ALA A O 1
ATOM 2786 N N . SER A 1 361 ? 27.846 12.310 19.775 1.00 87.31 361 SER A N 1
ATOM 2787 C CA . SER A 1 361 ? 28.131 10.888 19.979 1.00 87.31 361 SER A CA 1
ATOM 2788 C C . SER A 1 361 ? 28.233 10.137 18.649 1.00 87.31 361 SER A C 1
ATOM 2790 O O . SER A 1 361 ? 27.259 9.595 18.150 1.00 87.31 361 SER A O 1
ATOM 2792 N N . ALA A 1 362 ? 29.434 10.041 18.068 1.00 86.38 362 ALA A N 1
ATOM 2793 C CA . ALA A 1 362 ? 29.617 9.395 16.757 1.00 86.38 362 ALA A CA 1
ATOM 2794 C C . ALA A 1 362 ? 29.257 7.889 16.723 1.00 86.38 362 ALA A C 1
ATOM 2796 O O . ALA A 1 362 ? 28.952 7.356 15.654 1.00 86.38 362 ALA A O 1
ATOM 2797 N N . ARG A 1 363 ? 29.328 7.208 17.876 1.00 93.06 363 ARG A N 1
ATOM 2798 C CA . ARG A 1 363 ? 28.931 5.809 18.101 1.00 93.06 363 ARG A CA 1
ATOM 2799 C C . ARG A 1 363 ? 28.453 5.652 19.547 1.00 93.06 363 ARG A C 1
ATOM 2801 O O . ARG A 1 363 ? 29.155 6.099 20.452 1.00 93.06 363 ARG A O 1
ATOM 2808 N N . PHE A 1 364 ? 27.300 5.029 19.769 1.00 92.31 364 PHE A N 1
ATOM 2809 C CA . PHE A 1 364 ? 26.648 4.949 21.085 1.00 92.31 364 PHE A CA 1
ATOM 2810 C C . PHE A 1 364 ? 25.726 3.726 21.182 1.00 92.31 364 PHE A C 1
ATOM 2812 O O . PHE A 1 364 ? 25.281 3.209 20.159 1.00 92.31 364 PHE A O 1
ATOM 2819 N N . ALA A 1 365 ? 25.433 3.258 22.399 1.00 91.06 365 ALA A N 1
ATOM 2820 C CA . ALA A 1 365 ? 24.353 2.294 22.602 1.00 91.06 365 ALA A CA 1
ATOM 2821 C C . ALA A 1 365 ? 23.008 3.031 22.613 1.00 91.06 365 ALA A C 1
ATOM 2823 O O . ALA A 1 365 ? 22.897 4.102 23.210 1.00 91.06 365 ALA A O 1
ATOM 2824 N N . ALA A 1 366 ? 21.972 2.465 21.999 1.00 88.56 366 ALA A N 1
ATOM 2825 C CA . ALA A 1 366 ? 20.671 3.118 21.864 1.00 88.56 366 ALA A CA 1
ATOM 2826 C C . ALA A 1 366 ? 20.064 3.521 23.223 1.00 88.56 366 ALA A C 1
ATOM 2828 O O . ALA A 1 366 ? 19.490 4.601 23.356 1.00 88.56 366 ALA A O 1
ATOM 2829 N N . LYS A 1 367 ? 20.269 2.716 24.274 1.00 86.44 367 LYS A N 1
ATOM 2830 C CA . LYS A 1 367 ? 19.880 3.066 25.653 1.00 86.44 367 LYS A CA 1
ATOM 2831 C C . LYS A 1 367 ? 20.535 4.338 26.196 1.00 86.44 367 LYS A C 1
ATOM 2833 O O . LYS A 1 367 ? 19.927 5.002 27.030 1.00 86.44 367 LYS A O 1
ATOM 2838 N N . ASP A 1 368 ? 21.740 4.676 25.745 1.00 86.25 368 ASP A N 1
ATOM 2839 C CA . ASP A 1 368 ? 22.440 5.887 26.178 1.00 86.25 368 ASP A CA 1
ATOM 2840 C C . ASP A 1 368 ? 21.848 7.121 25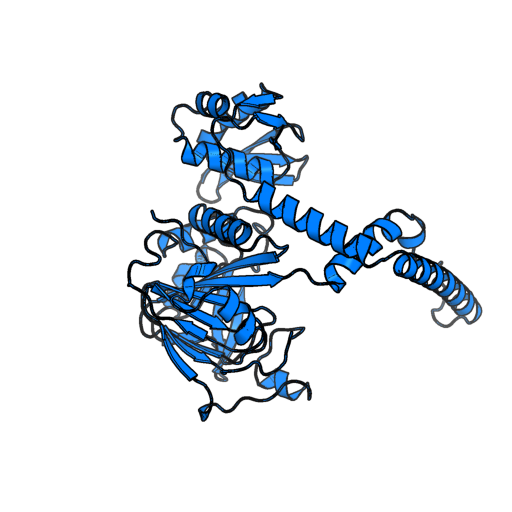.485 1.00 86.25 368 ASP A C 1
ATOM 2842 O O . ASP A 1 368 ? 21.796 8.193 26.085 1.00 86.25 368 ASP A O 1
ATOM 2846 N N . ALA A 1 369 ? 21.313 6.957 24.268 1.00 82.25 369 ALA A N 1
ATOM 2847 C CA . ALA A 1 369 ? 20.597 8.019 23.567 1.00 82.25 369 ALA A CA 1
ATOM 2848 C C . ALA A 1 369 ? 19.284 8.404 24.258 1.00 82.25 369 ALA A C 1
ATOM 2850 O O . ALA A 1 369 ? 18.920 9.579 24.295 1.00 82.25 369 ALA A O 1
ATOM 2851 N N . ALA A 1 370 ? 18.612 7.439 24.892 1.00 73.56 370 ALA A N 1
ATOM 2852 C CA . ALA A 1 370 ? 17.430 7.711 25.708 1.00 73.56 370 ALA A CA 1
ATOM 2853 C C . ALA A 1 370 ? 17.733 8.632 26.906 1.00 73.56 370 ALA A C 1
ATOM 2855 O O . ALA A 1 370 ? 16.849 9.336 27.381 1.00 73.56 370 ALA A O 1
ATOM 2856 N N . ALA A 1 371 ? 18.984 8.688 27.381 1.00 79.06 371 ALA A N 1
ATOM 2857 C CA . ALA A 1 371 ? 19.373 9.615 28.443 1.00 79.06 371 ALA A CA 1
ATOM 2858 C C . ALA A 1 371 ? 19.495 11.076 27.964 1.00 79.06 371 ALA A C 1
ATOM 2860 O O . ALA A 1 371 ? 19.516 11.981 28.797 1.00 79.06 371 ALA A O 1
ATOM 2861 N N . TRP A 1 372 ? 19.576 11.324 26.651 1.00 82.06 372 TRP A N 1
ATOM 2862 C CA . TRP A 1 372 ? 19.655 12.678 26.078 1.00 82.06 372 TRP A CA 1
ATOM 2863 C C . TRP A 1 372 ? 18.292 13.367 25.990 1.00 82.06 372 TRP A C 1
ATOM 2865 O O . TRP A 1 372 ? 18.227 14.591 25.909 1.00 82.06 372 TRP A O 1
ATOM 2875 N N . ALA A 1 373 ? 17.211 12.591 26.056 1.00 71.62 373 ALA A N 1
ATOM 2876 C CA . ALA A 1 373 ? 15.842 13.077 26.146 1.00 71.62 373 ALA A CA 1
ATOM 2877 C C . ALA A 1 373 ? 15.126 12.347 27.294 1.00 71.62 373 ALA A C 1
ATOM 2879 O O . ALA A 1 373 ? 14.333 11.444 27.047 1.00 71.62 373 ALA A O 1
ATOM 2880 N N . PRO A 1 374 ? 15.419 12.701 28.560 1.00 71.38 374 PRO A N 1
ATOM 2881 C CA . PRO A 1 374 ? 14.908 11.977 29.727 1.00 71.38 374 PRO A CA 1
ATOM 2882 C C . PRO A 1 374 ? 13.379 12.018 29.857 1.00 71.38 374 PRO A C 1
ATOM 2884 O O . PRO A 1 374 ? 12.802 11.154 30.513 1.00 71.38 374 PRO A O 1
ATOM 2887 N N . ASP A 1 375 ? 12.736 12.997 29.220 1.00 72.50 375 ASP A N 1
ATOM 2888 C CA . ASP A 1 375 ? 11.281 13.136 29.171 1.00 72.50 375 ASP A CA 1
ATOM 2889 C C . ASP A 1 375 ? 10.638 12.342 28.015 1.00 72.50 375 ASP A C 1
ATOM 2891 O O . ASP A 1 375 ? 9.412 12.260 27.941 1.00 72.50 375 ASP A O 1
ATOM 2895 N N . LEU A 1 376 ? 11.440 11.739 27.125 1.00 70.50 376 LEU A N 1
ATOM 2896 C CA . LEU A 1 376 ? 10.973 10.922 26.006 1.00 70.50 376 LEU A CA 1
ATOM 2897 C C . LEU A 1 376 ? 10.915 9.438 26.424 1.00 70.50 376 LEU A C 1
ATOM 2899 O O . LEU A 1 376 ? 11.946 8.857 26.783 1.00 70.50 376 LEU A O 1
ATOM 2903 N N . PRO A 1 377 ? 9.739 8.784 26.384 1.00 79.56 377 PRO A N 1
ATOM 2904 C CA . PRO A 1 377 ? 9.625 7.347 26.604 1.00 79.56 377 PRO A CA 1
ATOM 2905 C C . PRO A 1 377 ? 10.547 6.542 25.682 1.00 79.56 377 PRO A C 1
ATOM 2907 O O . PRO A 1 377 ? 10.817 6.925 24.547 1.00 79.56 377 PRO A O 1
ATOM 2910 N N . TRP A 1 378 ? 11.007 5.379 26.158 1.00 82.12 378 TRP A N 1
ATOM 2911 C CA . TRP A 1 378 ? 11.904 4.521 25.374 1.00 82.12 378 TRP A CA 1
ATOM 2912 C C . TRP A 1 378 ? 11.325 4.144 24.011 1.00 82.12 378 TRP A C 1
ATOM 2914 O O . TRP A 1 378 ? 12.069 4.137 23.041 1.00 82.12 378 TRP A O 1
ATOM 2924 N N . ASP A 1 379 ? 10.032 3.834 23.939 1.00 74.81 379 ASP A N 1
ATOM 2925 C CA . ASP A 1 379 ? 9.405 3.409 22.686 1.00 74.81 379 ASP A CA 1
ATOM 2926 C C . ASP A 1 379 ? 9.438 4.542 21.646 1.00 74.81 379 ASP A C 1
ATOM 2928 O O . ASP A 1 379 ? 9.772 4.302 20.487 1.00 74.81 379 ASP A O 1
ATOM 2932 N N . ASP A 1 380 ? 9.232 5.789 22.081 1.00 72.62 380 ASP A N 1
ATOM 2933 C CA . ASP A 1 380 ? 9.329 6.973 21.224 1.00 72.62 380 ASP A CA 1
ATOM 2934 C C . ASP A 1 380 ? 10.785 7.256 20.811 1.00 72.62 380 ASP A C 1
ATOM 2936 O O . ASP A 1 380 ? 11.061 7.582 19.656 1.00 72.62 380 ASP A O 1
ATOM 2940 N N . ALA A 1 381 ? 11.743 7.078 21.728 1.00 78.94 381 ALA A N 1
ATOM 2941 C CA . ALA A 1 381 ? 13.169 7.214 21.429 1.00 78.94 381 ALA A CA 1
ATOM 2942 C C . ALA A 1 381 ? 13.663 6.131 20.453 1.00 78.94 381 ALA A C 1
ATOM 2944 O O . ALA A 1 381 ? 14.423 6.424 19.531 1.00 78.94 381 ALA A O 1
ATOM 2945 N N . ALA A 1 382 ? 13.229 4.883 20.634 1.00 81.75 382 ALA A N 1
ATOM 2946 C CA . ALA A 1 382 ? 13.561 3.762 19.762 1.00 81.75 382 ALA A CA 1
ATOM 2947 C C . ALA A 1 382 ? 12.968 3.949 18.362 1.00 81.75 382 ALA A C 1
ATOM 2949 O O . ALA A 1 382 ? 13.651 3.681 17.375 1.00 81.75 382 ALA A O 1
ATOM 2950 N N . MET A 1 383 ? 11.737 4.458 18.276 1.00 74.62 383 MET A N 1
ATOM 2951 C CA . MET A 1 383 ? 11.103 4.825 17.012 1.00 74.62 383 MET A CA 1
ATOM 2952 C C . MET A 1 383 ? 11.876 5.937 16.301 1.00 74.62 383 MET A C 1
ATOM 2954 O O . MET A 1 383 ? 12.211 5.782 15.132 1.00 74.62 383 MET A O 1
ATOM 2958 N N . LEU A 1 384 ? 12.247 7.009 17.008 1.00 76.12 384 LEU A N 1
ATOM 2959 C CA . LEU A 1 384 ? 13.049 8.097 16.442 1.00 76.12 384 LEU A CA 1
ATOM 2960 C C . LEU A 1 384 ? 14.422 7.610 15.949 1.00 76.12 384 LEU A C 1
ATOM 2962 O O . LEU A 1 384 ? 14.882 8.000 14.877 1.00 76.12 384 LEU A O 1
ATOM 2966 N N . LEU A 1 385 ? 15.089 6.740 16.712 1.00 84.81 385 LEU A N 1
ATOM 2967 C CA . LEU A 1 385 ? 16.339 6.113 16.278 1.00 84.81 385 LEU A CA 1
ATOM 2968 C C . LEU A 1 385 ? 16.132 5.241 15.035 1.00 84.81 385 LEU A C 1
ATOM 2970 O O . LEU A 1 385 ? 16.969 5.280 14.135 1.00 84.81 385 LEU A O 1
ATOM 2974 N N . GLY A 1 386 ? 15.030 4.491 14.975 1.00 79.50 386 GLY A N 1
ATOM 2975 C CA . GLY A 1 386 ? 14.631 3.707 13.808 1.00 79.50 386 GLY A CA 1
ATOM 2976 C C . GLY A 1 386 ? 14.406 4.578 12.572 1.00 79.50 386 GLY A C 1
ATOM 2977 O O . GLY A 1 386 ? 14.988 4.298 11.529 1.00 79.50 386 GLY A O 1
ATOM 2978 N N . GLU A 1 387 ? 13.668 5.686 12.703 1.00 74.25 387 GLU A N 1
ATOM 2979 C CA . GLU A 1 387 ? 13.469 6.668 11.626 1.00 74.25 387 GLU A CA 1
ATOM 2980 C C . GLU A 1 387 ? 14.808 7.202 11.101 1.00 74.25 387 GLU A C 1
ATOM 2982 O O . GLU A 1 387 ? 15.030 7.273 9.895 1.00 74.25 387 GLU A O 1
ATOM 2987 N N . LEU A 1 388 ? 15.741 7.540 11.994 1.00 79.12 388 LEU A N 1
ATOM 2988 C CA . LEU A 1 388 ? 17.063 8.031 11.601 1.00 79.12 388 LEU A CA 1
ATOM 2989 C C . LEU A 1 388 ? 17.937 6.950 10.943 1.00 79.12 388 LEU A C 1
ATOM 2991 O O . LEU A 1 388 ? 18.781 7.288 10.111 1.00 79.12 388 LEU A O 1
ATOM 2995 N N . VAL A 1 389 ? 17.755 5.673 11.292 1.00 82.25 389 VAL A N 1
ATOM 2996 C CA . VAL A 1 389 ? 18.391 4.549 10.584 1.00 82.25 389 VAL A CA 1
ATOM 2997 C C . VAL A 1 389 ? 17.791 4.393 9.186 1.00 82.25 389 VAL A C 1
ATOM 2999 O O . VAL A 1 389 ? 18.546 4.344 8.218 1.00 82.25 389 VAL A O 1
ATOM 3002 N N . ALA A 1 390 ? 16.462 4.407 9.061 1.00 70.81 390 ALA A N 1
ATOM 3003 C CA . ALA A 1 390 ? 15.761 4.303 7.779 1.00 70.81 390 ALA A CA 1
ATOM 3004 C C . ALA A 1 390 ? 16.082 5.473 6.829 1.00 70.81 390 ALA A C 1
ATOM 3006 O O . ALA A 1 390 ? 16.193 5.297 5.620 1.00 70.81 390 ALA A O 1
ATOM 3007 N N . LEU A 1 391 ? 16.298 6.674 7.372 1.00 70.38 391 LEU A N 1
ATOM 3008 C CA . LEU A 1 391 ? 16.728 7.853 6.611 1.00 70.38 391 LEU A CA 1
ATOM 3009 C C . LEU A 1 391 ? 18.229 7.853 6.271 1.00 70.38 391 LEU A C 1
ATOM 3011 O O . LEU A 1 391 ? 18.719 8.810 5.672 1.00 70.38 391 LEU A O 1
ATOM 3015 N N . GLY A 1 392 ? 18.985 6.828 6.682 1.00 76.50 392 GLY A N 1
ATOM 3016 C CA . GLY A 1 392 ? 20.426 6.728 6.446 1.00 76.50 392 GLY A CA 1
ATOM 3017 C C . GLY A 1 392 ? 21.270 7.736 7.235 1.00 76.50 392 GLY A C 1
ATOM 3018 O O . GLY A 1 392 ? 22.452 7.913 6.941 1.00 76.50 392 GLY A O 1
ATOM 3019 N N . VAL A 1 393 ? 20.694 8.398 8.245 1.00 81.75 393 VAL A N 1
ATOM 3020 C CA . VAL A 1 393 ? 21.415 9.305 9.155 1.00 81.75 393 VAL A CA 1
ATOM 3021 C C . VAL A 1 393 ? 22.284 8.496 10.121 1.00 81.75 393 VAL A C 1
ATOM 3023 O O . VAL A 1 393 ? 23.448 8.833 10.379 1.00 81.75 393 VAL A O 1
ATOM 3026 N N . LEU A 1 394 ? 21.727 7.391 10.617 1.00 86.62 394 LEU A N 1
ATOM 3027 C CA . LEU A 1 394 ? 22.373 6.429 11.502 1.00 86.62 394 LEU A CA 1
ATOM 3028 C C . LEU A 1 394 ? 22.502 5.064 10.826 1.00 86.62 394 LEU A C 1
ATOM 3030 O O . LEU A 1 394 ? 21.803 4.747 9.872 1.00 86.62 394 LEU A O 1
ATOM 3034 N N . ARG A 1 395 ? 23.394 4.230 11.355 1.00 87.06 395 ARG A N 1
ATOM 3035 C CA . ARG A 1 395 ? 23.523 2.816 10.992 1.00 87.06 395 ARG A CA 1
ATOM 3036 C C . ARG A 1 395 ? 23.770 1.959 12.226 1.00 87.06 395 ARG A C 1
ATOM 3038 O O . ARG A 1 395 ? 24.426 2.412 13.167 1.00 87.06 395 ARG A O 1
ATOM 3045 N N . ARG A 1 396 ? 23.296 0.714 12.193 1.00 87.50 396 ARG A N 1
ATOM 3046 C CA . ARG A 1 396 ? 23.650 -0.338 13.163 1.00 87.50 396 ARG A CA 1
ATOM 3047 C C . ARG A 1 396 ? 25.139 -0.698 12.991 1.00 87.50 396 ARG A C 1
ATOM 3049 O O . ARG A 1 396 ? 25.622 -0.724 11.857 1.00 87.50 396 ARG A O 1
ATOM 3056 N N . ALA A 1 397 ? 25.890 -0.868 14.087 1.00 81.31 397 ALA A N 1
ATOM 3057 C CA . ALA A 1 397 ? 27.363 -0.790 14.088 1.00 81.31 397 ALA A CA 1
ATOM 3058 C C . ALA A 1 397 ? 28.109 -1.841 14.916 1.00 81.31 397 ALA A C 1
ATOM 3060 O O . ALA A 1 397 ? 27.560 -2.346 15.916 1.00 81.31 397 ALA A O 1
#

Radius of gyration: 24.38 Å; Cα contacts (8 Å, |Δi|>4): 749; chains: 1; bounding box: 54×50×74 Å

Sequence (397 aa):
MTTLDITTLFAPLSFTDFVKRHWERRSLYAPGPRERFDGLFDRERLLDVARRPKGAHSGDPRRLKAGFRDQRGEHAELSITASQVESLLAANMTVQAEWVHETDPGIAAFVDDVRRSLAVPVELDVAAFLSPVGSGYGLHFDTTSMFVLQLAGTKRWHYAPTPAVARPVSNVIPDAAARDARIHGYDESALLVQELSPGDVLYLPAGAWHHVKATSESLHVCLTLRPVNVLDLSRDLLLDDLLSEVRGRSLPERPGPHPTDPTGRARTEAWFAARLDALRKAVERLTPAALADAWSAQSEAESDEAMPVGRDDVLAHAMPVTWRRAKSPDGDELVQVMDGDAVLATLSAEAEGFLEGLRASARFAAKDAAAWAPDLPWDDAAMLLGELVALGVLRRA

Solvent-accessible surface area (backbone atoms only — not comparable to full-atom values): 20904 Å² total; per-residue (Å²): 130,83,81,72,51,70,60,54,60,50,59,93,49,48,44,70,55,42,55,75,66,24,59,79,48,25,41,45,80,29,81,48,58,60,67,72,44,68,85,48,69,52,72,68,57,52,52,48,42,52,69,57,57,34,46,96,58,44,86,44,64,75,34,28,31,40,32,32,58,47,99,86,57,44,62,44,74,44,68,51,55,54,88,46,48,68,61,39,38,73,68,47,18,18,40,36,35,45,55,42,40,50,50,35,67,54,44,30,53,43,52,26,42,36,41,55,72,65,61,51,47,57,52,68,47,33,33,38,39,44,20,32,60,71,14,40,48,28,61,28,27,41,44,54,26,32,40,37,39,30,54,35,49,25,35,36,37,36,31,33,58,43,45,34,30,78,71,36,93,57,66,42,39,68,86,58,40,79,77,38,93,75,46,50,81,87,55,81,89,66,35,46,77,46,75,40,39,28,24,18,34,37,39,40,24,18,18,24,43,32,31,38,34,17,76,30,54,21,33,32,36,34,43,32,54,43,67,67,45,73,65,55,55,50,47,54,60,47,45,58,59,40,63,70,35,73,72,66,74,53,78,68,73,78,33,68,96,43,92,77,39,69,68,24,45,53,54,40,49,54,49,49,50,57,50,52,52,52,51,50,55,52,56,71,66,66,40,76,64,60,54,49,52,51,48,49,51,43,18,49,50,51,36,60,64,39,47,77,56,47,58,81,40,36,37,25,60,64,46,82,80,41,69,46,81,46,63,46,99,88,65,48,63,25,30,32,34,33,58,90,92,43,76,67,42,77,44,53,51,79,51,50,53,33,50,54,47,49,62,74,42,66,59,46,41,46,53,61,54,40,67,40,32,76,89,50,54,66,70,60,45,27,48,52,51,36,52,34,35,71,70,50,40,29,36,84,104

pLDDT: mean 86.06, std 9.79, range [43.53, 98.75]

Secondary structure (DSSP, 8-state):
-----GGGTTTTS-HHHHHHHTTTT--EEE---GGGGTTT--HHHHHHHHHS--STTTT-TTSEEEEEE-TTS-EEEEE--GGGHHHHHHTTPEEEES-GGGT-HHHHHHHHHHHHHH-S-EEEEEEEEEE-TT----SBB-SSEEEEEEEES-EEEEE-SS-SSSS-SS-B-HHHHTT-TTS----GGGSEEEEE-TT-EEEE-TT--EEEEESSSEEEEEEEEEE--HHHHHHHHHHHHHHHSTTTTPPPPP-SSSTT-HHHHHHHHHHHHHHHHHHHHHHHH--HHHHHHHHHHHHHHHHHHTS---TT-EEEESS--EEEEEE-TTS-EEEEEEETTEEEEEEETTHHHHHHHHHH-SEEEHHHHGGGSTTS-HHHHHHHHHHHHHTTSEEE-

Nearest PDB structures (foldseek):
  7zcc-assembly1_A  TM=8.017E-01  e=2.388E-19  Bacillus subtilis subsp. subtilis str. 168
  1vrb-assembly1_B  TM=7.689E-01  e=3.957E-19  Bacillus subtilis
  3pu3-assembly1_A  TM=4.590E-01  e=8.990E-09  Homo sapiens
  3n9n-assembly1_A  TM=4.545E-01  e=7.168E-08  Caenorhabditis elegans
  3kv6-assembly2_D  TM=4.412E-01  e=1.968E-07  Homo sapiens

Foldseek 3Di:
DPQQAPQPLQPVQGSVNCCVPPALWFKDKHFFDQCSCPPLDDPVLVLVCQQDPKAPCSVPLVQKKWWFQDPVRAIDIDRDHSVCVVVSLVVQTKIKGKQSLRPDPSNVLNVLSHLQNVLFQKDKIKMKIWGAAFGWHGKKFALWKKKKAWAAAKKKKWKAGTAQARRDPGIDDQVRQVVDPSGHDDDSVRTDIDIDHRSMIMIDRGRMIMIMGGNHGTMIMIMTIDGDDPVNLLVVQLCVVLVVDPLSVDQQDQLPPDPPNPNSVVSNVVSVVVNVVVSVVSVVPDDPVSSVVSRNVSSVVSNQLSDFQDQQFKKFFLDQWDWDWDARPVGFIWIFTDDVPDGLTIGHPLCPQLSVVVNVPRMDGLNVSCVSRVVDDSNRSRSVVSSCCNSSRMHGD